Protein AF-0000000069259146 (afdb_homodimer)

Nearest PDB structures (foldseek):
  7ejv-assembly1_A  TM=8.947E-01  e=2.274E-31  Homo sapiens
  7akh-assembly1_A  TM=8.822E-01  e=7.464E-30  Homo sapiens
  6k0j-assembly1_A  TM=8.840E-01  e=1.348E-29  Homo sapiens
  4ian-assembly1_B  TM=8.942E-01  e=9.763E-30  Homo sapiens
  5a3x-assembly3_C  TM=8.562E-01  e=1.432E-28  Homo sapiens

Organism: Polarella glacialis (NCBI:txid89957)

Radius of gyration: 33.59 Å; Cα contacts (8 Å, |Δi|>4): 1375; chains: 2; bounding box: 54×98×80 Å

Secondary structure (DSSP, 8-state):
------EEETTEEEEEEEEEEEEETT--S--S-SS----TTPEETTTEEEEEEEEE-SSEEEEEEEETTTTEEEEEEEE-S-HHHHHHHHHHHHHHHHHHHHS-TTTTTBPPEEEEEEETTEEEEEEE----BHHHHHHHHHHHTPPPS--HHHHHHHHHHHHHHHHHHHHTTEE-----GGGEEEEETTTTEEEE---SS-EETTS---SS-S-GGG--HHHHTT----THHHHHHHHHHHHHHHHSS-TT--SSHHHHHHHHHHHT-PPPHHHHHH-TTHHHHB-TTS-BEEE------TTS---EEEP-PPP--HHHHHT---HHHHHHHHHHT-SSGGGSPPHHHHHTSGGG-TTSSTT--/------EEETTEEEEEEEEEEEEETT--S--S-SS----TTPEETTTEEEEEEEEE-SSEEEEEEEETTTTEEEEEEEE-S-HHHHHHHHHHHHHHHHHHHHS-TTTTTBPPEEEEEEETTEEEEEEE----BHHHHHHHHHHHTPPPS--HHHHHHHHHHHHHHHHHHHHTTEE-----GGGEEEEETTTTEEEE---TT-EETTS---SS-S-GGG--HHHHTT----THHHHHHHHHHHHHHHHSS-TT--SSHHHHHHHHHHHT-PPPHHHHHH-TTHHHHB-TTS-EEEE------TTS---EEEE-PPP--HHHHHT---HHHHHHHHHHT-SSGGGSPPHHHHHTSGGG-TTSSTT--

Structure (mmCIF, N/CA/C/O backbone):
data_AF-0000000069259146-model_v1
#
loop_
_entity.id
_entity.type
_entity.pdbx_description
1 polymer 'Protein kinase domain-containing protein'
#
loop_
_atom_site.group_PDB
_atom_site.id
_atom_site.type_symbol
_atom_site.label_atom_id
_atom_site.label_alt_id
_atom_site.label_comp_id
_atom_site.label_asym_id
_atom_site.label_entity_id
_atom_site.label_seq_id
_atom_site.pdbx_PDB_ins_code
_atom_site.Cartn_x
_atom_site.Cartn_y
_atom_site.Cartn_z
_atom_site.occupancy
_atom_site.B_iso_or_equiv
_atom_site.auth_seq_id
_atom_site.auth_comp_id
_atom_site.auth_asym_id
_atom_site.auth_atom_id
_atom_site.pdbx_PDB_model_num
ATOM 1 N N . MET A 1 1 ? 6.68 -11.82 17.547 1 26.39 1 MET A N 1
ATOM 2 C CA . MET A 1 1 ? 5.688 -12.602 16.812 1 26.39 1 MET A CA 1
ATOM 3 C C . MET A 1 1 ? 4.277 -12.086 17.094 1 26.39 1 MET A C 1
ATOM 5 O O . MET A 1 1 ? 3.789 -12.188 18.219 1 26.39 1 MET A O 1
ATOM 9 N N . ASP A 1 2 ? 3.807 -11.117 16.656 1 37.38 2 ASP A N 1
ATOM 10 C CA . ASP A 1 2 ? 2.479 -10.648 17.047 1 37.38 2 ASP A CA 1
ATOM 11 C C . ASP A 1 2 ? 1.436 -11.75 16.859 1 37.38 2 ASP A C 1
ATOM 13 O O . ASP A 1 2 ? 1.235 -12.234 15.742 1 37.38 2 ASP A O 1
ATOM 17 N N . PRO A 1 3 ? 1.166 -12.531 17.828 1 41.88 3 PRO A N 1
ATOM 18 C CA . PRO A 1 3 ? 0.243 -13.664 17.688 1 41.88 3 PRO A CA 1
ATOM 19 C C . PRO A 1 3 ? -1.049 -13.281 16.969 1 41.88 3 PRO A C 1
ATOM 21 O O . PRO A 1 3 ? -1.606 -12.211 17.219 1 41.88 3 PRO A O 1
ATOM 24 N N . PHE A 1 4 ? -1.114 -13.68 15.609 1 49.56 4 PHE A N 1
ATOM 25 C CA . PHE A 1 4 ? -2.311 -13.805 14.789 1 49.56 4 PHE A CA 1
ATOM 26 C C . PHE A 1 4 ? -3.49 -14.297 15.617 1 49.56 4 PHE A C 1
ATOM 28 O O . PHE A 1 4 ? -3.508 -15.445 16.062 1 49.56 4 PHE A O 1
ATOM 35 N N . TYR A 1 5 ? -3.906 -13.57 16.547 1 57.81 5 TYR A N 1
ATOM 36 C CA . TYR A 1 5 ? -5.074 -14.125 17.219 1 57.81 5 TYR A CA 1
ATOM 37 C C . TYR A 1 5 ? -6.328 -13.961 16.375 1 57.81 5 TYR A C 1
ATOM 39 O O . TYR A 1 5 ? -6.883 -12.867 16.281 1 57.81 5 TYR A O 1
ATOM 47 N N . PRO A 1 6 ? -6.535 -15.055 15.586 1 70.31 6 PRO A N 1
ATOM 48 C CA . PRO A 1 6 ? -7.789 -14.992 14.828 1 70.31 6 PRO A CA 1
ATOM 49 C C . PRO A 1 6 ? -8.977 -14.586 15.688 1 70.31 6 PRO A C 1
ATOM 51 O O . PRO A 1 6 ? -9.039 -14.922 16.875 1 70.31 6 PRO A O 1
ATOM 54 N N . VAL A 1 7 ? -9.711 -13.633 15.258 1 72.38 7 VAL A N 1
ATOM 55 C CA . VAL A 1 7 ? -10.93 -13.188 15.93 1 72.38 7 VAL A CA 1
ATOM 56 C C . VAL A 1 7 ? -12.156 -13.641 15.125 1 72.38 7 VAL A C 1
ATOM 58 O O . VAL A 1 7 ? -12.18 -13.5 13.898 1 72.38 7 VAL A O 1
ATOM 61 N N . ASP A 1 8 ? -13.016 -14.406 15.797 1 74.44 8 ASP A N 1
ATOM 62 C CA . ASP A 1 8 ? -14.273 -14.797 15.156 1 74.44 8 ASP A CA 1
ATOM 63 C C . ASP A 1 8 ? -15.367 -13.766 15.414 1 74.44 8 ASP A C 1
ATOM 65 O O . ASP A 1 8 ? -15.609 -13.391 16.562 1 74.44 8 ASP A O 1
ATOM 69 N N . LEU A 1 9 ? -15.836 -13.211 14.383 1 72.5 9 LEU A N 1
ATOM 70 C CA . LEU A 1 9 ? -16.953 -12.273 14.477 1 72.5 9 LEU A CA 1
ATOM 71 C C . LEU A 1 9 ? -18.078 -12.656 13.516 1 72.5 9 LEU A C 1
ATOM 73 O O . LEU A 1 9 ? -17.906 -12.555 12.297 1 72.5 9 LEU A O 1
ATOM 77 N N . ASN A 1 10 ? -19.203 -12.992 13.938 1 70.44 10 ASN A N 1
ATOM 78 C CA . ASN A 1 10 ? -20.391 -13.336 13.156 1 70.44 10 ASN A CA 1
ATOM 79 C C . ASN A 1 10 ? -20.062 -14.391 12.094 1 70.44 10 ASN A C 1
ATOM 81 O O . ASN A 1 10 ? -20.422 -14.227 10.93 1 70.44 10 ASN A O 1
ATOM 85 N N . GLY A 1 11 ? -19.25 -15.414 12.422 1 77.5 11 GLY A N 1
ATOM 86 C CA . GLY A 1 11 ? -18.984 -16.547 11.531 1 77.5 11 GLY A CA 1
ATOM 87 C C . GLY A 1 11 ? -17.797 -16.297 10.609 1 77.5 11 GLY A C 1
ATOM 88 O O . GLY A 1 11 ? -17.453 -17.172 9.812 1 77.5 11 GLY A O 1
ATOM 89 N N . VAL A 1 12 ? -17.234 -15.117 10.758 1 85.44 12 VAL A N 1
ATOM 90 C CA . VAL A 1 12 ? -16.062 -14.805 9.93 1 85.44 12 VAL A CA 1
ATOM 91 C C . VAL A 1 12 ? -14.812 -14.75 10.797 1 85.44 12 VAL A C 1
ATOM 93 O O . VAL A 1 12 ? -14.812 -14.109 11.852 1 85.44 12 VAL A O 1
ATOM 96 N N . THR A 1 13 ? -13.867 -15.469 10.422 1 89.81 13 THR A N 1
ATOM 97 C CA . THR A 1 13 ? -12.602 -15.445 11.148 1 89.81 13 THR A CA 1
ATOM 98 C C . THR A 1 13 ? -11.625 -14.477 10.492 1 89.81 13 THR A C 1
ATOM 100 O O . THR A 1 13 ? -11.406 -14.531 9.281 1 89.81 13 THR A O 1
ATOM 103 N N . PHE A 1 14 ? -11.117 -13.609 11.328 1 92.69 14 PHE A N 1
ATOM 104 C CA . PHE A 1 14 ? -10.133 -12.648 10.852 1 92.69 14 PHE A CA 1
ATOM 105 C C . PHE A 1 14 ? -8.727 -13.047 11.281 1 92.69 14 PHE A C 1
ATOM 107 O O . PHE A 1 14 ? -8.531 -13.547 12.391 1 92.69 14 PHE A O 1
ATOM 114 N N . ASP A 1 15 ? -7.812 -12.883 10.383 1 93.81 15 ASP A N 1
ATOM 115 C CA . ASP A 1 15 ? -6.391 -13.109 10.633 1 93.81 15 ASP A CA 1
ATOM 116 C C . ASP A 1 15 ? -5.57 -11.883 10.25 1 93.81 15 ASP A C 1
ATOM 118 O O . ASP A 1 15 ? -6.105 -10.906 9.719 1 93.81 15 ASP A O 1
ATOM 122 N N . SER A 1 16 ? -4.301 -11.844 10.664 1 95.06 16 SER A N 1
ATOM 123 C CA . SER A 1 16 ? -3.443 -10.711 10.32 1 95.06 16 SER A CA 1
ATOM 124 C C . SER A 1 16 ? -1.983 -11.141 10.203 1 95.06 16 SER A C 1
ATOM 126 O O . SER A 1 16 ? -1.604 -12.211 10.695 1 95.06 16 SER A O 1
ATOM 128 N N . PHE A 1 17 ? -1.239 -10.477 9.484 1 95.94 17 PHE A N 1
ATOM 129 C CA . PHE A 1 17 ? 0.217 -10.539 9.516 1 95.94 17 PHE A CA 1
ATOM 130 C C . PHE A 1 17 ? 0.826 -9.148 9.477 1 95.94 17 PHE A C 1
ATOM 132 O O . PHE A 1 17 ? 0.142 -8.172 9.148 1 95.94 17 PHE A O 1
ATOM 139 N N . ASN A 1 18 ? 2.111 -9.008 9.859 1 97.19 18 ASN A N 1
ATOM 140 C CA . ASN A 1 18 ? 2.777 -7.707 9.898 1 97.19 18 ASN A CA 1
ATOM 141 C C . ASN A 1 18 ? 3.588 -7.453 8.633 1 97.19 18 ASN A C 1
ATOM 143 O O . ASN A 1 18 ? 4.34 -8.32 8.188 1 97.19 18 ASN A O 1
ATOM 147 N N . LEU A 1 19 ? 3.334 -6.398 8.078 1 98.06 19 LEU A N 1
ATOM 148 C CA . LEU A 1 19 ? 4.207 -5.871 7.031 1 98.06 19 LEU A CA 1
ATOM 149 C C . LEU A 1 19 ? 5.195 -4.867 7.609 1 98.06 19 LEU A C 1
ATOM 151 O O . LEU A 1 19 ? 4.801 -3.803 8.094 1 98.06 19 LEU A O 1
ATOM 155 N N . ARG A 1 20 ? 6.438 -5.176 7.602 1 97.38 20 ARG A N 1
ATOM 156 C CA . ARG A 1 20 ? 7.461 -4.277 8.133 1 97.38 20 ARG A CA 1
ATOM 157 C C . ARG A 1 20 ? 7.715 -3.115 7.172 1 97.38 20 ARG A C 1
ATOM 159 O O . ARG A 1 20 ? 8.039 -3.328 6.004 1 97.38 20 ARG A O 1
ATOM 166 N N . ILE A 1 21 ? 7.465 -1.937 7.598 1 97.94 21 ILE A N 1
ATOM 167 C CA . ILE A 1 21 ? 7.777 -0.725 6.848 1 97.94 21 ILE A CA 1
ATOM 168 C C . ILE A 1 21 ? 9.172 -0.231 7.223 1 97.94 21 ILE A C 1
ATOM 170 O O . ILE A 1 21 ? 9.398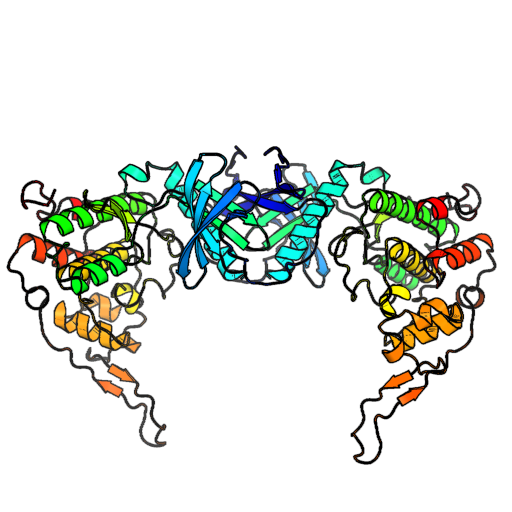 0.207 8.352 1 97.94 21 ILE A O 1
ATOM 174 N N . VAL A 1 22 ? 10.125 -0.288 6.312 1 96.81 22 VAL A N 1
ATOM 175 C CA . VAL A 1 22 ? 11.508 0.107 6.574 1 96.81 22 VAL A CA 1
ATOM 176 C C . VAL A 1 22 ? 11.781 1.466 5.938 1 96.81 22 VAL A C 1
ATOM 178 O O . VAL A 1 22 ? 11.453 1.69 4.77 1 96.81 22 VAL A O 1
ATOM 181 N N . PHE A 1 23 ? 12.328 2.344 6.66 1 95.06 23 PHE A N 1
ATOM 182 C CA . PHE A 1 23 ? 12.555 3.695 6.16 1 95.06 23 PHE A CA 1
ATOM 183 C C . PHE A 1 23 ? 13.836 4.281 6.758 1 95.06 23 PHE A C 1
ATOM 185 O O . PHE A 1 23 ? 14.383 3.732 7.715 1 95.06 23 PHE A O 1
ATOM 192 N N . GLU A 1 24 ? 14.391 5.324 6.152 1 92.62 24 GLU A N 1
ATOM 193 C CA . GLU A 1 24 ? 15.516 6.078 6.707 1 92.62 24 GLU A CA 1
ATOM 194 C C . GLU A 1 24 ? 15.055 6.992 7.84 1 92.62 24 GLU A C 1
ATOM 196 O O . GLU A 1 24 ? 14.062 7.707 7.703 1 92.62 24 GLU A O 1
ATOM 201 N N . ARG A 1 25 ? 15.789 6.922 8.867 1 91.75 25 ARG A N 1
ATOM 202 C CA . ARG A 1 25 ? 15.461 7.758 10.016 1 91.75 25 ARG A CA 1
ATOM 203 C C . ARG A 1 25 ? 15.539 9.234 9.656 1 91.75 25 ARG A C 1
ATOM 205 O O . ARG A 1 25 ? 16.438 9.656 8.93 1 91.75 25 ARG A O 1
ATOM 212 N N . ASP A 1 26 ? 14.508 10.055 10.164 1 90.69 26 ASP A N 1
ATOM 213 C CA . ASP A 1 26 ? 14.469 11.508 10.07 1 90.69 26 ASP A CA 1
ATOM 214 C C . ASP A 1 26 ? 14.344 11.961 8.617 1 90.69 26 ASP A C 1
ATOM 216 O O . ASP A 1 26 ? 15.008 12.914 8.195 1 90.69 26 ASP A O 1
ATOM 220 N N . LYS A 1 27 ? 13.641 11.18 7.895 1 92.19 27 LYS A N 1
ATOM 221 C CA . LYS A 1 27 ? 13.367 11.516 6.496 1 92.19 27 LYS A CA 1
ATOM 222 C C . LYS A 1 27 ? 11.898 11.297 6.156 1 92.19 27 LYS A C 1
ATOM 224 O O . LYS A 1 27 ? 11.289 10.312 6.59 1 92.19 27 LYS A O 1
ATOM 229 N N . THR A 1 28 ? 11.266 12.195 5.508 1 92.75 28 THR A N 1
ATOM 230 C CA . THR A 1 28 ? 9.914 12.07 4.988 1 92.75 28 THR A CA 1
ATOM 231 C C . THR A 1 28 ? 9.867 12.438 3.506 1 92.75 28 THR A C 1
ATOM 233 O O . THR A 1 28 ? 10.867 12.867 2.936 1 92.75 28 THR A O 1
ATOM 236 N N . GLY A 1 29 ? 8.695 12.18 2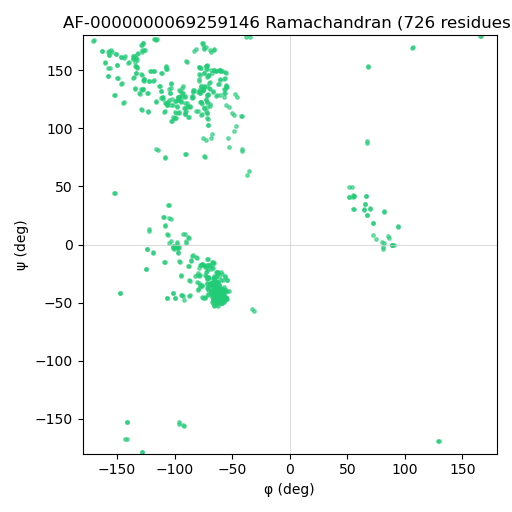.885 1 90.5 29 GLY A N 1
ATOM 237 C CA . GLY A 1 29 ? 8.477 12.602 1.51 1 90.5 29 GLY A CA 1
ATOM 238 C C . GLY A 1 29 ? 8.508 11.445 0.524 1 90.5 29 GLY A C 1
ATOM 239 O O . GLY A 1 29 ? 8.969 10.352 0.856 1 90.5 29 GLY A O 1
ATOM 240 N N . PHE A 1 30 ? 8.117 11.734 -0.661 1 89.38 30 PHE A N 1
ATOM 241 C CA . PHE A 1 30 ? 8.047 10.75 -1.732 1 89.38 30 PHE A CA 1
ATOM 242 C C . PHE A 1 30 ? 9.43 10.492 -2.318 1 89.38 30 PHE A C 1
ATOM 244 O O . PHE A 1 30 ? 10.297 11.367 -2.291 1 89.38 30 PHE A O 1
ATOM 251 N N . GLU A 1 31 ? 9.539 9.328 -2.809 1 91.25 31 GLU A N 1
ATOM 252 C CA . GLU A 1 31 ? 10.711 9.039 -3.621 1 91.25 31 GLU A CA 1
ATOM 253 C C . GLU A 1 31 ? 10.734 9.891 -4.887 1 91.25 31 GLU A C 1
ATOM 255 O O . GLU A 1 31 ? 9.68 10.219 -5.438 1 91.25 31 GLU A O 1
ATOM 260 N N . GLU A 1 32 ? 11.859 10.172 -5.309 1 88.19 32 GLU A N 1
ATOM 261 C CA . GLU A 1 32 ? 12.023 11 -6.504 1 88.19 32 GLU A CA 1
ATOM 262 C C . GLU A 1 32 ? 11.508 10.273 -7.746 1 88.19 32 GLU A C 1
ATOM 264 O O . GLU A 1 32 ? 10.977 10.906 -8.656 1 88.19 32 GLU A O 1
ATOM 269 N N . SER A 1 33 ? 11.719 8.977 -7.703 1 91.69 33 SER A N 1
ATOM 270 C CA . SER A 1 33 ? 11.297 8.156 -8.836 1 91.69 33 SER A CA 1
ATOM 271 C C . SER A 1 33 ? 10.312 7.078 -8.398 1 91.69 33 SER A C 1
ATOM 273 O O . SER A 1 33 ? 10.406 6.566 -7.277 1 91.69 33 SER A O 1
ATOM 275 N N . LYS A 1 34 ? 9.43 6.773 -9.391 1 93.25 34 LYS A N 1
ATOM 276 C CA . LYS A 1 34 ? 8.484 5.695 -9.117 1 93.25 34 LYS A CA 1
ATOM 277 C C . LYS A 1 34 ? 9.125 4.328 -9.344 1 93.25 34 LYS A C 1
ATOM 279 O O . LYS A 1 34 ? 8.562 3.303 -8.953 1 93.25 34 LYS A O 1
ATOM 284 N N . GLU A 1 35 ? 10.273 4.316 -9.93 1 94.56 35 GLU A N 1
ATOM 285 C CA . GLU A 1 35 ? 11 3.072 -10.172 1 94.56 35 GLU A CA 1
ATOM 286 C C . GLU A 1 35 ? 12.023 2.809 -9.07 1 94.56 35 GLU A C 1
ATOM 288 O O . GLU A 1 35 ? 12.758 3.715 -8.664 1 94.56 35 GLU A O 1
ATOM 293 N N . PHE A 1 36 ? 12.039 1.671 -8.594 1 96.06 36 PHE A N 1
ATOM 294 C CA . PHE A 1 36 ? 13.023 1.295 -7.59 1 96.06 36 PHE A CA 1
ATOM 295 C C . PHE A 1 36 ? 14.43 1.288 -8.188 1 96.06 36 PHE A C 1
ATOM 297 O O . PHE A 1 36 ? 14.664 0.684 -9.234 1 96.06 36 PHE A O 1
ATOM 304 N N . PRO A 1 37 ? 15.367 1.879 -7.582 1 94 37 PRO A N 1
ATOM 305 C CA . PRO A 1 37 ? 16.734 1.892 -8.109 1 94 37 PRO A CA 1
ATOM 306 C C . PRO A 1 37 ? 17.453 0.57 -7.887 1 94 37 PRO A C 1
ATOM 308 O O . PRO A 1 37 ? 17.75 0.203 -6.742 1 94 37 PRO A O 1
ATOM 311 N N . ILE A 1 38 ? 17.75 -0.172 -8.922 1 96.19 38 ILE A N 1
ATOM 312 C CA . ILE A 1 38 ? 18.484 -1.433 -8.828 1 96.19 38 ILE A CA 1
ATOM 313 C C . ILE A 1 38 ? 19.922 -1.222 -9.266 1 96.19 38 ILE A C 1
ATOM 315 O O . ILE A 1 38 ? 20.203 -0.963 -10.438 1 96.19 38 ILE A O 1
ATOM 319 N N . ARG A 1 39 ? 20.859 -1.211 -8.273 1 94.94 39 ARG A N 1
ATOM 320 C CA . ARG A 1 39 ? 22.297 -1.085 -8.508 1 94.94 39 ARG A CA 1
ATOM 321 C C . ARG A 1 39 ? 23.062 -2.172 -7.766 1 94.94 39 ARG A C 1
ATOM 323 O O . ARG A 1 39 ? 22.859 -2.377 -6.566 1 94.94 39 ARG A O 1
ATOM 330 N N . THR A 1 40 ? 23.906 -2.83 -8.469 1 95.69 40 THR A N 1
ATOM 331 C CA . THR A 1 40 ? 24.719 -3.904 -7.887 1 95.69 40 THR A CA 1
ATOM 332 C C . THR A 1 40 ? 25.484 -3.408 -6.668 1 95.69 40 THR A C 1
ATOM 334 O O . THR A 1 40 ? 25.984 -2.285 -6.66 1 95.69 40 THR A O 1
ATOM 337 N N . ASN A 1 41 ? 25.484 -4.172 -5.633 1 95.38 41 ASN A N 1
ATOM 338 C CA . ASN A 1 41 ? 26.25 -3.977 -4.406 1 95.38 41 ASN A CA 1
ATOM 339 C C . ASN A 1 41 ? 25.562 -2.986 -3.469 1 95.38 41 ASN A C 1
ATOM 341 O O . ASN A 1 41 ? 26.094 -2.66 -2.408 1 95.38 41 ASN A O 1
ATOM 345 N N . THR A 1 42 ? 24.422 -2.496 -3.887 1 95.06 42 THR A N 1
ATOM 346 C CA . THR A 1 42 ? 23.672 -1.642 -2.975 1 95.06 42 THR A CA 1
ATOM 347 C C . THR A 1 42 ? 22.938 -2.48 -1.935 1 95.06 42 THR A C 1
ATOM 349 O O . THR A 1 42 ? 22.547 -3.617 -2.209 1 95.06 42 THR A O 1
ATOM 352 N N . ILE A 1 43 ? 22.844 -1.923 -0.774 1 95.88 43 ILE A N 1
ATOM 353 C CA . ILE A 1 43 ? 22.156 -2.613 0.317 1 95.88 43 ILE A CA 1
ATOM 354 C C . ILE A 1 43 ? 20.734 -2.086 0.452 1 95.88 43 ILE A C 1
ATOM 356 O O . ILE A 1 43 ? 20.516 -0.881 0.608 1 95.88 43 ILE A O 1
ATOM 360 N N . VAL A 1 44 ? 19.75 -3.004 0.36 1 95.81 44 VAL A N 1
ATOM 361 C CA . VAL A 1 44 ? 18.344 -2.678 0.446 1 95.81 44 VAL A CA 1
ATOM 362 C C . VAL A 1 44 ? 17.844 -2.904 1.872 1 95.81 44 VAL A C 1
ATOM 364 O O . VAL A 1 44 ? 18.031 -3.984 2.438 1 95.81 44 VAL A O 1
ATOM 367 N N . ALA A 1 45 ? 17.219 -1.858 2.443 1 94.5 45 ALA A N 1
ATOM 368 C CA . ALA A 1 45 ? 16.578 -1.93 3.754 1 94.5 45 ALA A CA 1
ATOM 369 C C . ALA A 1 45 ? 17.562 -2.414 4.816 1 94.5 45 ALA A C 1
ATOM 371 O O . ALA A 1 45 ? 17.203 -3.205 5.691 1 94.5 45 ALA A O 1
ATOM 372 N N . ALA A 1 46 ? 18.844 -2.115 4.664 1 92.5 46 ALA A N 1
ATOM 373 C CA . ALA A 1 46 ? 19.922 -2.363 5.613 1 92.5 46 ALA A CA 1
ATOM 374 C C . ALA A 1 46 ? 20.172 -3.861 5.785 1 92.5 46 ALA A C 1
ATOM 376 O O . ALA A 1 46 ? 20.656 -4.301 6.824 1 92.5 46 ALA A O 1
ATOM 377 N N . ARG A 1 47 ? 19.844 -4.688 4.812 1 95.38 47 ARG A N 1
ATOM 378 C CA . ARG A 1 47 ? 20 -6.121 5.047 1 95.38 47 ARG A CA 1
ATOM 379 C C . ARG A 1 47 ? 20.375 -6.848 3.76 1 95.38 47 ARG A C 1
ATOM 381 O O . ARG A 1 47 ? 21.25 -7.715 3.766 1 95.38 47 ARG A O 1
ATOM 388 N N . TYR A 1 48 ? 19.781 -6.516 2.645 1 97.81 48 TYR A N 1
ATOM 389 C CA . TYR A 1 48 ? 19.953 -7.309 1.433 1 97.81 48 TYR A CA 1
ATOM 390 C C . TYR A 1 48 ? 20.844 -6.594 0.429 1 97.81 48 TYR A C 1
ATOM 392 O O . TYR A 1 48 ? 20.531 -5.492 -0.023 1 97.81 48 TYR A O 1
ATOM 400 N N . GLN A 1 49 ? 21.922 -7.176 0.072 1 98.19 49 GLN A N 1
ATOM 401 C CA . GLN A 1 49 ? 22.844 -6.609 -0.908 1 98.19 49 GLN A CA 1
ATOM 402 C C . GLN A 1 49 ? 22.562 -7.145 -2.309 1 98.19 49 GLN A C 1
ATOM 404 O O . GLN A 1 49 ? 22.609 -8.352 -2.543 1 98.19 49 GLN A O 1
ATOM 409 N N . ILE A 1 50 ? 22.297 -6.266 -3.221 1 98.25 50 ILE A N 1
ATOM 410 C CA . ILE A 1 50 ? 21.969 -6.676 -4.582 1 98.25 50 ILE A CA 1
ATOM 411 C C . ILE A 1 50 ? 23.219 -7.219 -5.27 1 98.25 50 ILE A C 1
ATOM 413 O O . ILE A 1 50 ? 24.266 -6.574 -5.266 1 98.25 50 ILE A O 1
ATOM 417 N N . VAL A 1 51 ? 23.109 -8.383 -5.832 1 98.38 51 VAL A N 1
ATOM 418 C CA . VAL A 1 51 ? 24.234 -9.031 -6.508 1 98.38 51 VAL A CA 1
ATOM 419 C C . VAL A 1 51 ? 24.031 -8.977 -8.016 1 98.38 51 VAL A C 1
ATOM 421 O O . VAL A 1 51 ? 24.938 -8.625 -8.766 1 98.38 51 VAL A O 1
ATOM 424 N N . GLU A 1 52 ? 22.75 -9.32 -8.469 1 97 52 GLU A N 1
ATOM 425 C CA . GLU A 1 52 ? 22.516 -9.406 -9.906 1 97 52 GLU A CA 1
ATOM 426 C C . GLU A 1 52 ? 21.031 -9.234 -10.234 1 97 52 GLU A C 1
ATOM 428 O O . GLU A 1 52 ? 20.172 -9.664 -9.469 1 97 52 GLU A O 1
ATOM 433 N N . TYR A 1 53 ? 20.828 -8.602 -11.359 1 96.75 53 TYR A N 1
ATOM 434 C CA . TYR A 1 53 ? 19.469 -8.492 -11.891 1 96.75 53 TYR A CA 1
ATOM 435 C C . TYR A 1 53 ? 19.031 -9.789 -12.555 1 96.75 53 TYR A C 1
ATOM 437 O O . TYR A 1 53 ? 19.766 -10.352 -13.375 1 96.75 53 TYR A O 1
ATOM 445 N N . LEU A 1 54 ? 17.875 -10.312 -12.25 1 95.44 54 LEU A N 1
ATOM 446 C CA . LEU A 1 54 ? 17.406 -11.594 -12.789 1 95.44 54 LEU A CA 1
ATOM 447 C C . LEU A 1 54 ? 16.438 -11.375 -13.945 1 95.44 54 LEU A C 1
ATOM 449 O O . LEU A 1 54 ? 16.484 -12.102 -14.938 1 95.44 54 LEU A O 1
ATOM 453 N N . GLY A 1 55 ? 15.453 -10.438 -13.766 1 93.19 55 GLY A N 1
ATOM 454 C CA . GLY A 1 55 ? 14.508 -10.188 -14.844 1 93.19 55 GLY A CA 1
ATOM 455 C C . GLY A 1 55 ? 13.297 -9.391 -14.398 1 93.19 55 GLY A C 1
ATOM 456 O O . GLY A 1 55 ? 13.219 -8.961 -13.25 1 93.19 55 GLY A O 1
ATOM 457 N N . SER A 1 56 ? 12.422 -9.148 -15.398 1 91.69 56 SER A N 1
ATOM 458 C CA . SER A 1 56 ? 11.211 -8.375 -15.148 1 91.69 56 SER A CA 1
ATOM 459 C C . SER A 1 56 ? 9.961 -9.18 -15.516 1 91.69 56 SER A C 1
ATOM 461 O O . SER A 1 56 ? 9.977 -9.969 -16.453 1 91.69 56 SER A O 1
ATOM 463 N N . ALA A 1 57 ? 8.961 -9.062 -14.727 1 86.25 57 ALA A N 1
ATOM 464 C CA . ALA A 1 57 ? 7.621 -9.547 -15.039 1 86.25 57 ALA A CA 1
ATOM 465 C C . ALA A 1 57 ? 6.621 -8.398 -15.094 1 86.25 57 ALA A C 1
ATOM 467 O O . ALA A 1 57 ? 6.996 -7.234 -14.953 1 86.25 57 ALA A O 1
ATOM 468 N N . ALA A 1 58 ? 5.375 -8.719 -15.438 1 81.94 58 ALA A N 1
ATOM 469 C CA . ALA A 1 58 ? 4.328 -7.719 -15.641 1 81.94 58 ALA A CA 1
ATOM 470 C C . ALA A 1 58 ? 4.191 -6.82 -14.414 1 81.94 58 ALA A C 1
ATOM 472 O O . ALA A 1 58 ? 3.988 -5.609 -14.539 1 81.94 58 ALA A O 1
ATOM 473 N N . PHE A 1 59 ? 4.465 -7.344 -13.219 1 88.69 59 PHE A N 1
ATOM 474 C CA . PHE A 1 59 ? 4.09 -6.578 -12.039 1 88.69 59 PHE A CA 1
ATOM 475 C C . PHE A 1 59 ? 5.297 -6.332 -11.148 1 88.69 59 PHE A C 1
ATOM 477 O O . PHE A 1 59 ? 5.191 -5.652 -10.125 1 88.69 59 PHE A O 1
ATOM 484 N N . SER A 1 60 ? 6.48 -6.918 -11.539 1 96.69 60 SER A N 1
ATOM 485 C CA . SER A 1 60 ? 7.602 -6.844 -10.609 1 96.69 60 SER A CA 1
ATOM 486 C C . SER A 1 60 ? 8.93 -7.008 -11.344 1 96.69 60 SER A C 1
ATOM 488 O O . SER A 1 60 ? 8.961 -7.336 -12.531 1 96.69 60 SER A O 1
ATOM 490 N N . ARG A 1 61 ? 9.984 -6.684 -10.672 1 97.38 61 ARG A N 1
ATOM 491 C CA . ARG A 1 61 ? 11.352 -6.984 -11.07 1 97.38 61 ARG A CA 1
ATOM 492 C C . ARG A 1 61 ? 12.039 -7.883 -10.039 1 97.38 61 ARG A C 1
ATOM 494 O O . ARG A 1 61 ? 11.812 -7.73 -8.836 1 97.38 61 ARG A O 1
ATOM 501 N N . ALA A 1 62 ? 12.82 -8.812 -10.539 1 97.62 62 ALA A N 1
ATOM 502 C CA . ALA A 1 62 ? 13.477 -9.766 -9.648 1 97.62 62 ALA A CA 1
ATOM 503 C C . ALA A 1 62 ? 14.984 -9.562 -9.648 1 97.62 62 ALA A C 1
ATOM 505 O O . ALA A 1 62 ? 15.594 -9.367 -10.703 1 97.62 62 ALA A O 1
ATOM 506 N N . VAL A 1 63 ? 15.609 -9.594 -8.445 1 98.38 63 VAL A N 1
ATOM 507 C CA . VAL A 1 63 ? 17.062 -9.484 -8.305 1 98.38 63 VAL A CA 1
ATOM 508 C C . VAL A 1 63 ? 17.562 -10.57 -7.348 1 98.38 63 VAL A C 1
ATOM 510 O O . VAL A 1 63 ? 16.828 -11.031 -6.473 1 98.38 63 VAL A O 1
ATOM 513 N N . GLN A 1 64 ? 18.734 -11.008 -7.617 1 98.62 64 GLN A N 1
ATOM 514 C CA . GLN A 1 64 ? 19.453 -11.852 -6.672 1 98.62 64 GLN A CA 1
ATOM 515 C C . GLN A 1 64 ? 20.156 -11.016 -5.613 1 98.62 64 GLN A C 1
ATOM 517 O O . GLN A 1 64 ? 20.812 -10.016 -5.938 1 98.62 64 GLN A O 1
ATOM 522 N N . CYS A 1 65 ? 20.016 -11.398 -4.387 1 98.69 65 CYS A N 1
ATOM 523 C CA . CYS A 1 65 ? 20.625 -10.648 -3.297 1 98.69 65 CYS A CA 1
ATOM 52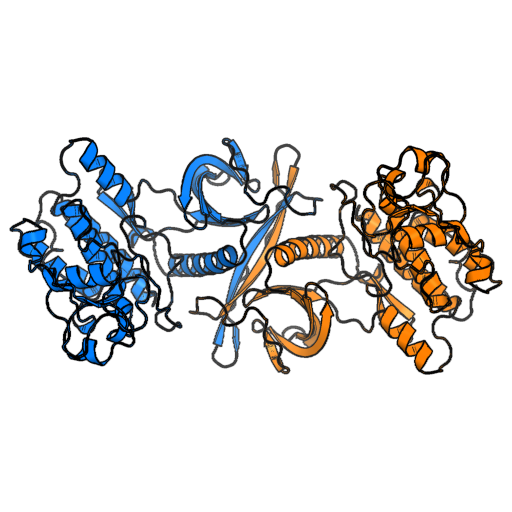4 C C . CYS A 1 65 ? 21.344 -11.578 -2.328 1 98.69 65 CYS A C 1
ATOM 526 O O . CYS A 1 65 ? 21 -12.758 -2.232 1 98.69 65 CYS A O 1
ATOM 528 N N . LEU A 1 66 ? 22.344 -11.055 -1.657 1 98.69 66 LEU A N 1
ATOM 529 C CA . LEU A 1 66 ? 22.922 -11.672 -0.475 1 98.69 66 LEU A CA 1
ATOM 530 C C . LEU A 1 66 ? 22.25 -11.172 0.796 1 98.69 66 LEU A C 1
ATOM 532 O O . LEU A 1 66 ? 22.219 -9.969 1.058 1 98.69 66 LEU A O 1
ATOM 536 N N . ASP A 1 67 ? 21.625 -12.047 1.503 1 98.25 67 ASP A N 1
ATOM 537 C CA . ASP A 1 67 ? 21.125 -11.703 2.83 1 98.25 67 ASP A CA 1
ATOM 538 C C . ASP A 1 67 ? 22.266 -11.57 3.83 1 98.25 67 ASP A C 1
ATOM 540 O O . ASP A 1 67 ? 22.875 -12.562 4.23 1 98.25 67 ASP A O 1
ATOM 544 N N . LEU A 1 68 ? 22.484 -10.375 4.305 1 96.31 68 LEU A N 1
ATOM 545 C CA . LEU A 1 68 ? 23.641 -10.094 5.137 1 96.31 68 LEU A CA 1
ATOM 546 C C . LEU A 1 68 ? 23.484 -10.688 6.527 1 96.31 68 LEU A C 1
ATOM 548 O O . LEU A 1 68 ? 24.453 -10.867 7.254 1 96.31 68 LEU A O 1
ATOM 552 N N . ASP A 1 69 ? 22.281 -10.992 6.898 1 95.31 69 ASP A N 1
ATOM 553 C CA . ASP A 1 69 ? 22.031 -11.602 8.203 1 95.31 69 ASP A CA 1
ATOM 554 C C . ASP A 1 69 ? 22.328 -13.094 8.18 1 95.31 69 ASP A C 1
ATOM 556 O O . ASP A 1 69 ? 22.891 -13.641 9.133 1 95.31 69 ASP A O 1
ATOM 560 N N . THR A 1 70 ? 21.969 -13.773 7.055 1 97.19 70 THR A N 1
ATOM 561 C CA . THR A 1 70 ? 22.062 -15.227 7.012 1 97.19 70 THR A CA 1
ATOM 562 C C . THR A 1 70 ? 23.219 -15.664 6.102 1 97.19 70 THR A C 1
ATOM 564 O O . THR A 1 70 ? 23.609 -16.828 6.121 1 97.19 70 THR A O 1
ATOM 567 N N . ASN A 1 71 ? 23.734 -14.797 5.305 1 97.81 71 ASN A N 1
ATOM 568 C CA . ASN A 1 71 ? 24.797 -15.055 4.336 1 97.81 71 ASN A CA 1
ATOM 569 C C . ASN A 1 71 ? 24.344 -16.031 3.258 1 97.81 71 ASN A C 1
ATOM 571 O O . ASN A 1 71 ? 25.141 -16.828 2.764 1 97.81 71 ASN A O 1
ATOM 575 N N . LYS A 1 72 ? 23.078 -16.047 2.92 1 98.19 72 LYS A N 1
ATOM 576 C CA . LYS A 1 72 ? 22.516 -16.875 1.859 1 98.19 72 LYS A CA 1
ATOM 577 C C . LYS A 1 72 ? 22.047 -16.016 0.686 1 98.19 72 LYS A C 1
ATOM 579 O O . LYS A 1 72 ? 21.609 -14.883 0.874 1 98.19 72 LYS A O 1
ATOM 584 N N . MET A 1 73 ? 22.172 -16.625 -0.447 1 98.5 73 MET A N 1
ATOM 585 C CA . MET A 1 73 ? 21.625 -15.969 -1.631 1 98.5 73 MET A CA 1
ATOM 586 C C . MET A 1 73 ? 20.109 -16.125 -1.682 1 98.5 73 MET A C 1
ATOM 588 O O . MET A 1 73 ? 19.578 -17.203 -1.389 1 98.5 73 MET A O 1
ATOM 592 N N . VAL A 1 74 ? 19.438 -15.008 -2.025 1 98.81 74 VAL A N 1
ATOM 593 C CA . VAL A 1 74 ? 17.969 -15.023 -2.061 1 98.81 74 VAL A CA 1
ATOM 594 C C . VAL A 1 74 ? 17.484 -14.305 -3.316 1 98.81 74 VAL A C 1
ATOM 596 O O . VAL A 1 74 ? 18.25 -13.617 -3.992 1 98.81 74 VAL A O 1
ATOM 599 N N . CYS A 1 75 ? 16.25 -14.594 -3.691 1 98.69 75 CYS A N 1
ATOM 600 C CA . CYS A 1 75 ? 15.562 -13.859 -4.75 1 98.69 75 CYS A CA 1
ATOM 601 C C . CYS A 1 75 ? 14.672 -12.773 -4.164 1 98.69 75 CYS A C 1
ATOM 603 O O . CYS A 1 75 ? 13.852 -13.039 -3.287 1 98.69 75 CYS A O 1
ATOM 605 N N . MET A 1 76 ? 14.883 -11.578 -4.594 1 98.5 76 MET A N 1
ATOM 606 C CA . MET A 1 76 ? 14.062 -10.453 -4.164 1 98.5 76 MET A CA 1
ATOM 607 C C . MET A 1 76 ? 13.156 -9.977 -5.297 1 98.5 76 MET A C 1
ATOM 609 O O . MET A 1 76 ? 13.633 -9.555 -6.348 1 98.5 76 MET A O 1
ATOM 613 N N . LYS A 1 77 ? 11.859 -10.141 -5.086 1 98.25 77 LYS A N 1
ATOM 614 C CA . LYS A 1 77 ? 10.844 -9.633 -6 1 98.25 77 LYS A CA 1
ATOM 615 C C . LYS A 1 77 ? 10.406 -8.227 -5.602 1 98.25 77 LYS A C 1
ATOM 617 O O . LYS A 1 77 ? 9.828 -8.031 -4.527 1 98.25 77 LYS A O 1
ATOM 622 N N . ILE A 1 78 ? 10.68 -7.234 -6.426 1 98.62 78 ILE A N 1
ATOM 623 C CA . ILE A 1 78 ? 10.328 -5.84 -6.172 1 98.62 78 ILE A CA 1
ATOM 624 C C . ILE A 1 78 ? 9.055 -5.477 -6.926 1 98.62 78 ILE A C 1
ATOM 626 O O . ILE A 1 78 ? 9.07 -5.34 -8.156 1 98.62 78 ILE A O 1
ATOM 630 N N . ILE A 1 79 ? 7.984 -5.301 -6.23 1 98.5 79 ILE A N 1
ATOM 631 C CA . ILE A 1 79 ? 6.688 -5.031 -6.84 1 98.5 79 ILE A CA 1
ATOM 632 C C . ILE A 1 79 ? 6.645 -3.594 -7.352 1 98.5 79 ILE A C 1
ATOM 634 O O . ILE A 1 79 ? 7.105 -2.674 -6.672 1 98.5 79 ILE A O 1
ATOM 638 N N . LYS A 1 80 ? 6.152 -3.393 -8.523 1 97.69 80 LYS A N 1
ATOM 639 C CA . LYS A 1 80 ? 6.047 -2.057 -9.102 1 97.69 80 LYS A CA 1
ATOM 640 C C . LYS A 1 80 ? 5.188 -1.146 -8.234 1 97.69 80 LYS A C 1
ATOM 642 O O . LYS A 1 80 ? 4.25 -1.606 -7.578 1 97.69 80 LYS A O 1
ATOM 647 N N . ASN A 1 81 ? 5.527 0.132 -8.273 1 97.62 81 ASN A N 1
ATOM 648 C CA . ASN A 1 81 ? 4.871 1.139 -7.445 1 97.62 81 ASN A CA 1
ATOM 649 C C . ASN A 1 81 ? 3.469 1.459 -7.961 1 97.62 81 ASN A C 1
ATOM 651 O O . ASN A 1 81 ? 3.252 2.508 -8.57 1 97.62 81 ASN A O 1
ATOM 655 N N . ASP A 1 82 ? 2.568 0.545 -7.695 1 96.75 82 ASP A N 1
ATOM 656 C CA . ASP A 1 82 ? 1.181 0.579 -8.148 1 96.75 82 ASP A CA 1
ATOM 657 C C . ASP A 1 82 ? 0.249 -0.038 -7.109 1 96.75 82 ASP A C 1
ATOM 659 O O . ASP A 1 82 ? 0.568 -1.072 -6.52 1 96.75 82 ASP A O 1
ATOM 663 N N . LYS A 1 83 ? -0.917 0.636 -6.93 1 97.31 83 LYS A N 1
ATOM 664 C CA . LYS A 1 83 ? -1.794 0.249 -5.828 1 97.31 83 LYS A CA 1
ATOM 665 C C . LYS A 1 83 ? -2.361 -1.151 -6.043 1 97.31 83 LYS A C 1
ATOM 667 O O . LYS A 1 83 ? -2.441 -1.944 -5.102 1 97.31 83 LYS A O 1
ATOM 672 N N . ASP A 1 84 ? -2.785 -1.469 -7.234 1 95.44 84 ASP A N 1
ATOM 673 C CA . ASP A 1 84 ? -3.346 -2.787 -7.523 1 95.44 84 ASP A CA 1
ATOM 674 C C . ASP A 1 84 ? -2.289 -3.877 -7.367 1 95.44 84 ASP A C 1
ATOM 676 O O . ASP A 1 84 ? -2.578 -4.961 -6.852 1 95.44 84 ASP A O 1
ATOM 680 N N . PHE A 1 85 ? -1.094 -3.59 -7.852 1 96.69 85 PHE A N 1
ATOM 681 C CA . PHE A 1 85 ? -0.005 -4.547 -7.711 1 96.69 85 PHE A CA 1
ATOM 682 C C . PHE A 1 85 ? 0.338 -4.766 -6.242 1 96.69 85 PHE A C 1
ATOM 684 O O . PHE A 1 85 ? 0.637 -5.887 -5.828 1 96.69 85 PHE A O 1
ATOM 691 N N . PHE A 1 86 ? 0.288 -3.699 -5.457 1 98.12 86 PHE A N 1
ATOM 692 C CA . PHE A 1 86 ? 0.503 -3.793 -4.02 1 98.12 86 PHE A CA 1
ATOM 693 C C . PHE A 1 86 ? -0.509 -4.738 -3.381 1 98.12 86 PHE A C 1
ATOM 695 O O . PHE A 1 86 ? -0.133 -5.672 -2.67 1 98.12 86 PHE A O 1
ATOM 702 N N . ASP A 1 87 ? -1.773 -4.539 -3.68 1 97.5 87 ASP A N 1
ATOM 703 C CA . ASP A 1 87 ? -2.836 -5.312 -3.043 1 97.5 87 ASP A CA 1
ATOM 704 C C . ASP A 1 87 ? -2.795 -6.773 -3.49 1 97.5 87 ASP A C 1
ATOM 706 O O . ASP A 1 87 ? -3.016 -7.68 -2.684 1 97.5 87 ASP A O 1
ATOM 710 N N . GLN A 1 88 ? -2.568 -7 -4.699 1 94.94 88 GLN A N 1
ATOM 711 C CA . GLN A 1 88 ? -2.447 -8.367 -5.188 1 94.94 88 GLN A CA 1
ATOM 712 C C . GLN A 1 88 ? -1.282 -9.094 -4.52 1 94.94 88 GLN A C 1
ATOM 714 O O . GLN A 1 88 ? -1.385 -10.281 -4.195 1 94.94 88 GLN A O 1
ATOM 719 N N . SER A 1 89 ? -0.224 -8.414 -4.371 1 97.44 89 SER A N 1
ATOM 720 C CA . SER A 1 89 ? 0.969 -9.016 -3.791 1 97.44 89 SER A CA 1
ATOM 721 C C . SER A 1 89 ? 0.792 -9.266 -2.297 1 97.44 89 SER A C 1
ATOM 723 O O . SER A 1 89 ? 1.404 -10.18 -1.736 1 97.44 89 SER A O 1
ATOM 725 N N . LEU A 1 90 ? -0.027 -8.422 -1.653 1 97.56 90 LEU A N 1
ATOM 726 C CA . LEU A 1 90 ? -0.378 -8.734 -0.272 1 97.56 90 LEU A CA 1
ATOM 727 C C . LEU A 1 90 ? -1.095 -10.078 -0.182 1 97.56 90 LEU A C 1
ATOM 729 O O . LEU A 1 90 ? -0.854 -10.852 0.746 1 97.56 90 LEU A O 1
ATOM 733 N N . ASP A 1 91 ? -1.928 -10.328 -1.129 1 95.81 91 ASP A N 1
ATOM 734 C CA . ASP A 1 91 ? -2.604 -11.617 -1.186 1 95.81 91 ASP A CA 1
ATOM 735 C C . ASP A 1 91 ? -1.603 -12.75 -1.398 1 95.81 91 ASP A C 1
ATOM 737 O O . ASP A 1 91 ? -1.736 -13.828 -0.806 1 95.81 91 ASP A O 1
ATOM 741 N N . GLU A 1 92 ? -0.695 -12.508 -2.258 1 96.81 92 GLU A N 1
ATOM 742 C CA . GLU A 1 92 ? 0.328 -13.523 -2.5 1 96.81 92 GLU A CA 1
ATOM 743 C C . GLU A 1 92 ? 1.106 -13.836 -1.226 1 96.81 92 GLU A C 1
ATOM 745 O O . GLU A 1 92 ? 1.359 -15.008 -0.919 1 96.81 92 GLU A O 1
ATOM 750 N N . ILE A 1 93 ? 1.476 -12.773 -0.483 1 98.06 93 ILE A N 1
ATOM 751 C CA . ILE A 1 93 ? 2.203 -12.961 0.768 1 98.06 93 ILE A CA 1
ATOM 752 C C . ILE A 1 93 ? 1.352 -13.766 1.744 1 98.06 93 ILE A C 1
ATOM 754 O O . ILE A 1 93 ? 1.845 -14.703 2.381 1 98.06 93 ILE A O 1
ATOM 758 N N . LYS A 1 94 ? 0.091 -13.383 1.782 1 96.81 94 LYS A N 1
ATOM 759 C CA . LYS A 1 94 ? -0.856 -14.102 2.627 1 96.81 94 LYS A CA 1
ATOM 760 C C . LYS A 1 94 ? -0.86 -15.594 2.303 1 96.81 94 LYS A C 1
ATOM 762 O O . LYS A 1 94 ? -0.771 -16.422 3.203 1 96.81 94 LYS A O 1
ATOM 767 N N . LEU A 1 95 ? -0.912 -15.93 1.067 1 97.5 95 LEU A N 1
ATOM 768 C CA . LEU A 1 95 ? -0.98 -17.312 0.625 1 97.5 95 LEU A CA 1
ATOM 769 C C . LEU A 1 95 ? 0.346 -18.031 0.863 1 97.5 95 LEU A C 1
ATOM 771 O O . LEU A 1 95 ? 0.366 -19.188 1.312 1 97.5 95 LEU A O 1
ATOM 775 N N . LEU A 1 96 ? 1.451 -17.344 0.544 1 98.19 96 LEU A N 1
ATOM 776 C CA . LEU A 1 96 ? 2.76 -17.953 0.746 1 98.19 96 LEU A CA 1
ATOM 777 C C . LEU A 1 96 ? 3 -18.25 2.223 1 98.19 96 LEU A C 1
ATOM 779 O O . LEU A 1 96 ? 3.566 -19.281 2.568 1 98.19 96 LEU A O 1
ATOM 783 N N . LYS A 1 97 ? 2.592 -17.312 3.092 1 97.31 97 LYS A N 1
ATOM 784 C CA . LYS A 1 97 ? 2.699 -17.547 4.527 1 97.31 97 LYS A CA 1
ATOM 785 C C . LYS A 1 97 ? 1.85 -18.75 4.945 1 97.31 97 LYS A C 1
ATOM 787 O O . LYS A 1 97 ? 2.297 -19.594 5.727 1 97.31 97 LYS A O 1
ATOM 792 N N . TYR A 1 98 ? 0.614 -18.797 4.441 1 96.94 98 TYR A N 1
ATOM 793 C CA . TYR A 1 98 ? -0.303 -19.906 4.715 1 96.94 98 TYR A CA 1
ATOM 794 C C . TYR A 1 98 ? 0.295 -21.234 4.273 1 96.94 98 TYR A C 1
ATOM 796 O O . TYR A 1 98 ? 0.26 -22.219 5.02 1 96.94 98 TYR A O 1
ATOM 804 N N . ILE A 1 99 ? 0.919 -21.281 3.104 1 97.75 99 ILE A N 1
ATOM 805 C CA . ILE A 1 99 ? 1.546 -22.469 2.531 1 97.75 99 ILE A CA 1
ATOM 806 C C . ILE A 1 99 ? 2.764 -22.859 3.365 1 97.75 99 ILE A C 1
ATOM 808 O O . ILE A 1 99 ? 2.957 -24.031 3.672 1 97.75 99 ILE A O 1
ATOM 812 N N . ASN A 1 100 ? 3.535 -21.875 3.799 1 96.75 100 ASN A N 1
ATOM 813 C CA . ASN A 1 100 ? 4.762 -22.109 4.559 1 96.75 100 ASN A CA 1
ATOM 814 C C . ASN A 1 100 ? 4.469 -22.719 5.926 1 96.75 100 ASN A C 1
ATOM 816 O O . ASN A 1 100 ? 5.23 -23.547 6.414 1 96.75 100 ASN A O 1
ATOM 820 N N . VAL A 1 101 ? 3.412 -22.344 6.523 1 95.5 101 VAL A N 1
ATOM 821 C CA . VAL A 1 101 ? 3.176 -22.719 7.914 1 95.5 101 VAL A CA 1
ATOM 822 C C . VAL A 1 101 ? 2.475 -24.062 7.977 1 95.5 101 VAL A C 1
ATOM 824 O O . VAL A 1 101 ? 2.58 -24.781 8.977 1 95.5 101 VAL A O 1
ATOM 827 N N . ASN A 1 102 ? 1.854 -24.531 6.941 1 96.5 102 ASN A N 1
ATOM 828 C CA . ASN A 1 102 ? 1.005 -25.719 7.012 1 96.5 102 ASN A CA 1
ATOM 829 C C . ASN A 1 102 ? 1.726 -26.953 6.48 1 96.5 102 ASN A C 1
ATOM 831 O O . ASN A 1 102 ? 1.185 -28.062 6.523 1 96.5 102 ASN A O 1
ATOM 835 N N . GLY A 1 103 ? 2.918 -26.812 5.984 1 95.75 103 GLY A N 1
ATOM 836 C CA . GLY A 1 103 ? 3.66 -27.953 5.48 1 95.75 103 GLY A CA 1
ATOM 837 C C . GLY A 1 103 ? 5.105 -27.641 5.156 1 95.75 103 GLY A C 1
ATOM 838 O O . GLY A 1 103 ? 5.535 -26.484 5.273 1 95.75 103 GLY A O 1
ATOM 839 N N . ASP A 1 104 ? 5.805 -28.641 4.789 1 97.56 104 ASP A N 1
ATOM 840 C CA . ASP A 1 104 ? 7.195 -28.484 4.371 1 97.56 104 ASP A CA 1
ATOM 841 C C . ASP A 1 104 ? 7.293 -28.188 2.877 1 97.56 104 ASP A C 1
ATOM 843 O O . ASP A 1 104 ? 7.211 -29.094 2.049 1 97.56 104 ASP A O 1
ATOM 847 N N . VAL A 1 105 ? 7.668 -26.984 2.529 1 97.19 105 VAL A N 1
ATOM 848 C CA . VAL A 1 105 ? 7.613 -26.531 1.146 1 97.19 105 VAL A CA 1
ATOM 849 C C . VAL A 1 105 ? 8.758 -27.141 0.349 1 97.19 105 VAL A C 1
ATOM 851 O O . VAL A 1 105 ? 8.719 -27.188 -0.883 1 97.19 105 VAL A O 1
ATOM 854 N N . ASP A 1 106 ? 9.766 -27.656 1.032 1 97.25 106 ASP A N 1
ATOM 855 C CA . ASP A 1 106 ? 10.852 -28.344 0.331 1 97.25 106 ASP A CA 1
ATOM 856 C C . ASP A 1 106 ? 10.414 -29.734 -0.134 1 97.25 106 ASP A C 1
ATOM 858 O O . ASP A 1 106 ? 10.617 -30.094 -1.297 1 97.25 106 ASP A O 1
ATOM 862 N N . SER A 1 107 ? 9.797 -30.422 0.743 1 97.94 107 SER A N 1
ATOM 863 C CA . SER A 1 107 ? 9.352 -31.766 0.399 1 97.94 107 SER A CA 1
ATOM 864 C C . SER A 1 107 ? 8.18 -31.734 -0.576 1 97.94 107 SER A C 1
ATOM 866 O O . SER A 1 107 ? 7.965 -32.688 -1.338 1 97.94 107 SER A O 1
ATOM 868 N N . THR A 1 108 ? 7.477 -30.672 -0.604 1 98.56 108 THR A N 1
ATOM 869 C CA . THR A 1 108 ? 6.285 -30.578 -1.442 1 98.56 108 THR A CA 1
ATOM 870 C C . THR A 1 108 ? 6.578 -29.797 -2.719 1 98.56 108 THR A C 1
ATOM 872 O O . THR A 1 108 ? 5.699 -29.625 -3.562 1 98.56 108 THR A O 1
ATOM 875 N N . ASN A 1 109 ? 7.75 -29.328 -2.854 1 98.69 109 ASN A N 1
ATOM 876 C CA . ASN A 1 109 ? 8.227 -28.703 -4.078 1 98.69 109 ASN A CA 1
ATOM 877 C C . ASN A 1 109 ? 7.496 -27.391 -4.363 1 98.69 109 ASN A C 1
ATOM 879 O O . ASN A 1 109 ? 7.09 -27.141 -5.496 1 98.69 109 ASN A O 1
ATOM 883 N N . VAL A 1 110 ? 7.27 -26.594 -3.312 1 98.75 110 VAL A N 1
ATOM 884 C CA . VAL A 1 110 ? 6.637 -25.281 -3.443 1 98.75 110 VAL A CA 1
ATOM 885 C C . VAL A 1 110 ? 7.602 -24.188 -2.986 1 98.75 110 VAL A C 1
ATOM 887 O O . VAL A 1 110 ? 8.422 -24.406 -2.092 1 98.75 110 VAL A O 1
ATOM 890 N N . LEU A 1 111 ? 7.527 -23.047 -3.529 1 98.56 111 LEU A N 1
ATOM 891 C CA . LEU A 1 111 ? 8.398 -21.906 -3.287 1 98.56 111 LEU A CA 1
ATOM 892 C C . LEU A 1 111 ? 8.414 -21.531 -1.807 1 98.56 111 LEU A C 1
ATOM 894 O O . LEU A 1 111 ? 7.355 -21.469 -1.172 1 98.56 111 LEU A O 1
ATOM 898 N N . ARG A 1 112 ? 9.555 -21.312 -1.264 1 98.38 112 ARG A N 1
ATOM 899 C CA . ARG A 1 112 ? 9.695 -20.906 0.128 1 98.38 112 ARG A CA 1
ATOM 900 C C . ARG A 1 112 ? 9.758 -19.375 0.241 1 98.38 112 ARG A C 1
ATOM 902 O O . ARG A 1 112 ? 10.531 -18.734 -0.468 1 98.38 112 ARG A O 1
ATOM 909 N N . LEU A 1 113 ? 8.953 -18.812 1.122 1 98.62 113 LEU A N 1
ATOM 910 C CA . LEU A 1 113 ? 8.992 -17.406 1.474 1 98.62 113 LEU A CA 1
ATOM 911 C C . LEU A 1 113 ? 9.922 -17.156 2.656 1 98.62 113 LEU A C 1
ATOM 913 O O . LEU A 1 113 ? 9.812 -17.828 3.686 1 98.62 113 LEU A O 1
ATOM 917 N N . PHE A 1 114 ? 10.875 -16.219 2.514 1 98.44 114 PHE A N 1
ATOM 918 C CA . PHE A 1 114 ? 11.797 -15.914 3.604 1 98.44 114 PHE A CA 1
ATOM 919 C C . PHE A 1 114 ? 11.383 -14.641 4.328 1 98.44 114 PHE A C 1
ATOM 921 O O . PHE A 1 114 ? 11.477 -14.555 5.555 1 98.44 114 PHE A O 1
ATOM 928 N N . ASP A 1 115 ? 10.977 -13.641 3.559 1 98.12 115 ASP A N 1
ATOM 929 C CA . ASP A 1 115 ? 10.789 -12.312 4.129 1 98.12 115 ASP A CA 1
ATOM 930 C C . ASP A 1 115 ? 9.891 -11.453 3.234 1 98.12 115 ASP A C 1
ATOM 932 O O . ASP A 1 115 ? 9.609 -11.828 2.094 1 98.12 115 ASP A O 1
ATOM 936 N N . HIS A 1 116 ? 9.281 -10.492 3.785 1 98.69 116 HIS A N 1
ATOM 937 C CA . HIS A 1 116 ? 8.547 -9.461 3.064 1 98.69 116 HIS A CA 1
ATOM 938 C C . HIS A 1 116 ? 8.578 -8.133 3.814 1 98.69 116 HIS A C 1
ATOM 940 O O . HIS A 1 116 ? 8.586 -8.109 5.047 1 98.69 116 HIS A O 1
ATOM 946 N N . PHE A 1 117 ? 8.664 -7.023 3.139 1 98.56 117 PHE A N 1
ATOM 947 C CA . PHE A 1 117 ? 8.68 -5.703 3.76 1 98.56 117 PHE A CA 1
ATOM 948 C C . PHE A 1 117 ? 8.367 -4.617 2.736 1 98.56 117 PHE A C 1
ATOM 950 O O . PHE A 1 117 ? 8.25 -4.898 1.542 1 98.56 117 PHE A O 1
ATOM 957 N N . TYR A 1 118 ? 8.094 -3.488 3.209 1 98.5 118 TYR A N 1
ATOM 958 C CA . TYR A 1 118 ? 7.84 -2.311 2.389 1 98.5 118 TYR A CA 1
ATOM 959 C C . TYR A 1 118 ? 8.969 -1.293 2.529 1 98.5 118 TYR A C 1
ATOM 961 O O . TYR A 1 118 ? 9.383 -0.967 3.645 1 98.5 118 TYR A O 1
ATOM 969 N N . HIS A 1 119 ? 9.57 -0.826 1.407 1 97.56 119 HIS A N 1
ATOM 970 C CA . HIS A 1 119 ? 10.727 0.064 1.406 1 97.56 119 HIS A CA 1
ATOM 971 C C . HIS A 1 119 ? 10.758 0.919 0.144 1 97.56 119 HIS A C 1
ATOM 973 O O . HIS A 1 119 ? 10.586 0.406 -0.964 1 97.56 119 HIS A O 1
ATOM 979 N N . LYS A 1 120 ? 10.891 2.254 0.318 1 96.31 120 LYS A N 1
ATOM 980 C CA . LYS A 1 120 ? 10.984 3.18 -0.807 1 96.31 120 LYS A CA 1
ATOM 981 C C . LYS A 1 120 ? 9.789 3.029 -1.741 1 96.31 120 LYS A C 1
ATOM 983 O O . LYS A 1 120 ? 9.953 2.865 -2.951 1 96.31 120 LYS A O 1
ATOM 988 N N . GLU A 1 121 ? 8.617 2.881 -1.139 1 97.75 121 GLU A N 1
ATOM 989 C CA . GLU A 1 121 ? 7.324 2.887 -1.81 1 97.75 121 GLU A CA 1
ATOM 990 C C . GLU A 1 121 ? 7.109 1.606 -2.609 1 97.75 121 GLU A C 1
ATOM 992 O O . GLU A 1 121 ? 6.297 1.575 -3.537 1 97.75 121 GLU A O 1
ATOM 997 N N . HIS A 1 122 ? 7.891 0.574 -2.279 1 98.56 122 HIS A N 1
ATOM 998 C CA . HIS A 1 122 ? 7.75 -0.704 -2.967 1 98.56 122 HIS A CA 1
ATOM 999 C C . HIS A 1 122 ? 7.57 -1.848 -1.973 1 98.56 122 HIS A C 1
ATOM 1001 O O . HIS A 1 122 ? 8.242 -1.887 -0.938 1 98.56 122 HIS A O 1
ATOM 1007 N N . LEU A 1 123 ? 6.574 -2.701 -2.291 1 98.75 123 LEU A N 1
ATOM 1008 C CA . LEU A 1 123 ? 6.477 -3.977 -1.59 1 98.75 123 LEU A CA 1
ATOM 1009 C C . LEU A 1 123 ? 7.527 -4.957 -2.1 1 98.75 123 LEU A C 1
ATOM 1011 O O . LEU A 1 123 ? 7.734 -5.082 -3.309 1 98.75 123 LEU A O 1
ATOM 1015 N N . ILE A 1 124 ? 8.219 -5.586 -1.21 1 98.75 124 ILE A N 1
ATOM 1016 C CA . ILE A 1 124 ? 9.305 -6.5 -1.555 1 98.75 124 ILE A CA 1
ATOM 1017 C C . ILE A 1 124 ? 9.031 -7.879 -0.955 1 98.75 124 ILE A C 1
ATOM 1019 O O . ILE A 1 124 ? 8.68 -7.992 0.222 1 98.75 124 ILE A O 1
ATOM 1023 N N . ILE A 1 125 ? 9.133 -8.875 -1.75 1 98.69 125 ILE A N 1
ATOM 1024 C CA . ILE A 1 125 ? 8.969 -10.258 -1.331 1 98.69 125 ILE A CA 1
ATOM 1025 C C . ILE A 1 125 ? 10.281 -11.016 -1.523 1 98.69 125 ILE A C 1
ATOM 1027 O O . ILE A 1 125 ? 10.852 -11.008 -2.617 1 98.69 125 ILE A O 1
ATOM 1031 N N . VAL A 1 126 ? 10.805 -11.594 -0.487 1 98.81 126 VAL A N 1
ATOM 1032 C CA . VAL A 1 126 ? 12.078 -12.305 -0.529 1 98.81 126 VAL A CA 1
ATOM 1033 C C . VAL A 1 126 ? 11.836 -13.812 -0.435 1 98.81 126 VAL A C 1
ATOM 1035 O O . VAL A 1 126 ? 11.258 -14.297 0.54 1 98.81 126 VAL A O 1
ATOM 1038 N N . THR A 1 127 ? 12.281 -14.531 -1.422 1 98.56 127 THR A N 1
ATOM 1039 C CA . THR A 1 127 ? 12.086 -15.977 -1.492 1 98.56 127 THR A CA 1
ATOM 1040 C C . THR A 1 127 ? 13.414 -16.688 -1.715 1 98.56 127 THR A C 1
ATOM 1042 O O . THR A 1 127 ? 14.461 -16.047 -1.854 1 98.56 127 THR A O 1
ATOM 1045 N N . GLU A 1 128 ? 13.391 -18 -1.66 1 98.62 128 GLU A N 1
ATOM 1046 C CA . GLU A 1 128 ? 14.57 -18.797 -2.012 1 98.62 128 GLU A CA 1
ATOM 1047 C C . GLU A 1 128 ? 14.984 -18.547 -3.459 1 98.62 128 GLU A C 1
ATOM 1049 O O . GLU A 1 128 ? 14.148 -18.219 -4.305 1 98.62 128 GLU A O 1
ATOM 1054 N N . LEU A 1 129 ? 16.25 -18.688 -3.678 1 98.38 129 LEU A N 1
ATOM 1055 C CA . LEU A 1 129 ? 16.797 -18.516 -5.02 1 98.38 129 LEU A CA 1
ATOM 1056 C C . LEU A 1 129 ? 16.828 -19.844 -5.77 1 98.38 129 LEU A C 1
ATOM 1058 O O . LEU A 1 129 ? 17.375 -20.828 -5.277 1 98.38 129 LEU A O 1
ATOM 1062 N N . LEU A 1 130 ? 16.172 -19.875 -6.891 1 98 130 LEU A N 1
ATOM 1063 C CA . LEU A 1 130 ? 16.125 -21.047 -7.77 1 98 130 LEU A CA 1
ATOM 1064 C C . LEU A 1 130 ? 16.781 -20.734 -9.109 1 98 130 LEU A C 1
ATOM 1066 O O . LEU A 1 130 ? 17.312 -19.641 -9.312 1 98 130 LEU A O 1
ATOM 1070 N N . ARG A 1 131 ? 16.859 -21.703 -9.914 1 96.5 131 ARG A N 1
ATOM 1071 C CA . ARG A 1 131 ? 17.5 -21.562 -11.219 1 96.5 131 ARG A CA 1
ATOM 1072 C C . ARG A 1 131 ? 16.484 -21.172 -12.289 1 96.5 131 ARG A C 1
ATOM 1074 O O . ARG A 1 131 ? 15.555 -20.422 -12.016 1 96.5 131 ARG A O 1
ATOM 1081 N N . ASP A 1 132 ? 16.734 -21.438 -13.508 1 95.5 132 ASP A N 1
ATOM 1082 C CA . ASP A 1 132 ? 15.883 -21.047 -14.625 1 95.5 132 ASP A CA 1
ATOM 1083 C C . ASP A 1 132 ? 14.531 -21.766 -14.562 1 95.5 132 ASP A C 1
ATOM 1085 O O . ASP A 1 132 ? 14.438 -22.875 -14.031 1 95.5 132 ASP A O 1
ATOM 1089 N N . ASN A 1 133 ? 13.57 -21.062 -15.094 1 96.75 133 ASN A N 1
ATOM 1090 C CA . ASN A 1 133 ? 12.289 -21.734 -15.25 1 96.75 133 ASN A CA 1
ATOM 1091 C C . ASN A 1 133 ? 12.312 -22.734 -16.391 1 96.75 133 ASN A C 1
ATOM 1093 O O . ASN A 1 133 ? 13.234 -22.734 -17.219 1 96.75 133 ASN A O 1
ATOM 1097 N N . LEU A 1 134 ? 11.305 -23.547 -16.5 1 98.12 134 LEU A N 1
ATOM 1098 C CA . LEU A 1 134 ? 11.289 -24.656 -17.453 1 98.12 134 LEU A CA 1
ATOM 1099 C C . LEU A 1 134 ? 11.156 -24.141 -18.875 1 98.12 134 LEU A C 1
ATOM 1101 O O . LEU A 1 134 ? 11.656 -24.766 -19.828 1 98.12 134 LEU A O 1
ATOM 1105 N N . TYR A 1 135 ? 10.508 -22.984 -19.062 1 96.94 135 TYR A N 1
ATOM 1106 C CA . TYR A 1 135 ? 10.375 -22.422 -20.406 1 96.94 135 TYR A CA 1
ATOM 1107 C C . TYR A 1 135 ? 11.742 -22.016 -20.953 1 96.94 135 TYR A C 1
ATOM 1109 O O . TYR A 1 135 ? 12.125 -22.453 -22.047 1 96.94 135 TYR A O 1
ATOM 1117 N N . GLU A 1 136 ? 12.438 -21.266 -20.203 1 95.38 136 GLU A N 1
ATOM 1118 C CA . GLU A 1 136 ? 13.742 -20.766 -20.625 1 95.38 136 GLU A CA 1
ATOM 1119 C C . GLU A 1 136 ? 14.734 -21.906 -20.812 1 95.38 136 GLU A C 1
ATOM 1121 O O . GLU A 1 136 ? 15.523 -21.906 -21.75 1 95.38 136 GLU A O 1
ATOM 1126 N N . TYR A 1 137 ? 14.711 -22.812 -19.906 1 96.19 137 TYR A N 1
ATOM 1127 C CA . TYR A 1 137 ? 15.641 -23.938 -20 1 96.19 137 TYR A CA 1
ATOM 1128 C C . TYR A 1 137 ? 15.344 -24.797 -21.203 1 96.19 137 TYR A C 1
ATOM 1130 O O . TYR A 1 137 ? 16.25 -25.281 -21.875 1 96.19 137 TYR A O 1
ATOM 1138 N N . SER A 1 138 ? 14.062 -25.062 -21.438 1 96.19 138 SER A N 1
ATOM 1139 C CA . SER A 1 138 ? 13.68 -25.844 -22.609 1 96.19 138 SER A CA 1
ATOM 1140 C C . SER A 1 138 ? 14.141 -25.172 -23.906 1 96.19 138 SER A C 1
ATOM 1142 O O . SER A 1 138 ? 14.641 -25.844 -24.812 1 96.19 138 SER A O 1
ATOM 1144 N N . LYS A 1 139 ? 13.938 -23.906 -23.984 1 94.69 139 LYS A N 1
ATOM 1145 C CA . LYS A 1 139 ? 14.391 -23.156 -25.156 1 94.69 139 LYS A CA 1
ATOM 1146 C C . LYS A 1 139 ? 15.906 -23.25 -25.312 1 94.69 139 LYS A C 1
ATOM 1148 O O . LYS A 1 139 ? 16.406 -23.531 -26.406 1 94.69 139 LYS A O 1
ATOM 1153 N N . TYR A 1 140 ? 16.609 -23.062 -24.266 1 93.94 140 TYR A N 1
ATOM 1154 C CA . TYR A 1 140 ? 18.062 -23.141 -24.281 1 93.94 140 TYR A CA 1
ATOM 1155 C C . TYR A 1 140 ? 18.531 -24.516 -24.719 1 93.94 140 TYR A C 1
ATOM 1157 O O . TYR A 1 140 ? 19.422 -24.641 -25.562 1 93.94 140 TYR A O 1
ATOM 1165 N N . ASN A 1 141 ? 17.969 -25.531 -24.078 1 93.44 141 ASN A N 1
ATOM 1166 C CA . ASN A 1 141 ? 18.344 -26.906 -24.391 1 93.44 141 ASN A CA 1
ATOM 1167 C C . ASN A 1 141 ? 18.141 -27.234 -25.859 1 93.44 141 ASN A C 1
ATOM 1169 O O . ASN A 1 141 ? 18.969 -27.891 -26.484 1 93.44 141 ASN A O 1
ATOM 1173 N N . ARG A 1 142 ? 17.125 -26.75 -26.531 1 91.56 142 ARG A N 1
ATOM 1174 C CA . ARG A 1 142 ? 16.828 -26.984 -27.938 1 91.56 142 ARG A CA 1
ATOM 1175 C C . ARG A 1 142 ? 17.828 -26.25 -28.844 1 91.56 142 ARG A C 1
ATOM 1177 O O . ARG A 1 142 ? 18.25 -26.781 -29.859 1 91.56 142 ARG A O 1
ATOM 1184 N N . GLU A 1 143 ? 18.172 -25.125 -28.469 1 92.81 143 GLU A N 1
ATOM 1185 C CA . GLU A 1 143 ? 19.062 -24.297 -29.281 1 92.81 143 GLU A CA 1
ATOM 1186 C C . GLU A 1 143 ? 20.516 -24.734 -29.156 1 92.81 143 GLU A C 1
ATOM 1188 O O . GLU A 1 143 ? 21.328 -24.484 -30.047 1 92.81 143 GLU A O 1
ATOM 1193 N N . SER A 1 144 ? 20.859 -25.344 -28.062 1 90.75 144 SER A N 1
ATOM 1194 C CA . SER A 1 144 ? 22.25 -25.75 -27.812 1 90.75 144 SER A CA 1
ATOM 1195 C C . SER A 1 144 ? 22.625 -26.969 -28.641 1 90.75 144 SER A C 1
ATOM 1197 O O . SER A 1 144 ? 23.812 -27.266 -28.828 1 90.75 144 SER A O 1
ATOM 1199 N N . GLY A 1 145 ? 21.703 -27.688 -29.156 1 85 145 GLY A N 1
ATOM 1200 C CA . GLY A 1 145 ? 21.984 -28.875 -29.938 1 85 145 GLY A CA 1
ATOM 1201 C C . GLY A 1 145 ? 22.422 -30.062 -29.109 1 85 145 GLY A C 1
ATOM 1202 O O . GLY A 1 145 ? 22.812 -31.109 -29.641 1 85 145 GLY A O 1
ATOM 1203 N N . GLU A 1 146 ? 22.391 -29.891 -27.844 1 84.69 146 GLU A N 1
ATOM 1204 C CA . GLU A 1 146 ? 22.75 -30.984 -26.938 1 84.69 146 GLU A CA 1
ATOM 1205 C C . GLU A 1 146 ? 21.656 -32.062 -26.891 1 84.69 146 GLU A C 1
ATOM 1207 O O . GLU A 1 146 ? 20.609 -31.906 -27.531 1 84.69 146 GLU A O 1
ATOM 1212 N N . ALA A 1 147 ? 22.062 -33.125 -26.25 1 89.62 147 ALA A N 1
ATOM 1213 C CA . ALA A 1 147 ? 21.062 -34.156 -26.062 1 89.62 147 ALA A CA 1
ATOM 1214 C C . ALA A 1 147 ? 19.828 -33.625 -25.359 1 89.62 147 ALA A C 1
ATOM 1216 O O . ALA A 1 147 ? 19.938 -32.75 -24.484 1 89.62 147 ALA A O 1
ATOM 1217 N N . PRO A 1 148 ? 18.734 -34.125 -25.766 1 91.31 148 PRO A N 1
ATOM 1218 C CA . PRO A 1 148 ? 17.5 -33.625 -25.156 1 91.31 148 PRO A CA 1
ATOM 1219 C C . PRO A 1 148 ? 17.453 -33.875 -23.641 1 91.31 148 PRO A C 1
ATOM 1221 O O . PRO A 1 148 ? 17.719 -34.969 -23.172 1 91.31 148 PRO A O 1
ATOM 1224 N N . TYR A 1 149 ? 17.188 -32.844 -22.906 1 94.88 149 TYR A N 1
ATOM 1225 C CA . TYR A 1 149 ? 17.094 -32.938 -21.453 1 94.88 149 TYR A CA 1
ATOM 1226 C C . TYR A 1 149 ? 15.766 -33.531 -21.031 1 94.88 149 TYR A C 1
ATOM 1228 O O . TYR A 1 149 ? 15.711 -34.312 -20.078 1 94.88 149 TYR A O 1
ATOM 1236 N N . PHE A 1 150 ? 14.781 -33.219 -21.75 1 97 150 PHE A N 1
ATOM 1237 C CA . PHE A 1 150 ? 13.438 -33.625 -21.391 1 97 150 PHE A CA 1
ATOM 1238 C C . PHE A 1 150 ? 13.094 -34.969 -22.031 1 97 150 PHE A C 1
ATOM 1240 O O . PHE A 1 150 ? 12.352 -35.031 -23 1 97 150 PHE A O 1
ATOM 1247 N N . THR A 1 151 ? 13.602 -36 -21.453 1 96.56 151 THR A N 1
ATOM 1248 C CA . THR A 1 151 ? 13.25 -37.375 -21.797 1 96.56 151 THR A CA 1
ATOM 1249 C C . THR A 1 151 ? 11.961 -37.781 -21.109 1 96.56 151 THR A C 1
ATOM 1251 O O . THR A 1 151 ? 11.484 -37.094 -20.188 1 96.56 151 THR A O 1
ATOM 1254 N N . ILE A 1 152 ? 11.398 -38.875 -21.5 1 97.38 152 ILE A N 1
ATOM 1255 C CA . ILE A 1 152 ? 10.172 -39.344 -20.875 1 97.38 152 ILE A CA 1
ATOM 1256 C C . ILE A 1 152 ? 10.414 -39.625 -19.391 1 97.38 152 ILE A C 1
ATOM 1258 O O . ILE A 1 152 ? 9.562 -39.312 -18.562 1 97.38 152 ILE A O 1
ATOM 1262 N N . GLY A 1 153 ? 11.586 -40.188 -19.094 1 97.62 153 GLY A N 1
ATOM 1263 C CA . GLY A 1 153 ? 11.938 -40.406 -17.703 1 97.62 153 GLY A CA 1
ATOM 1264 C C . GLY A 1 153 ? 12 -39.125 -16.891 1 97.62 153 GLY A C 1
ATOM 1265 O O . GLY A 1 153 ? 11.43 -39.062 -15.797 1 97.62 153 GLY A O 1
ATOM 1266 N N . ARG A 1 154 ? 12.656 -38.125 -17.359 1 98 154 ARG A N 1
ATOM 1267 C CA . ARG A 1 154 ? 12.773 -36.844 -16.656 1 98 154 ARG A CA 1
ATOM 1268 C C . ARG A 1 154 ? 11.422 -36.156 -16.562 1 98 154 ARG A C 1
ATOM 1270 O O . ARG A 1 154 ? 11.125 -35.469 -15.562 1 98 154 ARG A O 1
ATOM 1277 N N . LEU A 1 155 ? 10.641 -36.312 -17.641 1 98.5 155 LEU A N 1
ATOM 1278 C CA . LEU A 1 155 ? 9.297 -35.75 -17.594 1 98.5 155 LEU A CA 1
ATOM 1279 C C . LEU A 1 155 ? 8.438 -36.438 -16.547 1 98.5 155 LEU A C 1
ATOM 1281 O O . LEU A 1 155 ? 7.59 -35.812 -15.914 1 98.5 155 LEU A O 1
ATOM 1285 N N . GLN A 1 156 ? 8.664 -37.75 -16.391 1 98.69 156 GLN A N 1
ATOM 1286 C CA . GLN A 1 156 ? 8.016 -38.469 -15.297 1 98.69 156 GLN A CA 1
ATOM 1287 C C . GLN A 1 156 ? 8.391 -37.844 -13.945 1 98.69 156 GLN A C 1
ATOM 1289 O O . GLN A 1 156 ? 7.52 -37.594 -13.109 1 98.69 156 GLN A O 1
ATOM 1294 N N . ARG A 1 157 ? 9.617 -37.562 -13.727 1 98.56 157 ARG A N 1
ATOM 1295 C CA . ARG A 1 157 ? 10.109 -36.969 -12.477 1 98.56 157 ARG A CA 1
ATOM 1296 C C . ARG A 1 157 ? 9.531 -35.594 -12.25 1 98.56 157 ARG A C 1
ATOM 1298 O O . ARG A 1 157 ? 9.07 -35.281 -11.148 1 98.56 157 ARG A O 1
ATOM 1305 N N . ILE A 1 158 ? 9.586 -34.812 -13.258 1 98.75 158 ILE A N 1
ATOM 1306 C CA . ILE A 1 158 ? 9.094 -33.438 -13.18 1 98.75 158 ILE A CA 1
ATOM 1307 C C . ILE A 1 158 ? 7.594 -33.469 -12.891 1 98.75 158 ILE A C 1
ATOM 1309 O O . ILE A 1 158 ? 7.121 -32.719 -12.016 1 98.75 158 ILE A O 1
ATOM 1313 N N . SER A 1 159 ? 6.867 -34.312 -13.648 1 98.88 159 SER A N 1
ATOM 1314 C CA . SER A 1 159 ? 5.426 -34.406 -13.438 1 98.88 159 SER A CA 1
ATOM 1315 C C . SER A 1 159 ? 5.109 -34.812 -12 1 98.88 159 SER A C 1
ATOM 1317 O O . SER A 1 159 ? 4.188 -34.281 -11.391 1 98.88 159 SER A O 1
ATOM 1319 N N . ASN A 1 160 ? 5.859 -35.781 -11.547 1 98.88 160 ASN A N 1
ATOM 1320 C CA . ASN A 1 160 ? 5.668 -36.25 -10.18 1 98.88 160 ASN A CA 1
ATOM 1321 C C . ASN A 1 160 ? 5.832 -35.125 -9.172 1 98.88 160 ASN A C 1
ATOM 1323 O O . ASN A 1 160 ? 5.004 -34.938 -8.273 1 98.88 160 ASN A O 1
ATOM 1327 N N . GLN A 1 161 ? 6.836 -34.344 -9.273 1 98.88 161 GLN A N 1
ATOM 1328 C CA . GLN A 1 161 ? 7.133 -33.25 -8.352 1 98.88 161 GLN A CA 1
ATOM 1329 C C . GLN A 1 161 ? 6.062 -32.188 -8.422 1 98.88 161 GLN A C 1
ATOM 1331 O O . GLN A 1 161 ? 5.637 -31.641 -7.391 1 98.88 161 GLN A O 1
ATOM 1336 N N . ILE A 1 162 ? 5.594 -31.844 -9.648 1 98.94 162 ILE A N 1
ATOM 1337 C CA . ILE A 1 162 ? 4.547 -30.844 -9.805 1 98.94 162 ILE A CA 1
ATOM 1338 C C . ILE A 1 162 ? 3.248 -31.359 -9.188 1 98.94 162 ILE A C 1
ATOM 1340 O O . ILE A 1 162 ? 2.527 -30.594 -8.531 1 98.94 162 ILE A O 1
ATOM 1344 N N . LEU A 1 163 ? 2.99 -32.625 -9.391 1 98.94 163 LEU A N 1
ATOM 1345 C CA . LEU A 1 163 ? 1.778 -33.219 -8.828 1 98.94 163 LEU A CA 1
ATOM 1346 C C . LEU A 1 163 ? 1.832 -33.219 -7.305 1 98.94 163 LEU A C 1
ATOM 1348 O O . LEU A 1 163 ? 0.816 -33 -6.645 1 98.94 163 LEU A O 1
ATOM 1352 N N . VAL A 1 164 ? 2.996 -33.5 -6.754 1 98.88 164 VAL A N 1
ATOM 1353 C CA . VAL A 1 164 ? 3.16 -33.438 -5.309 1 98.88 164 VAL A CA 1
ATOM 1354 C C . VAL A 1 164 ? 2.881 -32 -4.828 1 98.88 164 VAL A C 1
ATOM 1356 O O . VAL A 1 164 ? 2.201 -31.812 -3.818 1 98.88 164 VAL A O 1
ATOM 1359 N N . ALA A 1 165 ? 3.391 -31.062 -5.5 1 98.94 165 ALA A N 1
ATOM 1360 C CA . ALA A 1 165 ? 3.139 -29.656 -5.172 1 98.94 165 ALA A CA 1
ATOM 1361 C C . ALA A 1 165 ? 1.649 -29.328 -5.238 1 98.94 165 ALA A C 1
ATOM 1363 O O . ALA A 1 165 ? 1.1 -28.719 -4.328 1 98.94 165 ALA A O 1
ATOM 1364 N N . LEU A 1 166 ? 1.002 -29.781 -6.324 1 98.88 166 LEU A N 1
ATOM 1365 C CA . LEU A 1 166 ? -0.42 -29.516 -6.512 1 98.88 166 LEU A CA 1
ATOM 1366 C C . LEU A 1 166 ? -1.25 -30.219 -5.441 1 98.88 166 LEU A C 1
ATOM 1368 O O . LEU A 1 166 ? -2.23 -29.656 -4.945 1 98.88 166 LEU A O 1
ATOM 1372 N N . GLU A 1 167 ? -0.874 -31.453 -5.156 1 98.81 167 GLU A N 1
ATOM 1373 C CA . GLU A 1 167 ? -1.578 -32.156 -4.098 1 98.81 167 GLU A CA 1
ATOM 1374 C C . GLU A 1 167 ? -1.557 -31.375 -2.791 1 98.81 167 GLU A C 1
ATOM 1376 O O . GLU A 1 167 ? -2.586 -31.25 -2.127 1 98.81 167 GLU A O 1
ATOM 1381 N N . TYR A 1 168 ? -0.418 -30.891 -2.467 1 98.75 168 TYR A N 1
ATOM 1382 C CA . TYR A 1 168 ? -0.26 -30.094 -1.248 1 98.75 168 TYR A CA 1
ATOM 1383 C C . TYR A 1 168 ? -1.091 -28.828 -1.311 1 98.75 168 TYR A C 1
ATOM 1385 O O . TYR A 1 168 ? -1.912 -28.562 -0.428 1 98.75 168 TYR A O 1
ATOM 1393 N N . VAL A 1 169 ? -0.953 -28.047 -2.359 1 98.62 169 VAL A N 1
ATOM 1394 C CA . VAL A 1 169 ? -1.641 -26.766 -2.535 1 98.62 169 VAL A CA 1
ATOM 1395 C C . VAL A 1 169 ? -3.15 -27 -2.525 1 98.62 169 VAL A C 1
ATOM 1397 O O . VAL A 1 169 ? -3.891 -26.234 -1.888 1 98.62 169 VAL A O 1
ATOM 1400 N N . HIS A 1 170 ? -3.584 -28.047 -3.213 1 98.62 170 HIS A N 1
ATOM 1401 C CA . HIS A 1 170 ? -5.008 -28.375 -3.291 1 98.62 170 HIS A CA 1
ATOM 1402 C C . HIS A 1 170 ? -5.547 -28.812 -1.936 1 98.62 170 HIS A C 1
ATOM 1404 O O . HIS A 1 170 ? -6.707 -28.547 -1.608 1 98.62 170 HIS A O 1
ATOM 1410 N N . SER A 1 171 ? -4.738 -29.484 -1.175 1 98.5 171 SER A N 1
ATOM 1411 C CA . SER A 1 171 ? -5.152 -29.906 0.159 1 98.5 171 SER A CA 1
ATOM 1412 C C . SER A 1 171 ? -5.422 -28.703 1.057 1 98.5 171 SER A C 1
ATOM 1414 O O . SER A 1 171 ? -6.148 -28.812 2.047 1 98.5 171 SER A O 1
ATOM 1416 N N . LEU A 1 172 ? -4.812 -27.594 0.758 1 97.88 172 LEU A N 1
ATOM 1417 C CA . LEU A 1 172 ? -5.02 -26.344 1.493 1 97.88 172 LEU A CA 1
ATOM 1418 C C . LEU A 1 172 ? -6.195 -25.562 0.917 1 97.88 172 LEU A C 1
ATOM 1420 O O . LEU A 1 172 ? -6.375 -24.375 1.228 1 97.88 172 LEU A O 1
ATOM 1424 N N . ARG A 1 173 ? -6.895 -26.188 -0.049 1 97.69 173 ARG A N 1
ATOM 1425 C CA . ARG A 1 173 ? -8.086 -25.641 -0.69 1 97.69 173 ARG A CA 1
ATOM 1426 C C . ARG A 1 173 ? -7.73 -24.453 -1.591 1 97.69 173 ARG A C 1
ATOM 1428 O O . ARG A 1 173 ? -8.492 -23.5 -1.692 1 97.69 173 ARG A O 1
ATOM 1435 N N . LEU A 1 174 ? -6.582 -24.5 -2.137 1 97.94 174 LEU A N 1
ATOM 1436 C CA . LEU A 1 174 ? -6.113 -23.469 -3.064 1 97.94 174 LEU A CA 1
ATOM 1437 C C . LEU A 1 174 ? -6.09 -24 -4.496 1 97.94 174 LEU A C 1
ATOM 1439 O O . LEU A 1 174 ? -5.934 -25.203 -4.711 1 97.94 174 LEU A O 1
ATOM 1443 N N . ILE A 1 175 ? -6.262 -23.156 -5.418 1 98.06 175 ILE A N 1
ATOM 1444 C CA . ILE A 1 175 ? -5.996 -23.359 -6.836 1 98.06 175 ILE A CA 1
ATOM 1445 C C . ILE A 1 175 ? -4.812 -22.5 -7.273 1 98.06 175 ILE A C 1
ATOM 1447 O O . ILE A 1 175 ? -4.723 -21.328 -6.906 1 98.06 175 ILE A O 1
ATOM 1451 N N . HIS A 1 176 ? -3.861 -23.016 -7.977 1 97.94 176 HIS A N 1
ATOM 1452 C CA . HIS A 1 176 ? -2.723 -22.219 -8.406 1 97.94 176 HIS A CA 1
ATOM 1453 C C . HIS A 1 176 ? -3.15 -21.141 -9.414 1 97.94 176 HIS A C 1
ATOM 1455 O O . HIS A 1 176 ? -2.801 -19.969 -9.266 1 97.94 176 HIS A O 1
ATOM 1461 N N . CYS A 1 177 ? -3.895 -21.531 -10.461 1 96.88 177 CYS A N 1
ATOM 1462 C CA . CYS A 1 177 ? -4.613 -20.688 -11.398 1 96.88 177 CYS A CA 1
ATOM 1463 C C . CYS A 1 177 ? -3.676 -20.141 -12.461 1 96.88 177 CYS A C 1
ATOM 1465 O O . CYS A 1 177 ? -4.121 -19.484 -13.414 1 96.88 177 CYS A O 1
ATOM 1467 N N . ASP A 1 178 ? -2.391 -20.406 -12.43 1 96 178 ASP A N 1
ATOM 1468 C CA . ASP A 1 178 ? -1.504 -19.891 -13.477 1 96 178 ASP A CA 1
ATOM 1469 C C . ASP A 1 178 ? -0.291 -20.797 -13.656 1 96 178 ASP A C 1
ATOM 1471 O O . ASP A 1 178 ? 0.845 -20.328 -13.711 1 96 178 ASP A O 1
ATOM 1475 N N . LEU A 1 179 ? -0.548 -22.047 -13.672 1 97.88 179 LEU A N 1
ATOM 1476 C CA . LEU A 1 179 ? 0.521 -23 -13.914 1 97.88 179 LEU A CA 1
ATOM 1477 C C . LEU A 1 179 ? 0.968 -22.969 -15.375 1 97.88 179 LEU A C 1
ATOM 1479 O O . LEU A 1 179 ? 0.142 -23.062 -16.281 1 97.88 179 LEU A O 1
ATOM 1483 N N . LYS A 1 180 ? 2.193 -22.719 -15.594 1 98.06 180 LYS A N 1
ATOM 1484 C CA . LYS A 1 180 ? 2.885 -22.672 -16.875 1 98.06 180 LYS A CA 1
ATOM 1485 C C . LYS A 1 180 ? 4.383 -22.906 -16.703 1 98.06 180 LYS A C 1
ATOM 1487 O O . LYS A 1 180 ? 4.898 -22.859 -15.594 1 98.06 180 LYS A O 1
ATOM 1492 N N . PRO A 1 181 ? 5.07 -23.234 -17.766 1 98.31 181 PRO A N 1
ATOM 1493 C CA . PRO A 1 181 ? 6.492 -23.547 -17.625 1 98.31 181 PRO A CA 1
ATOM 1494 C C . PRO A 1 181 ? 7.289 -22.422 -16.969 1 98.31 181 PRO A C 1
ATOM 1496 O O . PRO A 1 181 ? 8.258 -22.688 -16.266 1 98.31 181 PRO A O 1
ATOM 1499 N N . GLU A 1 182 ? 6.824 -21.156 -17.109 1 96.69 182 GLU A N 1
ATOM 1500 C CA . GLU A 1 182 ? 7.5 -20 -16.531 1 96.69 182 GLU A CA 1
ATOM 1501 C C . GLU A 1 182 ? 7.359 -19.969 -15.016 1 96.69 182 GLU A C 1
ATOM 1503 O O . GLU A 1 182 ? 8.141 -19.297 -14.328 1 96.69 182 GLU A O 1
ATOM 1508 N N . ASN A 1 183 ? 6.379 -20.734 -14.516 1 97.44 183 ASN A N 1
ATOM 1509 C CA . ASN A 1 183 ? 6.117 -20.703 -13.078 1 97.44 183 ASN A CA 1
ATOM 1510 C C . ASN A 1 183 ? 6.57 -22 -12.398 1 97.44 183 ASN A C 1
ATOM 1512 O O . ASN A 1 183 ? 6.121 -22.312 -11.297 1 97.44 183 ASN A O 1
ATOM 1516 N N . ILE A 1 184 ? 7.398 -22.75 -13.086 1 98.75 184 ILE A N 1
ATOM 1517 C CA . ILE A 1 184 ? 8.102 -23.906 -12.547 1 98.75 184 ILE A CA 1
ATOM 1518 C C . ILE A 1 184 ? 9.602 -23.719 -12.719 1 98.75 184 ILE A C 1
ATOM 1520 O O . ILE A 1 184 ? 10.109 -23.703 -13.844 1 98.75 184 ILE A O 1
ATOM 1524 N N . LEU A 1 185 ? 10.266 -23.609 -11.602 1 98.56 185 LEU A N 1
ATOM 1525 C CA . LEU A 1 185 ? 11.695 -23.328 -11.656 1 98.56 185 LEU A CA 1
ATOM 1526 C C . LEU A 1 185 ? 12.516 -24.547 -11.273 1 98.56 185 LEU A C 1
ATOM 1528 O O . LEU A 1 185 ? 12.07 -25.375 -10.484 1 98.56 185 LEU A O 1
ATOM 1532 N N . ILE A 1 186 ? 13.703 -24.578 -11.789 1 98.38 186 ILE A N 1
ATOM 1533 C CA . ILE A 1 186 ? 14.633 -25.672 -11.516 1 98.38 186 ILE A CA 1
ATOM 1534 C C . ILE A 1 186 ? 15.391 -25.391 -10.219 1 98.38 186 ILE A C 1
ATOM 1536 O O . ILE A 1 186 ? 15.914 -24.281 -10.031 1 98.38 186 ILE A O 1
ATOM 1540 N N . LYS A 1 187 ? 15.336 -26.344 -9.359 1 98.06 187 LYS A N 1
ATOM 1541 C CA . LYS A 1 187 ? 16.156 -26.297 -8.148 1 98.06 187 LYS A CA 1
ATOM 1542 C C . LYS A 1 187 ? 17.531 -26.891 -8.398 1 98.06 187 LYS A C 1
ATOM 1544 O O . LYS A 1 187 ? 18.547 -26.312 -7.992 1 98.06 187 LYS A O 1
ATOM 1549 N N . SER A 1 188 ? 17.547 -28.031 -9.094 1 97.31 188 SER A N 1
ATOM 1550 C CA . SER A 1 188 ? 18.781 -28.703 -9.477 1 97.31 188 SER A CA 1
ATOM 1551 C C . SER A 1 188 ? 18.656 -29.359 -10.852 1 97.31 188 SER A C 1
ATOM 1553 O O . SER A 1 188 ? 17.797 -30.203 -11.062 1 97.31 188 SER A O 1
ATOM 1555 N N . TYR A 1 189 ? 19.516 -29 -11.773 1 94.56 189 TYR A N 1
ATOM 1556 C CA . TYR A 1 189 ? 19.516 -29.578 -13.117 1 94.56 189 TYR A CA 1
ATOM 1557 C C . TYR A 1 189 ? 19.906 -31.047 -13.086 1 94.56 189 TYR A C 1
ATOM 1559 O O . TYR A 1 189 ? 19.234 -31.875 -13.695 1 94.56 189 TYR A O 1
ATOM 1567 N N . SER A 1 190 ? 21.016 -31.312 -12.344 1 94.75 190 SER A N 1
ATOM 1568 C CA . SER A 1 190 ? 21.578 -32.656 -12.328 1 94.75 190 SER A CA 1
ATOM 1569 C C . SER A 1 190 ? 20.625 -33.656 -11.656 1 94.75 190 SER A C 1
ATOM 1571 O O . SER A 1 190 ? 20.5 -34.781 -12.094 1 94.75 190 SER A O 1
ATOM 1573 N N . LYS A 1 191 ? 19.875 -33.156 -10.672 1 96.69 191 LYS A N 1
ATOM 1574 C CA . LYS A 1 191 ? 18.984 -34.031 -9.93 1 96.69 191 LYS A CA 1
ATOM 1575 C C . LYS A 1 191 ? 17.547 -33.938 -10.469 1 96.69 191 LYS A C 1
ATOM 1577 O O . LYS A 1 191 ? 16.656 -34.625 -9.969 1 96.69 191 LYS A O 1
ATOM 1582 N N . CYS A 1 192 ? 17.281 -33.125 -11.492 1 97.44 192 CYS A N 1
ATOM 1583 C CA . CYS A 1 192 ? 15.977 -32.938 -12.094 1 97.44 192 CYS A CA 1
ATOM 1584 C C . CYS A 1 192 ? 14.945 -32.562 -11.031 1 97.44 192 CYS A C 1
ATOM 1586 O O . CYS A 1 192 ? 13.891 -33.188 -10.93 1 97.44 192 CYS A O 1
ATOM 1588 N N . GLU A 1 193 ? 15.305 -31.547 -10.195 1 98.5 193 GLU A N 1
ATOM 1589 C CA . GLU A 1 193 ? 14.422 -31.062 -9.141 1 98.5 193 GLU A CA 1
ATOM 1590 C C . GLU A 1 193 ? 13.797 -29.719 -9.523 1 98.5 193 GLU A C 1
ATOM 1592 O O . GLU A 1 193 ? 14.5 -28.812 -9.992 1 98.5 193 GLU A O 1
ATOM 1597 N N . VAL A 1 194 ? 12.5 -29.625 -9.305 1 98.81 194 VAL A N 1
ATOM 1598 C CA . VAL A 1 194 ? 11.797 -28.406 -9.68 1 98.81 194 VAL A CA 1
ATOM 1599 C C . VAL A 1 194 ? 10.891 -27.953 -8.531 1 98.81 194 VAL A C 1
ATOM 1601 O O . VAL A 1 194 ? 10.578 -28.75 -7.641 1 98.81 194 VAL A O 1
ATOM 1604 N N . LYS A 1 195 ? 10.523 -26.734 -8.547 1 98.81 195 LYS A N 1
ATOM 1605 C CA . LYS A 1 195 ? 9.547 -26.188 -7.598 1 98.81 195 LYS A CA 1
ATOM 1606 C C . LYS A 1 195 ? 8.531 -25.297 -8.312 1 98.81 195 LYS A C 1
ATOM 1608 O O . LYS A 1 195 ? 8.859 -24.609 -9.273 1 98.81 195 LYS A O 1
ATOM 1613 N N . VAL A 1 196 ? 7.309 -25.391 -7.82 1 98.81 196 VAL A N 1
ATOM 1614 C CA . VAL A 1 196 ? 6.23 -24.531 -8.32 1 98.81 196 VAL A CA 1
ATOM 1615 C C . VAL A 1 196 ? 6.266 -23.188 -7.613 1 98.81 196 VAL A C 1
ATOM 1617 O O . VAL A 1 196 ? 6.398 -23.125 -6.387 1 98.81 196 VAL A O 1
ATOM 1620 N N . ILE A 1 197 ? 6.195 -22.094 -8.391 1 97.81 197 ILE A N 1
ATOM 1621 C CA . ILE A 1 197 ? 6.273 -20.766 -7.809 1 97.81 197 ILE A CA 1
ATOM 1622 C C . ILE A 1 197 ? 5.094 -19.922 -8.289 1 97.81 197 ILE A C 1
ATOM 1624 O O . ILE A 1 197 ? 4.227 -20.406 -9.016 1 97.81 197 ILE A O 1
ATOM 1628 N N . ASP A 1 198 ? 5.008 -18.672 -7.879 1 94.94 198 ASP A N 1
ATOM 1629 C CA . ASP A 1 198 ? 4.105 -17.594 -8.297 1 94.94 198 ASP A CA 1
ATOM 1630 C C . ASP A 1 198 ? 2.668 -17.906 -7.891 1 94.94 198 ASP A C 1
ATOM 1632 O O . ASP A 1 198 ? 1.878 -18.391 -8.695 1 94.94 198 ASP A O 1
ATOM 1636 N N . PHE A 1 199 ? 2.307 -17.516 -6.75 1 96.62 199 PHE A N 1
ATOM 1637 C CA . PHE A 1 199 ? 0.971 -17.719 -6.203 1 96.62 199 PHE A CA 1
ATOM 1638 C C . PHE A 1 199 ? 0.168 -16.422 -6.238 1 96.62 199 PHE A C 1
ATOM 1640 O O . PHE A 1 199 ? -0.775 -16.25 -5.465 1 96.62 199 PHE A O 1
ATOM 1647 N N . GLY A 1 200 ? 0.569 -15.539 -7.113 1 93.56 200 GLY A N 1
ATOM 1648 C CA . GLY A 1 200 ? -0.106 -14.258 -7.258 1 93.56 200 GLY A CA 1
ATOM 1649 C C . GLY A 1 200 ? -1.521 -14.383 -7.789 1 93.56 200 GLY A C 1
ATOM 1650 O O . GLY A 1 200 ? -2.381 -13.555 -7.488 1 93.56 200 GLY A O 1
ATOM 1651 N N . SER A 1 201 ? -1.774 -15.391 -8.555 1 93.69 201 SER A N 1
ATOM 1652 C CA . SER A 1 201 ? -3.088 -15.586 -9.164 1 93.69 201 SER A CA 1
ATOM 1653 C C . SER A 1 201 ? -3.898 -16.625 -8.398 1 93.69 201 SER A C 1
ATOM 1655 O O . SER A 1 201 ? -5.051 -16.906 -8.742 1 93.69 201 SER A O 1
ATOM 1657 N N . SER A 1 202 ? -3.334 -17.172 -7.395 1 96.25 202 SER A N 1
ATOM 1658 C CA . SER A 1 202 ? -3.979 -18.266 -6.676 1 96.25 202 SER A CA 1
ATOM 1659 C C . SER A 1 202 ? -5.168 -17.766 -5.859 1 96.25 202 SER A C 1
ATOM 1661 O O . SER A 1 202 ? -5.23 -16.594 -5.504 1 96.25 202 SER A O 1
ATOM 1663 N N . CYS A 1 203 ? -6.074 -18.625 -5.621 1 95.88 203 CYS A N 1
ATOM 1664 C CA . CYS A 1 203 ? -7.258 -18.297 -4.836 1 95.88 203 CYS A CA 1
ATOM 1665 C C . CYS A 1 203 ? -7.793 -19.516 -4.113 1 95.88 203 CYS A C 1
ATOM 1667 O O . CYS A 1 203 ? -7.375 -20.641 -4.398 1 95.88 203 CYS A O 1
ATOM 1669 N N . PHE A 1 204 ? -8.625 -19.312 -3.156 1 95.94 204 PHE A N 1
ATOM 1670 C CA . PHE A 1 204 ? -9.312 -20.406 -2.486 1 95.94 204 PHE A CA 1
ATOM 1671 C C . PHE A 1 204 ? -10.461 -20.922 -3.34 1 95.94 204 PHE A C 1
ATOM 1673 O O . PHE A 1 204 ? -11.094 -20.156 -4.078 1 95.94 204 PHE A O 1
ATOM 1680 N N . VAL A 1 205 ? -10.797 -22.156 -3.209 1 94.94 205 VAL A N 1
ATOM 1681 C CA . VAL A 1 205 ? -11.812 -22.812 -4.02 1 94.94 205 VAL A CA 1
ATOM 1682 C C . VAL A 1 205 ? -13.172 -22.141 -3.793 1 94.94 205 VAL A C 1
ATOM 1684 O O . VAL A 1 205 ? -14.023 -22.141 -4.688 1 94.94 205 VAL A O 1
ATOM 1687 N N . ASP A 1 206 ? -13.336 -21.5 -2.641 1 91.62 206 ASP A N 1
ATOM 1688 C CA . ASP A 1 206 ? -14.633 -20.922 -2.287 1 91.62 206 ASP A CA 1
ATOM 1689 C C . ASP A 1 206 ? -14.688 -19.438 -2.619 1 91.62 206 ASP A C 1
ATOM 1691 O O . ASP A 1 206 ? -15.719 -18.781 -2.414 1 91.62 206 ASP A O 1
ATOM 1695 N N . ASP A 1 207 ? -13.594 -18.875 -3.094 1 92.5 207 ASP A N 1
ATOM 1696 C CA . ASP A 1 207 ? -13.594 -17.469 -3.494 1 92.5 207 ASP A CA 1
ATOM 1697 C C . ASP A 1 207 ? -14.5 -17.234 -4.703 1 92.5 207 ASP A C 1
ATOM 1699 O O . ASP A 1 207 ? -15.008 -18.203 -5.289 1 92.5 207 ASP A O 1
ATOM 1703 N N . HIS A 1 208 ? -14.758 -15.953 -4.973 1 84.19 208 HIS A N 1
ATOM 1704 C CA . HIS A 1 208 ? -15.344 -15.609 -6.262 1 84.19 208 HIS A CA 1
ATOM 1705 C C . HIS A 1 208 ? -14.336 -15.781 -7.391 1 84.19 208 HIS A C 1
ATOM 1707 O O . HIS A 1 208 ? -13.406 -14.977 -7.531 1 84.19 208 HIS A O 1
ATOM 1713 N N . LEU A 1 209 ? -14.562 -16.734 -8.094 1 81 209 LEU A N 1
ATOM 1714 C CA . LEU A 1 209 ? -13.57 -17.125 -9.094 1 81 209 LEU A CA 1
ATOM 1715 C C . LEU A 1 209 ? -13.742 -16.312 -10.375 1 81 209 LEU A C 1
ATOM 1717 O O . LEU A 1 209 ? -14.859 -16.156 -10.875 1 81 209 LEU A O 1
ATOM 1721 N N . SER A 1 210 ? -12.648 -15.734 -10.758 1 80 210 SER A N 1
ATOM 1722 C CA . SER A 1 210 ? -12.648 -14.891 -11.945 1 80 210 SER A CA 1
ATOM 1723 C C . SER A 1 210 ? -12.75 -15.727 -13.219 1 80 210 SER A C 1
ATOM 1725 O O . SER A 1 210 ? -12.297 -16.875 -13.25 1 80 210 SER A O 1
ATOM 1727 N N . SER A 1 211 ? -13.273 -15.102 -14.211 1 76.94 211 SER A N 1
ATOM 1728 C CA . SER A 1 211 ? -13.391 -15.766 -15.5 1 76.94 211 SER A CA 1
ATOM 1729 C C . SER A 1 211 ? -12.109 -15.625 -16.312 1 76.94 211 SER A C 1
ATOM 1731 O O . SER A 1 211 ? -11.93 -16.312 -17.328 1 76.94 211 SER A O 1
ATOM 1733 N N . TYR A 1 212 ? -11.312 -14.773 -15.883 1 75.69 212 TYR A N 1
ATOM 1734 C CA . TYR A 1 212 ? -10.078 -14.547 -16.625 1 75.69 212 TYR A CA 1
ATOM 1735 C C . TYR A 1 212 ? -8.867 -14.961 -15.797 1 75.69 212 TYR A C 1
ATOM 1737 O O . TYR A 1 212 ? -8.281 -14.148 -15.086 1 75.69 212 TYR A O 1
ATOM 1745 N N . VAL A 1 213 ? -8.711 -16.219 -15.883 1 85.06 213 VAL A N 1
ATOM 1746 C CA . VAL A 1 213 ? -7.582 -16.766 -15.141 1 85.06 213 VAL A CA 1
ATOM 1747 C C . VAL A 1 213 ? -6.73 -17.641 -16.062 1 85.06 213 VAL A C 1
ATOM 1749 O O . VAL A 1 213 ? -7.125 -17.922 -17.203 1 85.06 213 VAL A O 1
ATOM 1752 N N . GLN A 1 214 ? -5.562 -17.953 -15.617 1 90.56 214 GLN A N 1
ATOM 1753 C CA . GLN A 1 214 ? -4.598 -18.797 -16.312 1 90.56 214 GLN A CA 1
ATOM 1754 C C . GLN A 1 214 ? -4.062 -18.109 -17.562 1 90.56 214 GLN A C 1
ATOM 1756 O O . GLN A 1 214 ? -4.746 -17.266 -18.156 1 90.56 214 GLN A O 1
ATOM 1761 N N . SER A 1 215 ? -2.924 -18.453 -17.938 1 93.69 215 SER A N 1
ATOM 1762 C CA . SER A 1 215 ? -2.373 -18.031 -19.219 1 93.69 215 SER A CA 1
ATOM 1763 C C . SER A 1 215 ? -3.066 -18.75 -20.391 1 93.69 215 SER A C 1
ATOM 1765 O O . SER A 1 215 ? -3.371 -19.938 -20.297 1 93.69 215 SER A O 1
ATOM 1767 N N . ARG A 1 216 ? -3.283 -18.172 -21.469 1 92.88 216 ARG A N 1
ATOM 1768 C CA . ARG A 1 216 ? -4.152 -18.609 -22.562 1 92.88 216 ARG A CA 1
ATOM 1769 C C . ARG A 1 216 ? -3.775 -20 -23.031 1 92.88 216 ARG A C 1
ATOM 1771 O O . ARG A 1 216 ? -4.617 -20.906 -23.062 1 92.88 216 ARG A O 1
ATOM 1778 N N . SER A 1 217 ? -2.529 -20.266 -23.25 1 96.75 217 SER A N 1
ATOM 1779 C CA . SER A 1 217 ? -2.096 -21.516 -23.859 1 96.75 217 SER A CA 1
ATOM 1780 C C . SER A 1 217 ? -2.266 -22.688 -22.906 1 96.75 217 SER A C 1
ATOM 1782 O O . SER A 1 217 ? -2.184 -23.844 -23.312 1 96.75 217 SER A O 1
ATOM 1784 N N . TYR A 1 218 ? -2.51 -22.391 -21.656 1 98 218 TYR A N 1
ATOM 1785 C CA . TYR A 1 218 ? -2.609 -23.422 -20.641 1 98 218 TYR A CA 1
ATOM 1786 C C . TYR A 1 218 ? -3.965 -23.375 -19.938 1 98 218 TYR A C 1
ATOM 1788 O O . TYR A 1 218 ? -4.152 -24 -18.891 1 98 218 TYR A O 1
ATOM 1796 N N . ARG A 1 219 ? -4.887 -22.609 -20.5 1 97.44 219 ARG A N 1
ATOM 1797 C CA . ARG A 1 219 ? -6.199 -22.359 -19.906 1 97.44 219 ARG A CA 1
ATOM 1798 C C . ARG A 1 219 ? -7.137 -23.547 -20.141 1 97.44 219 ARG A C 1
ATOM 1800 O O . ARG A 1 219 ? -7.273 -24.016 -21.266 1 97.44 219 ARG A O 1
ATOM 1807 N N . ALA A 1 220 ? -7.746 -23.938 -19.125 1 97.69 220 ALA A N 1
ATOM 1808 C CA . ALA A 1 220 ? -8.672 -25.062 -19.203 1 97.69 220 ALA A CA 1
ATOM 1809 C C . ALA A 1 220 ? -9.938 -24.672 -19.969 1 97.69 220 ALA A C 1
ATOM 1811 O O . ALA A 1 220 ? -10.406 -23.547 -19.891 1 97.69 220 ALA A O 1
ATOM 1812 N N . PRO A 1 221 ? -10.516 -25.625 -20.719 1 96 221 PRO A N 1
ATOM 1813 C CA . PRO A 1 221 ? -11.695 -25.359 -21.531 1 96 221 PRO A CA 1
ATOM 1814 C C . PRO A 1 221 ? -12.883 -24.844 -20.703 1 96 221 PRO A C 1
ATOM 1816 O O . PRO A 1 221 ? -13.633 -23.984 -21.172 1 96 221 PRO A O 1
ATOM 1819 N N . GLU A 1 222 ? -13.078 -25.391 -19.5 1 96.5 222 GLU A N 1
ATOM 1820 C CA . GLU A 1 222 ? -14.211 -24.953 -18.688 1 96.5 222 GLU A CA 1
ATOM 1821 C C . GLU A 1 222 ? -14.109 -23.453 -18.359 1 96.5 222 GLU A C 1
ATOM 1823 O O . GLU A 1 222 ? -15.125 -22.781 -18.219 1 96.5 222 GLU A O 1
ATOM 1828 N N . VAL A 1 223 ? -12.875 -22.984 -18.156 1 96.5 223 VAL A N 1
ATOM 1829 C CA . VAL A 1 223 ? -12.68 -21.562 -17.891 1 96.5 223 VAL A CA 1
ATOM 1830 C C . VAL A 1 223 ? -13.062 -20.75 -19.125 1 96.5 223 VAL A C 1
ATOM 1832 O O . VAL A 1 223 ? -13.805 -19.766 -19.031 1 96.5 223 VAL A O 1
ATOM 1835 N N . MET A 1 224 ? -12.68 -21.125 -20.297 1 95.12 224 MET A N 1
ATOM 1836 C CA . MET A 1 224 ? -12.938 -20.438 -21.562 1 95.12 224 MET A CA 1
ATOM 1837 C C . MET A 1 224 ? -14.43 -20.406 -21.875 1 95.12 224 MET A C 1
ATOM 1839 O O . MET A 1 224 ? -14.93 -19.422 -22.422 1 95.12 224 MET A O 1
ATOM 1843 N N . LEU A 1 225 ? -15.062 -21.469 -21.531 1 95.38 225 LEU A N 1
ATOM 1844 C CA . LEU A 1 225 ? -16.484 -21.594 -21.859 1 95.38 225 LEU A CA 1
ATOM 1845 C C . LEU A 1 225 ? -17.344 -20.906 -20.828 1 95.38 225 LEU A C 1
ATOM 1847 O O . LEU A 1 225 ? -18.562 -20.781 -21 1 95.38 225 LEU A O 1
ATOM 1851 N N . GLY A 1 226 ? -16.766 -20.469 -19.734 1 95.62 226 GLY A N 1
ATOM 1852 C CA . GLY A 1 226 ? -17.516 -19.781 -18.688 1 95.62 226 GLY A CA 1
ATOM 1853 C C . GLY A 1 226 ? -18.234 -20.734 -17.75 1 95.62 226 GLY A C 1
ATOM 1854 O O . GLY A 1 226 ? -19.328 -20.438 -17.281 1 95.62 226 GLY A O 1
ATOM 1855 N N . LEU A 1 227 ? -17.719 -21.906 -17.578 1 95.19 227 LEU A N 1
ATOM 1856 C CA . LEU A 1 227 ? -18.234 -22.891 -16.641 1 95.19 227 LEU A CA 1
ATOM 1857 C C . LEU A 1 227 ? 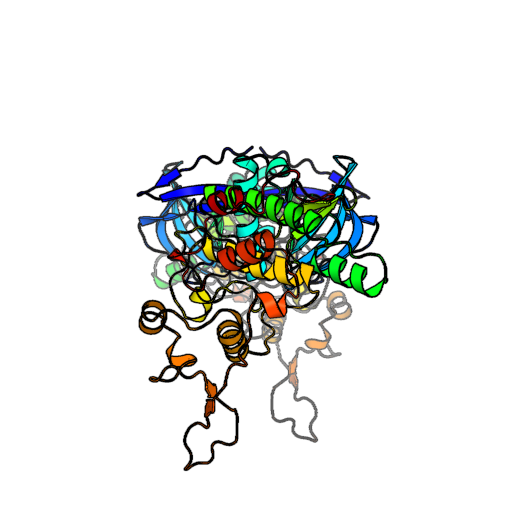-17.594 -22.719 -15.258 1 95.19 227 LEU A C 1
ATOM 1859 O O . LEU A 1 227 ? -16.516 -22.125 -15.148 1 95.19 227 LEU A O 1
ATOM 1863 N N . PRO A 1 228 ? -18.25 -23.188 -14.211 1 93.62 228 PRO A N 1
ATOM 1864 C CA . PRO A 1 228 ? -17.547 -23.25 -12.922 1 93.62 228 PRO A CA 1
ATOM 1865 C C . PRO A 1 228 ? -16.312 -24.141 -12.961 1 93.62 228 PRO A C 1
ATOM 1867 O O . PRO A 1 228 ? -16.281 -25.141 -13.672 1 93.62 228 PRO A O 1
ATOM 1870 N N . TYR A 1 229 ? -15.375 -23.688 -12.305 1 95.69 229 TYR A N 1
ATOM 1871 C CA . TYR A 1 229 ? -14.156 -24.484 -12.289 1 95.69 229 TYR A CA 1
ATOM 1872 C C . TYR A 1 229 ? -13.625 -24.656 -10.867 1 95.69 229 TYR A C 1
ATOM 1874 O O . TYR A 1 229 ? -14.094 -23.984 -9.945 1 95.69 229 TYR A O 1
ATOM 1882 N N . ASP A 1 230 ? -12.734 -25.578 -10.688 1 96.31 230 ASP A N 1
ATOM 1883 C CA . ASP A 1 230 ? -12.078 -25.875 -9.414 1 96.31 230 ASP A CA 1
ATOM 1884 C C . ASP A 1 230 ? -10.609 -26.219 -9.625 1 96.31 230 ASP A C 1
ATOM 1886 O O . ASP A 1 230 ? -9.984 -25.766 -10.578 1 96.31 230 ASP A O 1
ATOM 1890 N N . GLN A 1 231 ? -10.016 -26.984 -8.789 1 97.75 231 GLN A N 1
ATOM 1891 C CA . GLN A 1 231 ? -8.586 -27.266 -8.742 1 97.75 231 GLN A CA 1
ATOM 1892 C C . GLN A 1 231 ? -8.141 -28.047 -9.977 1 97.75 231 GLN A C 1
ATOM 1894 O O . GLN A 1 231 ? -6.953 -28.062 -10.305 1 97.75 231 GLN A O 1
ATOM 1899 N N . LYS A 1 232 ? -9.086 -28.609 -10.719 1 97.81 232 LYS A N 1
ATOM 1900 C CA . LYS A 1 232 ? -8.789 -29.469 -11.852 1 97.81 232 LYS A CA 1
ATOM 1901 C C . LYS A 1 232 ? -8.203 -28.672 -13.016 1 97.81 232 LYS A C 1
ATOM 1903 O O . LYS A 1 232 ? -7.613 -29.25 -13.938 1 97.81 232 LYS A O 1
ATOM 1908 N N . ILE A 1 233 ? -8.367 -27.359 -13 1 98.25 233 ILE A N 1
ATOM 1909 C CA . ILE A 1 233 ? -7.801 -26.547 -14.07 1 98.25 233 ILE A CA 1
ATOM 1910 C C . ILE A 1 233 ? -6.277 -26.625 -14.023 1 98.25 233 ILE A C 1
ATOM 1912 O O . ILE A 1 233 ? -5.609 -26.484 -15.055 1 98.25 233 ILE A O 1
ATOM 1916 N N . ASP A 1 234 ? -5.723 -26.859 -12.844 1 98.75 234 ASP A N 1
ATOM 1917 C CA . ASP A 1 234 ? -4.277 -26.984 -12.719 1 98.75 234 ASP A CA 1
ATOM 1918 C C . ASP A 1 234 ? -3.768 -28.25 -13.391 1 98.75 234 ASP A C 1
ATOM 1920 O O . ASP A 1 234 ? -2.674 -28.266 -13.961 1 98.75 234 ASP A O 1
ATOM 1924 N N . GLN A 1 235 ? -4.582 -29.312 -13.352 1 98.62 235 GLN A N 1
ATOM 1925 C CA . GLN A 1 235 ? -4.219 -30.562 -14.016 1 98.62 235 GLN A CA 1
ATOM 1926 C C . GLN A 1 235 ? -4.184 -30.391 -15.531 1 98.62 235 GLN A C 1
ATOM 1928 O O . GLN A 1 235 ? -3.305 -30.938 -16.203 1 98.62 235 GLN A O 1
ATOM 1933 N N . TRP A 1 236 ? -5.156 -29.688 -15.992 1 98.69 236 TRP A N 1
ATOM 1934 C CA . TRP A 1 236 ? -5.148 -29.375 -17.422 1 98.69 236 TRP A CA 1
ATOM 1935 C C . TRP A 1 236 ? -3.861 -28.656 -17.828 1 98.69 236 TRP A C 1
ATOM 1937 O O . TRP A 1 236 ? -3.197 -29.062 -18.781 1 98.69 236 TRP A O 1
ATOM 1947 N N . SER A 1 237 ? -3.518 -27.609 -17.062 1 98.81 237 SER A N 1
ATOM 1948 C CA . SER A 1 237 ? -2.299 -26.859 -17.328 1 98.81 237 SER A CA 1
ATOM 1949 C C . SER A 1 237 ? -1.07 -27.766 -17.297 1 98.81 237 SER A C 1
ATOM 1951 O O . SER A 1 237 ? -0.164 -27.625 -18.109 1 98.81 237 SER A O 1
ATOM 1953 N N . LEU A 1 238 ? -1.058 -28.656 -16.328 1 98.88 238 LEU A N 1
ATOM 1954 C CA . LEU A 1 238 ? 0.058 -29.594 -16.219 1 98.88 238 LEU A CA 1
ATOM 1955 C C . LEU A 1 238 ? 0.193 -30.438 -17.484 1 98.88 238 LEU A C 1
ATOM 1957 O O . LEU A 1 238 ? 1.298 -30.609 -18 1 98.88 238 LEU A O 1
ATOM 1961 N N . GLY A 1 239 ? -0.938 -30.953 -17.984 1 98.88 239 GLY A N 1
ATOM 1962 C CA . GLY A 1 239 ? -0.904 -31.688 -19.234 1 98.88 239 GLY A CA 1
ATOM 1963 C C . GLY A 1 239 ? -0.305 -30.906 -20.391 1 98.88 239 GLY A C 1
ATOM 1964 O O . GLY A 1 239 ? 0.522 -31.422 -21.141 1 98.88 239 GLY A O 1
ATOM 1965 N N . CYS A 1 240 ? -0.729 -29.672 -20.484 1 98.81 240 CYS A N 1
ATOM 1966 C CA . CYS A 1 240 ? -0.217 -28.797 -21.531 1 98.81 240 CYS A CA 1
ATOM 1967 C C . CYS A 1 240 ? 1.284 -28.578 -21.375 1 98.81 240 CYS A C 1
ATOM 1969 O O . CYS A 1 240 ? 2.023 -28.609 -22.359 1 98.81 240 CYS A O 1
ATOM 1971 N N . ILE A 1 241 ? 1.73 -28.375 -20.188 1 98.88 241 ILE A N 1
ATOM 1972 C CA . ILE A 1 241 ? 3.131 -28.094 -19.875 1 98.88 241 ILE A CA 1
ATOM 1973 C C . ILE A 1 241 ? 3.992 -29.297 -20.281 1 98.88 241 ILE A C 1
ATOM 1975 O O . ILE A 1 241 ? 5.004 -29.141 -20.969 1 98.88 241 ILE A O 1
ATOM 1979 N N . ILE A 1 242 ? 3.594 -30.5 -19.859 1 98.75 242 ILE A N 1
ATOM 1980 C CA . ILE A 1 242 ? 4.379 -31.703 -20.094 1 98.75 242 ILE A CA 1
ATOM 1981 C C . ILE A 1 242 ? 4.445 -31.984 -21.609 1 98.75 242 ILE A C 1
ATOM 1983 O O . ILE A 1 242 ? 5.504 -32.344 -22.125 1 98.75 242 ILE A O 1
ATOM 1987 N N . ALA A 1 243 ? 3.332 -31.781 -22.297 1 98.62 243 ALA A N 1
ATOM 1988 C CA . ALA A 1 243 ? 3.316 -31.953 -23.75 1 98.62 243 ALA A CA 1
ATOM 1989 C C . ALA A 1 243 ? 4.289 -30.984 -24.422 1 98.62 243 ALA A C 1
ATOM 1991 O O . ALA A 1 243 ? 5.02 -31.375 -25.328 1 98.62 243 ALA A O 1
ATOM 1992 N N . GLU A 1 244 ? 4.254 -29.797 -23.953 1 98.19 244 GLU A N 1
ATOM 1993 C CA . GLU A 1 244 ? 5.125 -28.781 -24.531 1 98.19 244 GLU A CA 1
ATOM 1994 C C . GLU A 1 244 ? 6.594 -29.109 -24.266 1 98.19 244 GLU A C 1
ATOM 1996 O O . GLU A 1 244 ? 7.438 -28.953 -25.156 1 98.19 244 GLU A O 1
ATOM 2001 N N . LEU A 1 245 ? 6.914 -29.5 -23.047 1 98.12 245 LEU A N 1
ATOM 2002 C CA . LEU A 1 245 ? 8.297 -29.812 -22.703 1 98.12 245 LEU A CA 1
ATOM 2003 C C . LEU A 1 245 ? 8.797 -31 -23.531 1 98.12 245 LEU A C 1
ATOM 2005 O O . LEU A 1 245 ? 9.977 -31.062 -23.891 1 98.12 245 LEU A O 1
ATOM 2009 N N . TRP A 1 246 ? 7.961 -31.922 -23.875 1 97.69 246 TRP A N 1
ATOM 2010 C CA . TRP A 1 246 ? 8.305 -33.094 -24.656 1 97.69 246 TRP A CA 1
ATOM 2011 C C . TRP A 1 246 ? 8.539 -32.75 -26.109 1 97.69 246 TRP A C 1
ATOM 2013 O O . TRP A 1 246 ? 9.555 -33.125 -26.703 1 97.69 246 TRP A O 1
ATOM 2023 N N . THR A 1 247 ? 7.652 -31.922 -26.703 1 96.31 247 THR A N 1
ATOM 2024 C CA . THR A 1 247 ? 7.656 -31.703 -28.156 1 96.31 247 THR A CA 1
ATOM 2025 C C . THR A 1 247 ? 8.477 -30.469 -28.5 1 96.31 247 THR A C 1
ATOM 2027 O O . THR A 1 247 ? 8.914 -30.312 -29.641 1 96.31 247 THR A O 1
ATOM 2030 N N . GLY A 1 248 ? 8.516 -29.547 -27.453 1 94.56 248 GLY A N 1
ATOM 2031 C CA . GLY A 1 248 ? 9.148 -28.281 -27.719 1 94.56 248 GLY A CA 1
ATOM 2032 C C . GLY A 1 248 ? 8.188 -27.219 -28.234 1 94.56 248 GLY A C 1
ATOM 2033 O O . GLY A 1 248 ? 8.586 -26.078 -28.5 1 94.56 248 GLY A O 1
ATOM 2034 N N . TYR A 1 249 ? 6.918 -27.625 -28.375 1 95.06 249 TYR A N 1
ATOM 2035 C CA . TYR A 1 249 ? 5.914 -26.719 -28.906 1 95.06 249 TYR A CA 1
ATOM 2036 C C . TYR A 1 249 ? 4.691 -26.656 -28 1 95.06 249 TYR A C 1
ATOM 2038 O O . TYR A 1 249 ? 4.301 -27.672 -27.422 1 95.06 249 TYR A O 1
ATOM 2046 N N . VAL A 1 250 ? 4.137 -25.469 -27.984 1 97.31 250 VAL A N 1
ATOM 2047 C CA . VAL A 1 250 ? 2.859 -25.312 -27.281 1 97.31 250 VAL A CA 1
ATOM 2048 C C . VAL A 1 250 ? 1.837 -26.281 -27.875 1 97.31 250 VAL A C 1
ATOM 2050 O O . VAL A 1 250 ? 1.667 -26.344 -29.094 1 97.31 250 VAL A O 1
ATOM 2053 N N . LEU A 1 251 ? 1.176 -27.016 -27.031 1 97.75 251 LEU A N 1
ATOM 2054 C CA . LEU A 1 251 ? 0.277 -28.062 -27.5 1 97.75 251 LEU A CA 1
ATOM 2055 C C . LEU A 1 251 ? -0.885 -27.469 -28.281 1 97.75 251 LEU A C 1
ATOM 2057 O O . LEU A 1 251 ? -1.183 -27.922 -29.391 1 97.75 251 LEU A O 1
ATOM 2061 N N . PHE A 1 252 ? -1.51 -26.438 -27.688 1 97.44 252 PHE A N 1
ATOM 2062 C CA . PHE A 1 252 ? -2.635 -25.781 -28.344 1 97.44 252 PHE A CA 1
ATOM 2063 C C . PHE A 1 252 ? -2.24 -24.406 -28.844 1 97.44 252 PHE A C 1
ATOM 2065 O O . PHE A 1 252 ? -2.682 -23.391 -28.281 1 97.44 252 PHE A O 1
ATOM 2072 N N . GLN A 1 253 ? -1.494 -24.391 -29.906 1 95 253 GLN A N 1
ATOM 2073 C CA . GLN A 1 253 ? -1.068 -23.141 -30.516 1 95 253 GLN A CA 1
ATOM 2074 C C . GLN A 1 253 ? -2.268 -22.25 -30.859 1 95 253 GLN A C 1
ATOM 2076 O O . GLN A 1 253 ? -3.289 -22.75 -31.344 1 95 253 GLN A O 1
ATOM 2081 N N . ASN A 1 254 ? -2.107 -20.984 -30.531 1 94.19 254 ASN A N 1
ATOM 2082 C CA . ASN A 1 254 ? -3.295 -20.141 -30.703 1 94.19 254 ASN A CA 1
ATOM 2083 C C . ASN A 1 254 ? -2.928 -18.672 -30.875 1 94.19 254 ASN A C 1
ATOM 2085 O O . ASN A 1 254 ? -1.853 -18.234 -30.469 1 94.19 254 ASN A O 1
ATOM 2089 N N . ASP A 1 255 ? -3.746 -17.969 -31.562 1 91.81 255 ASP A N 1
ATOM 2090 C CA . ASP A 1 255 ? -3.656 -16.516 -31.656 1 91.81 255 ASP A CA 1
ATOM 2091 C C . ASP A 1 255 ? -4.91 -15.836 -31.109 1 91.81 255 ASP A C 1
ATOM 2093 O O . ASP A 1 255 ? -4.988 -14.609 -31.031 1 91.81 255 ASP A O 1
ATOM 2097 N N . SER A 1 256 ? -5.895 -16.625 -30.766 1 91.44 256 SER A N 1
ATOM 2098 C CA . SER A 1 256 ? -7.16 -16.203 -30.156 1 91.44 256 SER A CA 1
ATOM 2099 C C . SER A 1 256 ? -7.789 -17.344 -29.359 1 91.44 256 SER A C 1
ATOM 2101 O O . SER A 1 256 ? -7.336 -18.484 -29.438 1 91.44 256 SER A O 1
ATOM 2103 N N . VAL A 1 257 ? -8.742 -17.031 -28.594 1 93.06 257 VAL A N 1
ATOM 2104 C CA . VAL A 1 257 ? -9.453 -18.062 -27.844 1 93.06 257 VAL A CA 1
ATOM 2105 C C . VAL A 1 257 ? -10.117 -19.031 -28.812 1 93.06 257 VAL A C 1
ATOM 2107 O O . VAL A 1 257 ? -10.141 -20.25 -28.562 1 93.06 257 VAL A O 1
ATOM 2110 N N . GLN A 1 258 ? -10.594 -18.531 -29.922 1 92.31 258 GLN A N 1
ATOM 2111 C CA . GLN A 1 258 ? -11.266 -19.359 -30.922 1 92.31 258 GLN A CA 1
ATOM 2112 C C . GLN A 1 258 ? -10.297 -20.359 -31.547 1 92.31 258 GLN A C 1
ATOM 2114 O O . GLN A 1 258 ? -10.633 -21.531 -31.703 1 92.31 258 GLN A O 1
ATOM 2119 N N . SER A 1 259 ? -9.188 -19.844 -31.859 1 93.12 259 SER A N 1
ATOM 2120 C CA . SER A 1 259 ? -8.211 -20.734 -32.469 1 93.12 259 SER A CA 1
ATOM 2121 C C . SER A 1 259 ? -7.723 -21.781 -31.453 1 93.12 259 SER A C 1
ATOM 2123 O O . SER A 1 259 ? -7.418 -22.906 -31.828 1 93.12 259 SER A O 1
ATOM 2125 N N . LEU A 1 260 ? -7.625 -21.375 -30.203 1 95.94 260 LEU A N 1
ATOM 2126 C CA . LEU A 1 260 ? -7.281 -22.328 -29.156 1 95.94 260 LEU A CA 1
ATOM 2127 C C . LEU A 1 260 ? -8.32 -23.438 -29.062 1 95.94 260 LEU A C 1
ATOM 2129 O O . LEU A 1 260 ? -7.969 -24.625 -29.031 1 95.94 260 LEU A O 1
ATOM 2133 N N . LEU A 1 261 ? -9.562 -23.031 -29.094 1 95.69 261 LEU A N 1
ATOM 2134 C CA . LEU A 1 261 ? -10.656 -24 -29.016 1 95.69 261 LEU A CA 1
ATOM 2135 C C . LEU A 1 261 ? -10.664 -24.922 -30.234 1 95.69 261 LEU A C 1
ATOM 2137 O O . LEU A 1 261 ? -10.938 -26.109 -30.109 1 95.69 261 LEU A O 1
ATOM 2141 N N . ALA A 1 262 ? -10.344 -24.375 -31.359 1 94.44 262 ALA A N 1
ATOM 2142 C CA . ALA A 1 262 ? -10.266 -25.172 -32.562 1 94.44 262 ALA A CA 1
ATOM 2143 C C . ALA A 1 262 ? -9.203 -26.266 -32.438 1 94.44 262 ALA A C 1
ATOM 2145 O O . ALA A 1 262 ? -9.414 -27.406 -32.875 1 94.44 262 ALA A O 1
ATOM 2146 N N . ARG A 1 263 ? -8.094 -25.859 -31.891 1 95.69 263 ARG A N 1
ATOM 2147 C CA . ARG A 1 263 ? -7.012 -26.828 -31.703 1 95.69 263 ARG A CA 1
ATOM 2148 C C . ARG A 1 263 ? -7.418 -27.906 -30.703 1 95.69 263 ARG A C 1
ATOM 2150 O O . ARG A 1 263 ? -7.094 -29.078 -30.891 1 95.69 263 ARG A O 1
ATOM 2157 N N . VAL A 1 264 ? -8.062 -27.516 -29.656 1 97 264 VAL A N 1
ATOM 2158 C CA . VAL A 1 264 ? -8.539 -28.453 -28.656 1 97 264 VAL A CA 1
ATOM 2159 C C . VAL A 1 264 ? -9.484 -29.469 -29.297 1 97 264 VAL A C 1
ATOM 2161 O O . VAL A 1 264 ? -9.336 -30.672 -29.094 1 97 264 VAL A O 1
ATOM 2164 N N . LEU A 1 265 ? -10.367 -29 -30.109 1 94.88 265 LEU A N 1
ATOM 2165 C CA . LEU A 1 265 ? -11.32 -29.844 -30.797 1 94.88 265 LEU A CA 1
ATOM 2166 C C . LEU A 1 265 ? -10.609 -30.812 -31.75 1 94.88 265 LEU A C 1
ATOM 2168 O O . LEU A 1 265 ? -10.992 -31.984 -31.859 1 94.88 265 LEU A O 1
ATOM 2172 N N . GLY A 1 266 ? -9.672 -30.281 -32.344 1 95.06 266 GLY A N 1
ATOM 2173 C CA . GLY A 1 266 ? -8.945 -31.078 -33.312 1 95.06 266 GLY A CA 1
ATOM 2174 C C . GLY A 1 266 ? -8.094 -32.156 -32.656 1 95.06 266 GLY A C 1
ATOM 2175 O O . GLY A 1 266 ? -7.965 -33.25 -33.188 1 95.06 266 GLY A O 1
ATOM 2176 N N . ILE A 1 267 ? -7.531 -31.859 -31.562 1 96.69 267 ILE A N 1
ATOM 2177 C CA . ILE A 1 267 ? -6.543 -32.75 -30.953 1 96.69 267 ILE A CA 1
ATOM 2178 C C . ILE A 1 267 ? -7.23 -33.688 -29.953 1 96.69 267 ILE A C 1
ATOM 2180 O O . ILE A 1 267 ? -6.945 -34.875 -29.922 1 96.69 267 ILE A O 1
ATOM 2184 N N . VAL A 1 268 ? -8.109 -33.125 -29.141 1 96.56 268 VAL A N 1
ATOM 2185 C CA . VAL A 1 268 ? -8.719 -33.875 -28.047 1 96.56 268 VAL A CA 1
ATOM 2186 C C . VAL A 1 268 ? -10.055 -34.469 -28.484 1 96.56 268 VAL A C 1
ATOM 2188 O O . VAL A 1 268 ? -10.352 -35.625 -28.219 1 96.56 268 VAL A O 1
ATOM 2191 N N . GLY A 1 269 ? -10.883 -33.656 -29.203 1 93.81 269 GLY A N 1
ATOM 2192 C CA . GLY A 1 269 ? -12.18 -34.094 -29.672 1 93.81 269 GLY A CA 1
ATOM 2193 C C . GLY A 1 269 ? -13.305 -33.156 -29.328 1 93.81 269 GLY A C 1
ATOM 2194 O O . GLY A 1 269 ? -13.062 -32 -28.906 1 93.81 269 GLY A O 1
ATOM 2195 N N . ALA A 1 270 ? -14.492 -33.656 -29.547 1 93.19 270 ALA A N 1
ATOM 2196 C CA . ALA A 1 270 ? -15.672 -32.812 -29.375 1 93.19 270 ALA A CA 1
ATOM 2197 C C . ALA A 1 270 ? -15.977 -32.594 -27.891 1 93.19 270 ALA A C 1
ATOM 2199 O O . ALA A 1 270 ? -15.789 -33.5 -27.078 1 93.19 270 ALA A O 1
ATOM 2200 N N . PHE A 1 271 ? -16.5 -31.469 -27.594 1 94.94 271 PHE A N 1
ATOM 2201 C CA . PHE A 1 271 ? -16.938 -31.188 -26.219 1 94.94 271 PHE A CA 1
ATOM 2202 C C . PHE A 1 271 ? -18.172 -32.031 -25.875 1 94.94 271 PHE A C 1
ATOM 2204 O O . PHE A 1 271 ? -19.062 -32.219 -26.703 1 94.94 271 PHE A O 1
ATOM 2211 N N . PRO A 1 272 ? -18.172 -32.531 -24.688 1 94.94 272 PRO A N 1
ATOM 2212 C CA . PRO A 1 272 ? -19.422 -33.125 -24.234 1 94.94 272 PRO A CA 1
ATOM 2213 C C . PRO A 1 272 ? -20.609 -32.188 -24.312 1 94.94 272 PRO A C 1
ATOM 2215 O O . PRO A 1 272 ? -20.453 -30.984 -24.031 1 94.94 272 PRO A O 1
ATOM 2218 N N . HIS A 1 273 ? -21.734 -32.719 -24.562 1 93.94 273 HIS A N 1
ATOM 2219 C CA . HIS A 1 273 ? -22.938 -31.938 -24.797 1 93.94 273 HIS A CA 1
ATOM 2220 C C . HIS A 1 273 ? -23.297 -31.109 -23.578 1 93.94 273 HIS A C 1
ATOM 2222 O O . HIS A 1 273 ? -23.703 -29.953 -23.703 1 93.94 273 HIS A O 1
ATOM 2228 N N . HIS A 1 274 ? -23.156 -31.656 -22.438 1 95 274 HIS A N 1
ATOM 2229 C CA . HIS A 1 274 ? -23.578 -30.969 -21.219 1 95 274 HIS A CA 1
ATOM 2230 C C . HIS A 1 274 ? -22.734 -29.734 -20.969 1 95 274 HIS A C 1
ATOM 2232 O O . HIS A 1 274 ? -23.203 -28.75 -20.391 1 95 274 HIS A O 1
ATOM 2238 N N . LEU A 1 275 ? -21.469 -29.703 -21.391 1 95.31 275 LEU A N 1
ATOM 2239 C CA . LEU A 1 275 ? -20.609 -28.516 -21.25 1 95.31 275 LEU A CA 1
ATOM 2240 C C . LEU A 1 275 ? -21.062 -27.422 -22.219 1 95.31 275 LEU A C 1
ATOM 2242 O O . LEU A 1 275 ? -21.047 -26.234 -21.859 1 95.31 275 LEU A O 1
ATOM 2246 N N . MET A 1 276 ? -21.547 -27.812 -23.391 1 94.31 276 MET A N 1
ATOM 2247 C CA . MET A 1 276 ? -21.922 -26.875 -24.438 1 94.31 276 MET A CA 1
ATOM 2248 C C . MET A 1 276 ? -23.234 -26.172 -24.078 1 94.31 276 MET A C 1
ATOM 2250 O O . MET A 1 276 ? -23.438 -25.016 -24.469 1 94.31 276 MET A O 1
ATOM 2254 N N . ILE A 1 277 ? -24 -26.828 -23.297 1 94.12 277 ILE A N 1
ATOM 2255 C CA . ILE A 1 277 ? -25.297 -26.25 -22.953 1 94.12 277 ILE A CA 1
ATOM 2256 C C . ILE A 1 277 ? -25.156 -25.328 -21.75 1 94.12 277 ILE A C 1
ATOM 2258 O O . ILE A 1 277 ? -25.828 -24.297 -21.656 1 94.12 277 ILE A O 1
ATOM 2262 N N . SER A 1 278 ? -24.281 -25.609 -20.906 1 94.25 278 SER A N 1
ATOM 2263 C CA . SER A 1 278 ? -24.203 -24.922 -19.625 1 94.25 278 SER A CA 1
ATOM 2264 C C . SER A 1 278 ? -23.219 -23.766 -19.672 1 94.25 278 SER A C 1
ATOM 2266 O O . SER A 1 278 ? -23.219 -22.906 -18.797 1 94.25 278 SER A O 1
ATOM 2268 N N . GLY A 1 279 ? -22.391 -23.719 -20.656 1 94.56 279 GLY A N 1
ATOM 2269 C CA . GLY A 1 279 ? -21.344 -22.703 -20.703 1 94.56 279 GLY A CA 1
ATOM 2270 C C . GLY A 1 279 ? -21.859 -21.328 -21.016 1 94.56 279 GLY A C 1
ATOM 2271 O O . GLY A 1 279 ? -22.469 -21.094 -22.062 1 94.56 279 GLY A O 1
ATOM 2272 N N . LYS A 1 280 ? -21.547 -20.375 -20.172 1 94.75 280 LYS A N 1
ATOM 2273 C CA . LYS A 1 280 ? -22.016 -19 -20.281 1 94.75 280 LYS A CA 1
ATOM 2274 C C . LYS A 1 280 ? -21.484 -18.344 -21.562 1 94.75 280 LYS A C 1
ATOM 2276 O O . LYS A 1 280 ? -22.172 -17.531 -22.172 1 94.75 280 LYS A O 1
ATOM 2281 N N . TYR A 1 281 ? -20.297 -18.734 -21.969 1 94.31 281 TYR A N 1
ATOM 2282 C CA . TYR A 1 281 ? -19.641 -18.031 -23.078 1 94.31 281 TYR A CA 1
ATOM 2283 C C . TYR A 1 281 ? -19.703 -18.844 -24.359 1 94.31 281 TYR A C 1
ATOM 2285 O O . TYR A 1 281 ? -19.156 -18.438 -25.391 1 94.31 281 TYR A O 1
ATOM 2293 N N . VAL A 1 282 ? -20.297 -19.953 -24.359 1 94.69 282 VAL A N 1
ATOM 2294 C CA . VAL A 1 282 ? -20.359 -20.844 -25.516 1 94.69 282 VAL A CA 1
ATOM 2295 C C . VAL A 1 282 ? -20.938 -20.094 -26.719 1 94.69 282 VAL A C 1
ATOM 2297 O O . VAL A 1 282 ? -20.391 -20.172 -27.812 1 94.69 282 VAL A O 1
ATOM 2300 N N . PRO A 1 283 ? -21.969 -19.234 -26.531 1 93.12 283 PRO A N 1
ATOM 2301 C CA . PRO A 1 283 ? -22.531 -18.531 -27.688 1 93.12 283 PRO A CA 1
ATOM 2302 C C . PRO A 1 283 ? -21.547 -17.531 -28.297 1 93.12 283 PRO A C 1
ATOM 2304 O O . PRO A 1 283 ? -21.75 -17.078 -29.438 1 93.12 283 PRO A O 1
ATOM 2307 N N . GLN A 1 284 ? -20.562 -17.25 -27.531 1 92.5 284 GLN A N 1
ATOM 2308 C CA . GLN A 1 284 ? -19.578 -16.312 -28.031 1 92.5 284 GLN A CA 1
ATOM 2309 C C . GLN A 1 284 ? -18.625 -16.969 -29.031 1 92.5 284 GLN A C 1
ATOM 2311 O O . GLN A 1 284 ? -18 -16.297 -29.859 1 92.5 284 GLN A O 1
ATOM 2316 N N . TYR A 1 285 ? -18.625 -18.328 -28.969 1 93.81 285 TYR A N 1
ATOM 2317 C CA . TYR A 1 285 ? -17.594 -19.016 -29.75 1 93.81 285 TYR A CA 1
ATOM 2318 C C . TYR A 1 285 ? -18.219 -20.031 -30.703 1 93.81 285 TYR A C 1
ATOM 2320 O O . TYR A 1 285 ? -17.594 -20.422 -31.688 1 93.81 285 TYR A O 1
ATOM 2328 N N . PHE A 1 286 ? -19.406 -20.422 -30.391 1 93.5 286 PHE A N 1
ATOM 2329 C CA . PHE A 1 286 ? -20.047 -21.5 -31.141 1 93.5 286 PHE A CA 1
ATOM 2330 C C . PHE A 1 286 ? -21.422 -21.062 -31.656 1 93.5 286 PHE A C 1
ATOM 2332 O O . PHE A 1 286 ? -22.156 -20.391 -30.938 1 93.5 286 PHE A O 1
ATOM 2339 N N . THR A 1 287 ? -21.641 -21.531 -32.812 1 89.31 287 THR A N 1
ATOM 2340 C CA . THR A 1 287 ? -22.984 -21.359 -33.344 1 89.31 287 THR A CA 1
ATOM 2341 C C . THR A 1 287 ? -23.953 -22.359 -32.656 1 89.31 287 THR A C 1
ATOM 2343 O O . THR A 1 287 ? -23.516 -23.25 -31.938 1 89.31 287 THR A O 1
ATOM 2346 N N . GLN A 1 288 ? -25.188 -22.188 -32.969 1 85.69 288 GLN A N 1
ATOM 2347 C CA . GLN A 1 288 ? -26.219 -23.031 -32.375 1 85.69 288 GLN A CA 1
ATOM 2348 C C . GLN A 1 288 ? -26.016 -24.484 -32.812 1 85.69 288 GLN A C 1
ATOM 2350 O O . GLN A 1 288 ? -26.344 -25.406 -32.062 1 85.69 288 GLN A O 1
ATOM 2355 N N . ASP A 1 289 ? -25.422 -24.641 -34 1 85.38 289 ASP A N 1
ATOM 2356 C CA . ASP A 1 289 ? -25.203 -26 -34.5 1 85.38 289 ASP A CA 1
ATOM 2357 C C . ASP A 1 289 ? -23.859 -26.547 -34.062 1 85.38 289 ASP A C 1
ATOM 2359 O O . ASP A 1 289 ? -23.453 -27.625 -34.469 1 85.38 289 ASP A O 1
ATOM 2363 N N . GLY A 1 290 ? -23.141 -25.75 -33.25 1 86 290 GLY A N 1
ATOM 2364 C CA . GLY A 1 290 ? -21.938 -26.266 -32.625 1 86 290 GLY A CA 1
ATOM 2365 C C . GLY A 1 290 ? -20.672 -25.969 -33.406 1 86 290 GLY A C 1
ATOM 2366 O O . GLY A 1 290 ? -19.625 -26.547 -33.156 1 86 290 GLY A O 1
ATOM 2367 N N . GLN A 1 291 ? -20.797 -25.016 -34.344 1 88.62 291 GLN A N 1
ATOM 2368 C CA . GLN A 1 291 ? -19.641 -24.672 -35.156 1 88.62 291 GLN A CA 1
ATOM 2369 C C . GLN A 1 291 ? -18.875 -23.5 -34.562 1 88.62 291 GLN A C 1
ATOM 2371 O O . GLN A 1 291 ? -19.484 -22.531 -34.094 1 88.62 291 GLN A O 1
ATOM 2376 N N . LEU A 1 292 ? -17.625 -23.656 -34.531 1 92.12 292 LEU A N 1
ATOM 2377 C CA . LEU A 1 292 ? -16.766 -22.594 -34.031 1 92.12 292 LEU A CA 1
ATOM 2378 C C . LEU A 1 292 ? -16.688 -21.422 -35 1 92.12 292 LEU A C 1
ATOM 2380 O O . LEU A 1 292 ? -16.562 -21.641 -36.219 1 92.12 292 LEU A O 1
ATOM 2384 N N . TYR A 1 293 ? -16.781 -20.188 -34.469 1 90.19 293 TYR A N 1
ATOM 2385 C CA . TYR A 1 293 ? -16.719 -19.047 -35.344 1 90.19 293 TYR A CA 1
ATOM 2386 C C . TYR A 1 293 ? -15.898 -17.922 -34.75 1 90.19 293 TYR A C 1
ATOM 2388 O O . TYR A 1 293 ? -15.625 -17.922 -33.531 1 90.19 293 TYR A O 1
ATOM 2396 N N . GLN A 1 294 ? -15.359 -17 -35.594 1 87.12 294 GLN A N 1
ATOM 2397 C CA . GLN A 1 294 ? -14.68 -15.773 -35.188 1 87.12 294 GLN A CA 1
ATOM 2398 C C . GLN A 1 294 ? -15.25 -14.57 -35.938 1 87.12 294 GLN A C 1
ATOM 2400 O O . GLN A 1 294 ? -15.516 -14.648 -37.156 1 87.12 294 GLN A O 1
ATOM 2405 N N . GLU A 1 295 ? -15.523 -13.484 -35.125 1 79.75 295 GLU A N 1
ATOM 2406 C CA . GLU A 1 295 ? -16.047 -12.289 -35.781 1 79.75 295 GLU A CA 1
ATOM 2407 C C . GLU A 1 295 ? -14.93 -11.523 -36.5 1 79.75 295 GLU A C 1
ATOM 2409 O O . GLU A 1 295 ? -13.82 -11.398 -35.969 1 79.75 295 GLU A O 1
ATOM 2414 N N . ILE A 1 296 ? -14.961 -11.258 -37.75 1 71.38 296 ILE A N 1
ATOM 2415 C CA . ILE A 1 296 ? -13.969 -10.539 -38.531 1 71.38 296 ILE A CA 1
ATOM 2416 C C . ILE A 1 296 ? -14.242 -9.031 -38.469 1 71.38 296 ILE A C 1
ATOM 2418 O O . ILE A 1 296 ? -15.391 -8.602 -38.594 1 71.38 296 ILE A O 1
ATOM 2422 N N . GLU A 1 297 ? -13.25 -8.328 -37.938 1 64.25 297 GLU A N 1
ATOM 2423 C CA . GLU A 1 297 ? -13.344 -6.871 -37.938 1 64.25 297 GLU A CA 1
ATOM 2424 C C . GLU A 1 297 ? -13.25 -6.297 -39.344 1 64.25 297 GLU A C 1
ATOM 2426 O O . GLU A 1 297 ? -12.383 -6.688 -40.125 1 64.25 297 GLU A O 1
ATOM 2431 N N . GLY A 1 298 ? -14.211 -6.031 -40.156 1 59.47 298 GLY A N 1
ATOM 2432 C CA . GLY A 1 298 ? -14.195 -5.289 -41.406 1 59.47 298 GLY A CA 1
ATOM 2433 C C . GLY A 1 298 ? -15.305 -4.258 -41.5 1 59.47 298 GLY A C 1
ATOM 2434 O O . GLY A 1 298 ? -16.172 -4.191 -40.625 1 59.47 298 GLY A O 1
ATOM 2435 N N . PRO A 1 299 ? -15.031 -3.258 -42.438 1 56.66 299 PRO A N 1
ATOM 2436 C CA . PRO A 1 299 ? -16.031 -2.201 -42.594 1 56.66 299 PRO A CA 1
ATOM 2437 C C . PRO A 1 299 ? -17.469 -2.738 -42.594 1 56.66 299 PRO A C 1
ATOM 2439 O O . PRO A 1 299 ? -17.734 -3.773 -43.188 1 56.66 299 PRO A O 1
ATOM 2442 N N . ALA A 1 300 ? -18.016 -2.367 -41.531 1 52.97 300 ALA A N 1
ATOM 2443 C CA . ALA A 1 300 ? -19.422 -2.75 -41.469 1 52.97 300 ALA A CA 1
ATOM 2444 C C . ALA A 1 300 ? -20.109 -2.527 -42.812 1 52.97 300 ALA A C 1
ATOM 2446 O O . ALA A 1 300 ? -20.062 -1.43 -43.375 1 52.97 300 ALA A O 1
ATOM 2447 N N . CYS A 1 301 ? -19.969 -3.432 -43.781 1 50 301 CYS A N 1
ATOM 2448 C CA . CYS A 1 301 ? -20.875 -3.064 -44.875 1 50 301 CYS A CA 1
ATOM 2449 C C . CYS A 1 301 ? -22.297 -2.867 -44.375 1 50 301 CYS A C 1
ATOM 2451 O O . CYS A 1 301 ? -22.781 -3.65 -43.531 1 50 301 CYS A O 1
ATOM 2453 N N . PRO A 1 302 ? -22.828 -1.658 -44.531 1 50.53 302 PRO A N 1
ATOM 2454 C CA . PRO A 1 302 ? -24.156 -1.312 -44.062 1 50.53 302 PRO A CA 1
ATOM 2455 C C . PRO A 1 302 ? -25.125 -2.5 -44.094 1 50.53 302 PRO A C 1
ATOM 2457 O O . PRO A 1 302 ? -25.938 -2.656 -43.188 1 50.53 302 PRO A O 1
ATOM 2460 N N . ASP A 1 303 ? -25.312 -3.15 -45.375 1 50.28 303 ASP A N 1
ATOM 2461 C CA . ASP A 1 303 ? -26.406 -4.098 -45.531 1 50.28 303 ASP A CA 1
ATOM 2462 C C . ASP A 1 303 ? -26.062 -5.457 -44.938 1 50.28 303 ASP A C 1
ATOM 2464 O O . ASP A 1 303 ? -26.875 -6.383 -44.969 1 50.28 303 ASP A O 1
ATOM 2468 N N . ARG A 1 304 ? -24.578 -5.68 -44.781 1 52.31 304 ARG A N 1
ATOM 2469 C CA . ARG A 1 304 ? -24.25 -7.055 -44.406 1 52.31 304 ARG A CA 1
ATOM 2470 C C . ARG A 1 304 ? -23.953 -7.156 -42.938 1 52.31 304 ARG A C 1
ATOM 2472 O O . ARG A 1 304 ? -23.219 -6.336 -42.375 1 52.31 304 ARG A O 1
ATOM 2479 N N . GLY A 1 305 ? -24.719 -7.711 -42.25 1 57.78 305 GLY A N 1
ATOM 2480 C CA . GLY A 1 305 ? -24.625 -8 -40.844 1 57.78 305 GLY A CA 1
ATOM 2481 C C . GLY A 1 305 ? -23.219 -8.383 -40.406 1 57.78 305 GLY A C 1
ATOM 2482 O O . GLY A 1 305 ? -22.281 -8.344 -41.219 1 57.78 305 GLY A O 1
ATOM 2483 N N . ARG A 1 306 ? -22.891 -8.641 -39.312 1 64 306 ARG A N 1
ATOM 2484 C CA . ARG A 1 306 ? -21.641 -9.078 -38.719 1 64 306 ARG A CA 1
ATOM 2485 C C . ARG A 1 306 ? -21.031 -10.234 -39.5 1 64 306 ARG A C 1
ATOM 2487 O O . ARG A 1 306 ? -21.719 -11.195 -39.844 1 64 306 ARG A O 1
ATOM 2494 N N . ARG A 1 307 ? -19.922 -9.969 -40.156 1 68.81 307 ARG A N 1
ATOM 2495 C CA . ARG A 1 307 ? -19.25 -11.023 -40.906 1 68.81 307 ARG A CA 1
ATOM 2496 C C . ARG A 1 307 ? -18.594 -12.031 -39.969 1 68.81 307 ARG A C 1
ATOM 2498 O O . ARG A 1 307 ? -17.828 -11.656 -39.094 1 68.81 307 ARG A O 1
ATOM 2505 N N . LEU A 1 308 ? -19.031 -13.375 -40 1 78.62 308 LEU A N 1
ATOM 2506 C CA . LEU A 1 308 ? -18.547 -14.484 -39.188 1 78.62 308 LEU A CA 1
ATOM 2507 C C . LEU A 1 308 ? -17.656 -15.414 -40 1 78.62 308 LEU A C 1
ATOM 2509 O O . LEU A 1 308 ? -17.953 -15.672 -41.188 1 78.62 308 LEU A O 1
ATOM 2513 N N . HIS A 1 309 ? -16.484 -15.641 -39.562 1 82.62 309 HIS A N 1
ATOM 2514 C CA . HIS A 1 309 ? -15.609 -16.641 -40.156 1 82.62 309 HIS A CA 1
ATOM 2515 C C . HIS A 1 309 ? -15.664 -17.953 -39.344 1 82.62 309 HIS A C 1
ATOM 2517 O O . HIS A 1 309 ? -15.367 -17.984 -38.156 1 82.62 309 HIS A O 1
ATOM 2523 N N . LEU A 1 310 ? -16.094 -19.016 -40.031 1 84.38 310 LEU A N 1
ATOM 2524 C CA . LEU A 1 310 ? -16.141 -20.328 -39.406 1 84.38 310 LEU A CA 1
ATOM 2525 C C . LEU A 1 310 ? -14.766 -20.969 -39.344 1 84.38 310 LEU A C 1
ATOM 2527 O O . LEU A 1 310 ? -14.039 -20.953 -40.344 1 84.38 310 LEU A O 1
ATOM 2531 N N . LEU A 1 311 ? -14.438 -21.5 -38.219 1 87.19 311 LEU A N 1
ATOM 2532 C CA . LEU A 1 311 ? -13.164 -22.203 -38.031 1 87.19 311 LEU A CA 1
ATOM 2533 C C . LEU A 1 311 ? -13.359 -23.703 -38.031 1 87.19 311 LEU A C 1
ATOM 2535 O O . LEU A 1 311 ? -14.148 -24.234 -37.25 1 87.19 311 LEU A O 1
ATOM 2539 N N . VAL A 1 312 ? -12.703 -24.344 -38.969 1 85.31 312 VAL A N 1
ATOM 2540 C CA . VAL A 1 312 ? -12.773 -25.812 -39.031 1 85.31 312 VAL A CA 1
ATOM 2541 C C . VAL A 1 312 ? -11.523 -26.406 -38.406 1 85.31 312 VAL A C 1
ATOM 2543 O O . VAL A 1 312 ? -10.422 -26.266 -38.938 1 85.31 312 VAL A O 1
ATOM 2546 N N . PRO A 1 313 ? -11.742 -27.047 -37.344 1 87.62 313 PRO A N 1
ATOM 2547 C CA . PRO A 1 313 ? -10.586 -27.656 -36.688 1 87.62 313 PRO A CA 1
ATOM 2548 C C . PRO A 1 313 ? -9.906 -28.734 -37.5 1 87.62 313 PRO A C 1
ATOM 2550 O O . PRO A 1 313 ? -10.586 -29.562 -38.125 1 87.62 313 PRO A O 1
ATOM 2553 N N . LYS A 1 314 ? -8.617 -28.594 -37.656 1 87.38 314 LYS A N 1
ATOM 2554 C CA . LYS A 1 314 ? -7.875 -29.672 -38.281 1 87.38 314 LYS A CA 1
ATOM 2555 C C . LYS A 1 314 ? -7.82 -30.906 -37.344 1 87.38 314 LYS A C 1
ATOM 2557 O O . LYS A 1 314 ? -7.289 -30.828 -36.25 1 87.38 314 LYS A O 1
ATOM 2562 N N . LYS A 1 315 ? -8.336 -32 -37.844 1 91.12 315 LYS A N 1
ATOM 2563 C CA . LYS A 1 315 ? -8.414 -33.188 -37 1 91.12 315 LYS A CA 1
ATOM 2564 C C . LYS A 1 315 ? -7.051 -33.875 -36.906 1 91.12 315 LYS A C 1
ATOM 2566 O O . LYS A 1 315 ? -6.434 -34.219 -37.906 1 91.12 315 LYS A O 1
ATOM 2571 N N . THR A 1 316 ? -6.664 -33.969 -35.688 1 94 316 THR A N 1
ATOM 2572 C CA . THR A 1 316 ? -5.469 -34.688 -35.281 1 94 316 THR A CA 1
ATOM 2573 C C . THR A 1 316 ? -5.695 -35.438 -33.969 1 94 316 THR A C 1
ATOM 2575 O O . THR A 1 316 ? -6.836 -35.719 -33.594 1 94 316 THR A O 1
ATOM 2578 N N . SER A 1 317 ? -4.668 -35.906 -33.375 1 94.38 317 SER A N 1
ATOM 2579 C CA . SER A 1 317 ? -4.766 -36.594 -32.062 1 94.38 317 SER A CA 1
ATOM 2580 C C . SER A 1 317 ? -3.555 -36.281 -31.188 1 94.38 317 SER A C 1
ATOM 2582 O O . SER A 1 317 ? -2.527 -35.812 -31.688 1 94.38 317 SER A O 1
ATOM 2584 N N . LEU A 1 318 ? -3.766 -36.5 -29.953 1 95.5 318 LEU A N 1
ATOM 2585 C CA . LEU A 1 318 ? -2.656 -36.312 -29.031 1 95.5 318 LEU A CA 1
ATOM 2586 C C . LEU A 1 318 ? -1.473 -37.219 -29.406 1 95.5 318 LEU A C 1
ATOM 2588 O O . LEU A 1 318 ? -0.322 -36.781 -29.359 1 95.5 318 LEU A O 1
ATOM 2592 N N . ARG A 1 319 ? -1.741 -38.438 -29.812 1 94.81 319 ARG A N 1
ATOM 2593 C CA . ARG A 1 319 ? -0.707 -39.375 -30.219 1 94.81 319 ARG A CA 1
ATOM 2594 C C . ARG A 1 319 ? 0.085 -38.844 -31.406 1 94.81 319 ARG A C 1
ATOM 2596 O O . ARG A 1 319 ? 1.315 -38.906 -31.422 1 94.81 319 ARG A O 1
ATOM 2603 N N . GLN A 1 320 ? -0.634 -38.312 -32.375 1 95.38 320 GLN A N 1
ATOM 2604 C CA . GLN A 1 320 ? 0.013 -37.75 -33.562 1 95.38 320 GLN A CA 1
ATOM 2605 C C . GLN A 1 320 ? 0.876 -36.562 -33.219 1 95.38 320 GLN A C 1
ATOM 2607 O O . GLN A 1 320 ? 1.938 -36.344 -33.812 1 95.38 320 GLN A O 1
ATOM 2612 N N . ARG A 1 321 ? 0.38 -35.812 -32.281 1 95.5 321 ARG A N 1
ATOM 2613 C CA . ARG A 1 321 ? 1.087 -34.594 -31.922 1 95.5 321 ARG A CA 1
ATOM 2614 C C . ARG A 1 321 ? 2.318 -34.906 -31.078 1 95.5 321 ARG A C 1
ATOM 2616 O O . ARG A 1 321 ? 3.332 -34.219 -31.172 1 95.5 321 ARG A O 1
ATOM 2623 N N . MET A 1 322 ? 2.271 -35.875 -30.234 1 96.38 322 MET A N 1
ATOM 2624 C CA . MET A 1 322 ? 3.365 -36.219 -29.328 1 96.38 322 MET A CA 1
ATOM 2625 C C . MET A 1 322 ? 4.449 -37 -30.047 1 96.38 322 MET A C 1
ATOM 2627 O O . MET A 1 322 ? 5.609 -37 -29.641 1 96.38 322 MET A O 1
ATOM 2631 N N . ARG A 1 323 ? 4.07 -37.719 -31.094 1 95.12 323 ARG A N 1
ATOM 2632 C CA . ARG A 1 323 ? 4.996 -38.5 -31.922 1 95.12 323 ARG A CA 1
ATOM 2633 C C . ARG A 1 323 ? 5.793 -39.469 -31.062 1 95.12 323 ARG A C 1
ATOM 2635 O O . ARG A 1 323 ? 7.02 -39.531 -31.156 1 95.12 323 ARG A O 1
ATOM 2642 N N . THR A 1 324 ? 5.195 -40.094 -30.172 1 95.44 324 THR A N 1
ATOM 2643 C CA . THR A 1 324 ? 5.793 -41.156 -29.344 1 95.44 324 THR A CA 1
ATOM 2644 C C . THR A 1 324 ? 4.863 -42.344 -29.25 1 95.44 324 THR A C 1
ATOM 2646 O O . THR A 1 324 ? 3.652 -42.219 -29.438 1 95.44 324 THR A O 1
ATOM 2649 N N . ASP A 1 325 ? 5.441 -43.5 -29.031 1 93.81 325 ASP A N 1
ATOM 2650 C CA . ASP A 1 325 ? 4.656 -44.719 -28.891 1 93.81 325 ASP A CA 1
ATOM 2651 C C . ASP A 1 325 ? 4.617 -45.156 -27.422 1 93.81 325 ASP A C 1
ATOM 2653 O O . ASP A 1 325 ? 4.191 -46.281 -27.141 1 93.81 325 ASP A O 1
ATOM 2657 N N . CYS A 1 326 ? 5.121 -44.312 -26.562 1 96.12 326 CYS A N 1
ATOM 2658 C CA . CYS A 1 326 ? 5.082 -44.656 -25.141 1 96.12 326 CYS A CA 1
ATOM 2659 C C . CYS A 1 326 ? 3.66 -44.594 -24.594 1 96.12 326 CYS A C 1
ATOM 2661 O O . CYS A 1 326 ? 3.189 -43.5 -24.234 1 96.12 326 CYS A O 1
ATOM 2663 N N . GLU A 1 327 ? 3.02 -45.656 -24.406 1 96.88 327 GLU A N 1
ATOM 2664 C CA . GLU A 1 327 ? 1.597 -45.75 -24.094 1 96.88 327 GLU A CA 1
ATOM 2665 C C . GLU A 1 327 ? 1.309 -45.188 -22.703 1 96.88 327 GLU A C 1
ATOM 2667 O O . GLU A 1 327 ? 0.366 -44.406 -22.531 1 96.88 327 GLU A O 1
ATOM 2672 N N . PRO A 1 328 ? 2.15 -45.5 -21.703 1 97.25 328 PRO A N 1
ATOM 2673 C CA . PRO A 1 328 ? 1.868 -44.938 -20.391 1 97.25 328 PRO A CA 1
ATOM 2674 C C . PRO A 1 328 ? 1.935 -43.406 -20.375 1 97.25 328 PRO A C 1
ATOM 2676 O O . PRO A 1 328 ? 1.131 -42.781 -19.703 1 97.25 328 PRO A O 1
ATOM 2679 N N . PHE A 1 329 ? 2.873 -42.906 -21.125 1 98.19 329 PHE A N 1
ATOM 2680 C CA . PHE A 1 329 ? 3.037 -41.469 -21.203 1 98.19 329 PHE A CA 1
ATOM 2681 C C . PHE A 1 329 ? 1.841 -40.812 -21.906 1 98.19 329 PHE A C 1
ATOM 2683 O O . PHE A 1 329 ? 1.277 -39.844 -21.406 1 98.19 329 PHE A O 1
ATOM 2690 N N . LEU A 1 330 ? 1.411 -41.375 -23 1 98.25 330 LEU A N 1
ATOM 2691 C CA . LEU A 1 330 ? 0.273 -40.875 -23.766 1 98.25 330 LEU A CA 1
ATOM 2692 C C . LEU A 1 330 ? -1.01 -40.969 -22.938 1 98.25 330 LEU A C 1
ATOM 2694 O O . LEU A 1 330 ? -1.807 -40.031 -22.922 1 98.25 330 LEU A O 1
ATOM 2698 N N . ASP A 1 331 ? -1.157 -42.031 -22.266 1 98.5 331 ASP A N 1
ATOM 2699 C CA . ASP A 1 331 ? -2.342 -42.25 -21.438 1 98.5 331 ASP A CA 1
ATOM 2700 C C . ASP A 1 331 ? -2.391 -41.219 -20.297 1 98.5 331 ASP A C 1
ATOM 2702 O O . ASP A 1 331 ? -3.465 -40.719 -19.953 1 98.5 331 ASP A O 1
ATOM 2706 N N . PHE A 1 332 ? -1.266 -40.969 -19.719 1 98.69 332 PHE A N 1
ATOM 2707 C CA . PHE A 1 332 ? -1.162 -39.969 -18.656 1 98.69 332 PHE A CA 1
ATOM 2708 C C . PHE A 1 332 ? -1.611 -38.594 -19.156 1 98.69 332 PHE A C 1
ATOM 2710 O O . PHE A 1 332 ? -2.428 -37.938 -18.516 1 98.69 332 PHE A O 1
ATOM 2717 N N . LEU A 1 333 ? -1.146 -38.188 -20.297 1 98.75 333 LEU A N 1
ATOM 2718 C CA . LEU A 1 333 ? -1.515 -36.906 -20.875 1 98.75 333 LEU A CA 1
ATOM 2719 C C . LEU A 1 333 ? -3.006 -36.844 -21.188 1 98.75 333 LEU A C 1
ATOM 2721 O O . LEU A 1 333 ? -3.67 -35.844 -20.922 1 98.75 333 LEU A O 1
ATOM 2725 N N . GLU A 1 334 ? -3.471 -37.906 -21.75 1 98.31 334 GLU A N 1
ATOM 2726 C CA . GLU A 1 334 ? -4.887 -38 -22.094 1 98.31 334 GLU A CA 1
ATOM 2727 C C . GLU A 1 334 ? -5.762 -37.844 -20.844 1 98.31 334 GLU A C 1
ATOM 2729 O O . GLU A 1 334 ? -6.824 -37.219 -20.906 1 98.31 334 GLU A O 1
ATOM 2734 N N . ASN A 1 335 ? -5.297 -38.406 -19.781 1 98.38 335 ASN A N 1
ATOM 2735 C CA . ASN A 1 335 ? -6.035 -38.312 -18.531 1 98.38 335 ASN A CA 1
ATOM 2736 C C . ASN A 1 335 ? -6.066 -36.875 -18.016 1 98.38 335 ASN A C 1
ATOM 2738 O O . ASN A 1 335 ? -7.09 -36.438 -17.5 1 98.38 335 ASN A O 1
ATOM 2742 N N . LEU A 1 336 ? -4.977 -36.219 -18.094 1 98.75 336 LEU A N 1
ATOM 2743 C CA . LEU A 1 336 ? -4.887 -34.844 -17.609 1 98.75 336 LEU A CA 1
ATOM 2744 C C . LEU A 1 336 ? -5.68 -33.906 -18.516 1 98.75 336 LEU A C 1
ATOM 2746 O O . LEU A 1 336 ? -6.191 -32.875 -18.047 1 98.75 336 LEU A O 1
ATOM 2750 N N . LEU A 1 337 ? -5.836 -34.219 -19.812 1 98.62 337 LEU A N 1
ATOM 2751 C CA . LEU A 1 337 ? -6.391 -33.312 -20.812 1 98.62 337 LEU A CA 1
ATOM 2752 C C . LEU A 1 337 ? -7.812 -33.719 -21.172 1 98.62 337 LEU A C 1
ATOM 2754 O O . LEU A 1 337 ? -8.211 -33.625 -22.344 1 98.62 337 LEU A O 1
ATOM 2758 N N . GLN A 1 338 ? -8.461 -34.219 -20.188 1 98.06 338 GLN A N 1
ATOM 2759 C CA . GLN A 1 338 ? -9.891 -34.469 -20.375 1 98.06 338 GLN A CA 1
ATOM 2760 C C . GLN A 1 338 ? -10.664 -33.156 -20.469 1 98.06 338 GLN A C 1
ATOM 2762 O O . GLN A 1 338 ? -10.477 -32.25 -19.641 1 98.06 338 GLN A O 1
ATOM 2767 N N . LEU A 1 339 ? -11.57 -33.062 -21.453 1 97.62 339 LEU A N 1
ATOM 2768 C CA . LEU A 1 339 ? -12.352 -31.844 -21.625 1 97.62 339 LEU A CA 1
ATOM 2769 C C . LEU A 1 339 ? -13.328 -31.641 -20.469 1 97.62 339 LEU A C 1
ATOM 2771 O O . LEU A 1 339 ? -13.531 -30.516 -20.016 1 97.62 339 LEU A O 1
ATOM 2775 N N . ASP A 1 340 ? -13.906 -32.75 -20.031 1 97.25 340 ASP A N 1
ATOM 2776 C CA . ASP A 1 340 ? -14.797 -32.719 -18.875 1 97.25 340 ASP A CA 1
ATOM 2777 C C . ASP A 1 340 ? -14.016 -32.688 -17.578 1 97.25 340 ASP A C 1
ATOM 2779 O O . ASP A 1 340 ? -13.375 -33.688 -17.219 1 97.25 340 ASP A O 1
ATOM 2783 N N . PRO A 1 341 ? -14.109 -31.656 -16.844 1 96.88 341 PRO A N 1
ATOM 2784 C CA . PRO A 1 341 ? -13.32 -31.594 -15.609 1 96.88 341 PRO A CA 1
ATOM 2785 C C . PRO A 1 341 ? -13.695 -32.688 -14.617 1 96.88 341 PRO A C 1
ATOM 2787 O O . PRO A 1 341 ? -12.852 -33.094 -13.812 1 96.88 341 PRO A O 1
ATOM 2790 N N . SER A 1 342 ? -14.859 -33.188 -14.688 1 96.81 342 SER A N 1
ATOM 2791 C CA . SER A 1 342 ? -15.281 -34.25 -13.773 1 96.81 342 SER A CA 1
ATOM 2792 C C . SER A 1 342 ? -14.539 -35.562 -14.047 1 96.81 342 SER A C 1
ATOM 2794 O O . SER A 1 342 ? -14.453 -36.438 -13.18 1 96.81 342 SER A O 1
ATOM 2796 N N . LYS A 1 343 ? -14.023 -35.656 -15.227 1 97.69 343 LYS A N 1
ATOM 2797 C CA . LYS A 1 343 ? -13.312 -36.875 -15.617 1 97.69 343 LYS A CA 1
ATOM 2798 C C . LYS A 1 343 ? -11.805 -36.688 -15.438 1 97.69 343 LYS A C 1
ATOM 2800 O O . LYS A 1 343 ? -11.047 -37.656 -15.609 1 97.69 343 LYS A O 1
ATOM 2805 N N . ARG A 1 344 ? -11.367 -35.531 -15.133 1 97.94 344 ARG A N 1
ATOM 2806 C CA . ARG A 1 344 ? -9.945 -35.312 -14.891 1 97.94 344 ARG A CA 1
ATOM 2807 C C . ARG A 1 344 ? -9.539 -35.781 -13.5 1 97.94 344 ARG A C 1
ATOM 2809 O O . ARG A 1 344 ? -10.281 -35.594 -12.539 1 97.94 344 ARG A O 1
ATOM 2816 N N . PRO A 1 345 ? -8.367 -36.344 -13.422 1 98.44 345 PRO A N 1
ATOM 2817 C CA . PRO A 1 345 ? -7.922 -36.812 -12.109 1 98.44 345 PRO A CA 1
ATOM 2818 C C . PRO A 1 345 ? -7.539 -35.656 -11.18 1 98.44 345 PRO A C 1
ATOM 2820 O O . PRO A 1 345 ? -7.148 -34.562 -11.641 1 98.44 345 PRO A O 1
ATOM 2823 N N . THR A 1 346 ? -7.703 -35.875 -9.906 1 98.56 346 THR A N 1
ATOM 2824 C CA . THR A 1 346 ? -7.062 -35.031 -8.922 1 98.56 346 THR A CA 1
ATOM 2825 C C . THR A 1 346 ? -5.551 -35.219 -8.938 1 98.56 346 THR A C 1
ATOM 2827 O O . THR A 1 346 ? -5.043 -36.156 -9.547 1 98.56 346 THR A O 1
ATOM 2830 N N . ALA A 1 347 ? -4.875 -34.312 -8.305 1 98.75 347 ALA A N 1
ATOM 2831 C CA . ALA A 1 347 ? -3.428 -34.5 -8.188 1 98.75 347 ALA A CA 1
ATOM 2832 C C . ALA A 1 347 ? -3.08 -35.812 -7.531 1 98.75 347 ALA A C 1
ATOM 2834 O O . ALA A 1 347 ? -2.17 -36.531 -7.977 1 98.75 347 ALA A O 1
ATOM 2835 N N . THR A 1 348 ? -3.824 -36.219 -6.535 1 98.56 348 THR A N 1
ATOM 2836 C CA . THR A 1 348 ? -3.619 -37.469 -5.816 1 98.56 348 THR A CA 1
ATOM 2837 C C . THR A 1 348 ? -3.824 -38.656 -6.746 1 98.56 348 THR A C 1
ATOM 2839 O O . THR A 1 348 ? -3.023 -39.594 -6.75 1 98.56 348 THR A O 1
ATOM 2842 N N . GLU A 1 349 ? -4.875 -38.625 -7.473 1 98.69 349 GLU A N 1
ATOM 2843 C CA . GLU A 1 349 ? -5.168 -39.688 -8.414 1 98.69 349 GLU A CA 1
ATOM 2844 C C . GLU A 1 349 ? -4.109 -39.781 -9.508 1 98.69 349 GLU A C 1
ATOM 2846 O O . GLU A 1 349 ? -3.705 -40.875 -9.906 1 98.69 349 GLU A O 1
ATOM 2851 N N . ALA A 1 350 ? -3.695 -38.594 -10.008 1 98.81 350 ALA A N 1
ATOM 2852 C CA . ALA A 1 350 ? -2.684 -38.562 -11.062 1 98.81 350 ALA A CA 1
ATOM 2853 C C . ALA A 1 350 ? -1.363 -39.156 -10.578 1 98.81 350 ALA A C 1
ATOM 2855 O O . ALA A 1 350 ? -0.626 -39.75 -11.359 1 98.81 350 ALA A O 1
ATOM 2856 N N . LEU A 1 351 ? -1.057 -39 -9.281 1 98.69 351 LEU A N 1
ATOM 2857 C CA . LEU A 1 351 ? 0.164 -39.531 -8.688 1 98.69 351 LEU A CA 1
ATOM 2858 C C . LEU A 1 351 ? 0.137 -41.062 -8.688 1 98.69 351 LEU A C 1
ATOM 2860 O O . LEU A 1 351 ? 1.187 -41.688 -8.609 1 98.69 351 LEU A O 1
ATOM 2864 N N . GLN A 1 352 ? -1.056 -41.625 -8.805 1 98.31 352 GLN A N 1
ATOM 2865 C CA . GLN A 1 352 ? -1.209 -43.062 -8.789 1 98.31 352 GLN A CA 1
ATOM 2866 C C . GLN A 1 352 ? -1.269 -43.656 -10.203 1 98.31 352 GLN A C 1
ATOM 2868 O O . GLN A 1 352 ? -1.382 -44.844 -10.391 1 98.31 352 GLN A O 1
ATOM 2873 N N . HIS A 1 353 ? -1.225 -42.812 -11.164 1 98.38 353 HIS A N 1
ATOM 2874 C CA . HIS A 1 353 ? -1.267 -43.281 -12.547 1 98.38 353 HIS A CA 1
ATOM 2875 C C . HIS A 1 353 ? -0.101 -44.188 -12.859 1 98.38 353 HIS A C 1
ATOM 2877 O O . HIS A 1 353 ? 1.012 -44 -12.367 1 98.38 353 HIS A O 1
ATOM 2883 N N . PRO A 1 354 ? -0.252 -45.156 -13.766 1 97.69 354 PRO A N 1
ATOM 2884 C CA . PRO A 1 354 ? 0.809 -46.094 -14.109 1 97.69 354 PRO A CA 1
ATOM 2885 C C . PRO A 1 354 ? 2.074 -45.406 -14.617 1 97.69 354 PRO A C 1
ATOM 2887 O O . PRO A 1 354 ? 3.18 -45.906 -14.422 1 97.69 354 PRO A O 1
ATOM 2890 N N . PHE A 1 355 ? 1.933 -44.312 -15.242 1 98.38 355 PHE A N 1
ATOM 2891 C CA . PHE A 1 355 ? 3.08 -43.562 -15.734 1 98.38 355 PHE A CA 1
ATOM 2892 C C . PHE A 1 355 ? 4.004 -43.188 -14.586 1 98.38 355 PHE A C 1
ATOM 2894 O O . PHE A 1 355 ? 5.211 -43.031 -14.781 1 98.38 355 PHE A O 1
ATOM 2901 N N . MET A 1 356 ? 3.498 -43.094 -13.367 1 98.12 356 MET A N 1
ATOM 2902 C CA . MET A 1 356 ? 4.25 -42.625 -12.211 1 98.12 356 MET A CA 1
ATOM 2903 C C . MET A 1 356 ? 4.922 -43.781 -11.477 1 98.12 356 MET A C 1
ATOM 2905 O O . MET A 1 356 ? 5.562 -43.594 -10.445 1 98.12 356 MET A O 1
ATOM 2909 N N . THR A 1 357 ? 4.887 -44.938 -12.055 1 97.12 357 THR A N 1
ATOM 2910 C CA . THR A 1 357 ? 5.52 -46.094 -11.43 1 97.12 357 THR A CA 1
ATOM 2911 C C . THR A 1 357 ? 7.039 -45.969 -11.484 1 97.12 357 THR A C 1
ATOM 2913 O O . THR A 1 357 ? 7.613 -45.781 -12.562 1 97.12 357 THR A O 1
ATOM 2916 N N . PRO A 1 358 ? 7.684 -46.156 -10.352 1 96.62 358 PRO A N 1
ATOM 2917 C CA . PRO A 1 358 ? 9.141 -46.031 -10.344 1 96.62 358 PRO A CA 1
ATOM 2918 C C . PRO A 1 358 ? 9.82 -47.156 -11.117 1 96.62 358 PRO A C 1
ATOM 2920 O O . PRO A 1 358 ? 9.32 -48.281 -11.156 1 96.62 358 PRO A O 1
ATOM 2923 N N . GLY A 1 359 ? 10.969 -46.938 -11.719 1 95.5 359 GLY A N 1
ATOM 2924 C CA . GLY A 1 359 ? 11.805 -47.938 -12.359 1 95.5 359 GLY A CA 1
ATOM 2925 C C . GLY A 1 359 ? 11.391 -48.219 -13.789 1 95.5 359 GLY A C 1
ATOM 2926 O O . GLY A 1 359 ? 11.969 -49.094 -14.445 1 95.5 359 GLY A O 1
ATOM 2927 N N . GLN A 1 360 ? 10.469 -47.469 -14.328 1 94.44 360 GLN A N 1
ATOM 2928 C CA . GLN A 1 360 ? 9.961 -47.719 -15.672 1 94.44 360 GLN A CA 1
ATOM 2929 C C . GLN A 1 360 ? 10.898 -47.156 -16.734 1 94.44 360 GLN A C 1
ATOM 2931 O O . GLN A 1 360 ? 10.977 -47.688 -17.844 1 94.44 360 GLN A O 1
ATOM 2936 N N . PHE A 1 361 ? 11.547 -46.031 -16.344 1 95.5 361 PHE A N 1
ATOM 2937 C CA . PHE A 1 361 ? 12.414 -45.344 -17.297 1 95.5 361 PHE A CA 1
ATOM 2938 C C . PHE A 1 361 ? 13.797 -45.125 -16.703 1 95.5 361 PHE A C 1
ATOM 2940 O O . PHE A 1 361 ? 13.938 -44.875 -15.508 1 95.5 361 PHE A O 1
ATOM 2947 N N . PRO A 1 362 ? 14.867 -45.25 -17.453 1 92.69 362 PRO A N 1
ATOM 2948 C CA . PRO A 1 362 ? 16.234 -45.156 -16.938 1 92.69 362 PRO A CA 1
ATOM 2949 C C . PRO A 1 362 ? 16.469 -43.844 -16.172 1 92.69 362 PRO A C 1
ATOM 2951 O O . PRO A 1 362 ? 17.125 -43.844 -15.125 1 92.69 362 PRO A O 1
ATOM 2954 N N . ASP A 1 363 ? 15.977 -42.688 -16.578 1 94.25 363 ASP A N 1
ATOM 2955 C CA . ASP A 1 363 ? 16.172 -41.406 -15.906 1 94.25 363 ASP A CA 1
ATOM 2956 C C . ASP A 1 363 ? 14.891 -40.938 -15.25 1 94.25 363 ASP A C 1
ATOM 2958 O O . ASP A 1 363 ? 14.719 -39.719 -15.031 1 94.25 363 ASP A O 1
ATOM 2962 N N . GLY A 1 364 ? 14.023 -41.906 -14.969 1 95.75 364 GLY A N 1
ATOM 2963 C CA . GLY A 1 364 ? 12.742 -41.594 -14.352 1 95.75 364 GLY A CA 1
ATOM 2964 C C . GLY A 1 364 ? 12.758 -41.75 -12.844 1 95.75 364 GLY A C 1
ATOM 2965 O O . GLY A 1 364 ? 13.781 -41.531 -12.203 1 95.75 364 GLY A O 1
ATOM 2966 N N . LEU A 1 365 ? 11.633 -42.031 -12.258 1 95.69 365 LEU A N 1
ATOM 2967 C CA . LEU A 1 365 ? 11.469 -42.219 -10.82 1 95.69 365 LEU A CA 1
ATOM 2968 C C . LEU A 1 365 ? 12.133 -43.5 -10.359 1 95.69 365 LEU A C 1
ATOM 2970 O O . LEU A 1 365 ? 12.047 -44.531 -11.039 1 95.69 365 LEU A O 1
ATOM 2974 N N . MET B 1 1 ? 6.664 -6.383 20.766 1 26.38 1 MET B N 1
ATOM 2975 C CA . MET B 1 1 ? 7.414 -5.168 20.453 1 26.38 1 MET B CA 1
ATOM 2976 C C . MET B 1 1 ? 8.352 -5.395 19.266 1 26.38 1 MET B C 1
ATOM 2978 O O . MET B 1 1 ? 9.266 -6.223 19.344 1 26.38 1 MET B O 1
ATOM 2982 N N . ASP B 1 2 ? 8.062 -5.453 18.109 1 37.41 2 ASP B N 1
ATOM 2983 C CA . ASP B 1 2 ? 9 -5.781 17.031 1 37.41 2 ASP B CA 1
ATOM 2984 C C . ASP B 1 2 ? 10.242 -4.887 17.094 1 37.41 2 ASP B C 1
ATOM 2986 O O . ASP B 1 2 ? 10.141 -3.67 16.953 1 37.41 2 ASP B O 1
ATOM 2990 N N . PRO B 1 3 ? 11.219 -5.172 17.859 1 42.47 3 PRO B N 1
ATOM 2991 C CA . PRO B 1 3 ? 12.32 -4.25 18.125 1 42.47 3 PRO B CA 1
ATOM 2992 C C . PRO B 1 3 ? 12.898 -3.623 16.859 1 42.47 3 PRO B C 1
ATOM 2994 O O . PRO B 1 3 ? 13.141 -4.324 15.883 1 42.47 3 PRO B O 1
ATOM 2997 N N . PHE B 1 4 ? 12.43 -2.348 16.547 1 49.78 4 PHE B N 1
ATOM 2998 C CA . PHE B 1 4 ? 13.039 -1.349 15.68 1 49.78 4 PHE B CA 1
ATOM 2999 C C . PHE B 1 4 ? 14.562 -1.365 15.82 1 49.78 4 PHE B C 1
ATOM 3001 O O . PHE B 1 4 ? 15.102 -0.933 16.844 1 49.78 4 PHE B O 1
ATOM 3008 N N . TYR B 1 5 ? 15.203 -2.406 15.555 1 57.69 5 TYR B N 1
ATOM 3009 C CA . TYR B 1 5 ? 16.641 -2.26 15.703 1 57.69 5 TYR B CA 1
ATOM 3010 C C . TYR B 1 5 ? 17.219 -1.421 14.57 1 57.69 5 TYR B C 1
ATOM 3012 O O . TYR B 1 5 ? 17.359 -1.901 13.438 1 57.69 5 TYR B O 1
ATOM 3020 N N . PRO B 1 6 ? 17.25 -0.087 14.859 1 70.38 6 PRO B N 1
ATOM 3021 C CA . PRO B 1 6 ? 17.906 0.748 13.852 1 70.38 6 PRO B CA 1
ATOM 3022 C C . PRO B 1 6 ? 19.234 0.159 13.375 1 70.38 6 PRO B C 1
ATOM 3024 O O . PRO B 1 6 ? 19.953 -0.472 14.156 1 70.38 6 PRO B O 1
ATOM 3027 N N . VAL B 1 7 ? 19.375 0.028 12.109 1 75.25 7 VAL B N 1
ATOM 3028 C CA . VAL B 1 7 ? 20.625 -0.432 11.492 1 75.25 7 VAL B CA 1
ATOM 3029 C C . VAL B 1 7 ? 21.344 0.744 10.836 1 75.25 7 VAL B C 1
ATOM 3031 O O . VAL B 1 7 ? 20.719 1.554 10.148 1 75.25 7 VAL B O 1
ATOM 3034 N N . ASP B 1 8 ? 22.594 0.958 11.289 1 75.06 8 ASP B N 1
ATOM 3035 C CA . ASP B 1 8 ? 23.406 1.985 10.648 1 75.06 8 ASP B CA 1
ATOM 3036 C C . ASP B 1 8 ? 24.188 1.412 9.469 1 75.06 8 ASP B C 1
ATOM 3038 O O . ASP B 1 8 ? 24.875 0.396 9.609 1 75.06 8 ASP B O 1
ATOM 3042 N N . LEU B 1 9 ? 23.922 1.944 8.359 1 73.75 9 LEU B N 1
ATOM 3043 C CA . LEU B 1 9 ? 24.656 1.554 7.16 1 73.75 9 LEU B CA 1
ATOM 3044 C C . LEU B 1 9 ? 25.188 2.779 6.43 1 73.75 9 LEU B C 1
ATOM 3046 O O . LEU B 1 9 ? 24.422 3.566 5.879 1 73.75 9 LEU B O 1
ATOM 3050 N N . ASN B 1 10 ? 26.422 2.947 6.309 1 71.12 10 ASN B N 1
ATOM 3051 C CA . ASN B 1 10 ? 27.094 4.027 5.594 1 71.12 10 ASN B CA 1
ATOM 3052 C C . ASN B 1 10 ? 26.578 5.395 6.023 1 71.12 10 ASN B C 1
ATOM 3054 O O . ASN B 1 10 ? 26.234 6.227 5.184 1 71.12 10 ASN B O 1
ATOM 3058 N N . GLY B 1 11 ? 26.328 5.609 7.344 1 78.5 11 GLY B N 1
ATOM 3059 C CA . GLY B 1 11 ? 25.953 6.906 7.887 1 78.5 11 GLY B CA 1
ATOM 3060 C C . GLY B 1 11 ? 24.453 7.145 7.871 1 78.5 11 GLY B C 1
ATOM 3061 O O . GLY B 1 11 ? 23.984 8.203 8.297 1 78.5 11 GLY B O 1
ATOM 3062 N N . VAL B 1 12 ? 23.75 6.141 7.355 1 85.75 12 VAL B N 1
ATOM 3063 C CA . VAL B 1 12 ? 22.297 6.262 7.324 1 85.75 12 VAL B CA 1
ATOM 3064 C C . VAL B 1 12 ? 21.672 5.281 8.32 1 85.75 12 VAL B C 1
ATOM 3066 O O . VAL B 1 12 ? 22.031 4.105 8.352 1 85.75 12 VAL B O 1
ATOM 3069 N N . THR B 1 13 ? 20.891 5.797 9.156 1 90 13 THR B N 1
ATOM 3070 C CA . THR B 1 13 ? 20.203 4.938 10.109 1 90 13 THR B CA 1
ATOM 3071 C C . THR B 1 13 ? 18.812 4.547 9.578 1 90 13 THR B C 1
ATOM 3073 O O . THR B 1 13 ? 18.047 5.406 9.156 1 90 13 THR B O 1
ATOM 3076 N N . PHE B 1 14 ? 18.609 3.244 9.578 1 92.69 14 PHE B N 1
ATOM 3077 C CA . PHE B 1 14 ? 17.312 2.725 9.141 1 92.69 14 PHE B CA 1
ATOM 3078 C C . PHE B 1 14 ? 16.469 2.316 10.336 1 92.69 14 PHE B C 1
ATOM 3080 O O . PHE B 1 14 ? 16.984 1.779 11.32 1 92.69 14 PHE B O 1
ATOM 3087 N N . ASP B 1 15 ? 15.219 2.652 10.258 1 93.75 15 ASP B N 1
ATOM 3088 C CA . ASP B 1 15 ? 14.227 2.258 11.25 1 93.75 15 ASP B CA 1
ATOM 3089 C C . ASP B 1 15 ? 13.039 1.552 10.594 1 93.75 15 ASP B C 1
ATOM 3091 O O . ASP B 1 15 ? 12.977 1.449 9.367 1 93.75 15 ASP B O 1
ATOM 3095 N N . SER B 1 16 ? 12.18 0.917 11.391 1 94.88 16 SER B N 1
ATOM 3096 C CA . SER B 1 16 ? 11.016 0.233 10.836 1 94.88 16 SER B CA 1
ATOM 3097 C C . SER B 1 16 ? 9.859 0.228 11.82 1 94.88 16 SER B C 1
ATOM 3099 O O . SER B 1 16 ? 10.055 0.457 13.016 1 94.88 16 SER B O 1
ATOM 3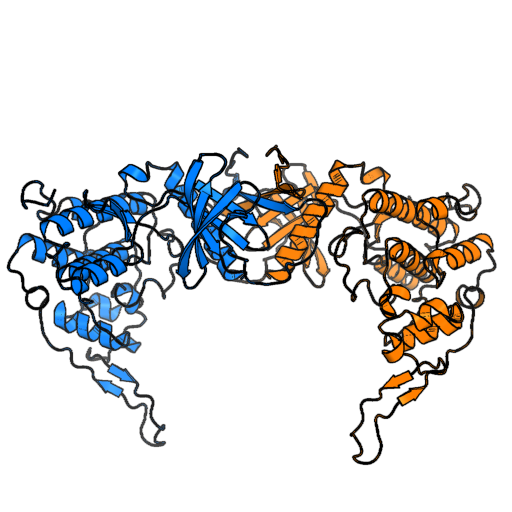101 N N . PHE B 1 17 ? 8.711 0.137 11.375 1 95.75 17 PHE B N 1
ATOM 3102 C CA . PHE B 1 17 ? 7.531 -0.202 12.164 1 95.75 17 PHE B CA 1
ATOM 3103 C C . PHE B 1 17 ? 6.66 -1.215 11.438 1 95.75 17 PHE B C 1
ATOM 3105 O O . PHE B 1 17 ? 6.82 -1.428 10.234 1 95.75 17 PHE B O 1
ATOM 3112 N N . ASN B 1 18 ? 5.746 -1.899 12.164 1 97.12 18 ASN B N 1
ATOM 3113 C CA . ASN B 1 18 ? 4.891 -2.922 11.57 1 97.12 18 ASN B CA 1
ATOM 3114 C C . ASN B 1 18 ? 3.521 -2.359 11.195 1 97.12 18 ASN B C 1
ATOM 3116 O O . ASN B 1 18 ? 2.896 -1.654 11.992 1 97.12 18 ASN B O 1
ATOM 3120 N N . LEU B 1 19 ? 3.193 -2.572 10.023 1 98.12 19 LEU B N 1
ATOM 3121 C CA . LEU B 1 19 ? 1.816 -2.363 9.586 1 98.12 19 LEU B CA 1
ATOM 3122 C C . LEU B 1 19 ? 1.032 -3.672 9.617 1 98.12 19 LEU B C 1
ATOM 3124 O O . LEU B 1 19 ? 1.339 -4.602 8.867 1 98.12 19 LEU B O 1
ATOM 3128 N N . ARG B 1 20 ? 0.073 -3.777 10.461 1 97.56 20 ARG B N 1
ATOM 3129 C CA . ARG B 1 20 ? -0.736 -4.988 10.562 1 97.56 20 ARG B CA 1
ATOM 3130 C C . ARG B 1 20 ? -1.714 -5.094 9.398 1 97.56 20 ARG B C 1
ATOM 3132 O O . ARG B 1 20 ? -2.518 -4.188 9.172 1 97.56 20 ARG B O 1
ATOM 3139 N N . ILE B 1 21 ? -1.587 -6.098 8.602 1 98.06 21 ILE B N 1
ATOM 3140 C CA . ILE B 1 21 ? -2.523 -6.398 7.527 1 98.06 21 ILE B CA 1
ATOM 3141 C C . ILE B 1 21 ? -3.617 -7.336 8.047 1 98.06 21 ILE B C 1
ATOM 3143 O O . ILE B 1 21 ? -3.348 -8.492 8.367 1 98.06 21 ILE B O 1
ATOM 3147 N N . VAL B 1 22 ? -4.848 -6.863 8.141 1 97 22 VAL B N 1
ATOM 3148 C CA . VAL B 1 22 ? -5.961 -7.648 8.664 1 97 22 VAL B CA 1
ATOM 3149 C C . VAL B 1 22 ? -6.848 -8.125 7.516 1 97 22 VAL B C 1
ATOM 3151 O O . VAL B 1 22 ? -7.211 -7.336 6.641 1 97 22 VAL B O 1
ATOM 3154 N N . PHE B 1 23 ? -7.156 -9.344 7.484 1 95.25 23 PHE B N 1
ATOM 3155 C CA . PHE B 1 23 ? -7.93 -9.906 6.387 1 95.25 23 PHE B CA 1
ATOM 3156 C C . PHE B 1 23 ? -8.828 -11.031 6.879 1 95.25 23 PHE B C 1
ATOM 3158 O O . PHE B 1 23 ? -8.68 -11.508 8 1 95.25 23 PHE B O 1
ATOM 3165 N N . GLU B 1 24 ? -9.852 -11.391 6.109 1 92.69 24 GLU B N 1
ATOM 3166 C CA . GLU B 1 24 ? -10.695 -12.547 6.383 1 92.69 24 GLU B CA 1
ATOM 3167 C C . GLU B 1 24 ? -9.977 -13.844 6.023 1 92.69 24 GLU B C 1
ATOM 3169 O O . GLU B 1 24 ? -9.383 -13.961 4.949 1 92.69 24 GLU B O 1
ATOM 3174 N N . ARG B 1 25 ? -10.062 -14.727 6.926 1 92 25 ARG B N 1
ATOM 3175 C CA . ARG B 1 25 ? -9.422 -16.016 6.691 1 92 25 ARG B CA 1
ATOM 3176 C C . ARG B 1 25 ? -10.031 -16.719 5.484 1 92 25 ARG B C 1
ATOM 3178 O O . ARG B 1 25 ? -11.25 -16.688 5.285 1 92 25 ARG B O 1
ATOM 3185 N N . ASP B 1 26 ? -9.125 -17.375 4.598 1 90.75 26 ASP B N 1
ATOM 3186 C CA . ASP B 1 26 ? -9.5 -18.219 3.475 1 90.75 26 ASP B CA 1
ATOM 3187 C C . ASP B 1 26 ? -10.234 -17.422 2.4 1 90.75 26 ASP B C 1
ATOM 3189 O O . ASP B 1 26 ? -11.227 -17.891 1.84 1 90.75 26 ASP B O 1
ATOM 3193 N N . LYS B 1 27 ? -9.812 -16.234 2.279 1 92.38 27 LYS B N 1
ATOM 3194 C CA . LYS B 1 27 ? -10.359 -15.359 1.245 1 92.38 27 LYS B CA 1
ATOM 3195 C C . LYS B 1 27 ? -9.258 -14.617 0.504 1 92.38 27 LYS B C 1
ATOM 3197 O O . LYS B 1 27 ? -8.289 -14.156 1.119 1 92.38 27 LYS B O 1
ATOM 3202 N N . THR B 1 28 ? -9.297 -14.555 -0.763 1 92.75 28 THR B N 1
ATOM 3203 C CA . THR B 1 28 ? -8.398 -13.758 -1.595 1 92.75 28 THR B CA 1
ATOM 3204 C C . THR B 1 28 ? -9.188 -12.906 -2.582 1 92.75 28 THR B C 1
ATOM 3206 O O . THR B 1 28 ? -10.406 -13.023 -2.67 1 92.75 28 THR B O 1
ATOM 3209 N N . GLY B 1 29 ? -8.469 -12.008 -3.264 1 90.69 29 GLY B N 1
ATOM 3210 C CA . GLY B 1 29 ? -9.078 -11.219 -4.324 1 90.69 29 GLY B CA 1
ATOM 3211 C C . GLY B 1 29 ? -9.312 -9.773 -3.932 1 90.69 29 GLY B C 1
ATOM 3212 O O . GLY B 1 29 ? -9.266 -9.43 -2.748 1 90.69 29 GLY B O 1
ATOM 3213 N N . PHE B 1 30 ? -9.641 -8.992 -4.883 1 89.56 30 PHE B N 1
ATOM 3214 C CA . PHE B 1 30 ? -9.875 -7.562 -4.703 1 89.56 30 PHE B CA 1
ATOM 3215 C C . PHE B 1 30 ? -11.25 -7.312 -4.102 1 89.56 30 PHE B C 1
ATOM 3217 O O . PHE B 1 30 ? -12.172 -8.109 -4.293 1 89.56 30 PHE B O 1
ATOM 3224 N N . GLU B 1 31 ? -11.297 -6.234 -3.441 1 91.44 31 GLU B N 1
ATOM 3225 C CA . GLU B 1 31 ? -12.609 -5.746 -3.025 1 91.44 31 GLU B CA 1
ATOM 3226 C C . GLU B 1 31 ? -13.469 -5.379 -4.23 1 91.44 31 GLU B C 1
ATOM 3228 O O . GLU B 1 31 ? -12.953 -4.934 -5.258 1 91.44 31 GLU B O 1
ATOM 3233 N N . GLU B 1 32 ? -14.688 -5.527 -4.07 1 88.56 32 GLU B N 1
ATOM 3234 C CA . GLU B 1 32 ? -15.633 -5.227 -5.145 1 88.56 32 GLU B CA 1
ATOM 3235 C C . GLU B 1 32 ? -15.648 -3.732 -5.457 1 88.56 32 GLU B C 1
ATOM 3237 O O . GLU B 1 32 ? -15.812 -3.338 -6.613 1 88.56 32 GLU B O 1
ATOM 3242 N N . SER B 1 33 ? -15.5 -2.986 -4.383 1 91.75 33 SER B N 1
ATOM 3243 C CA . SER B 1 33 ? -15.508 -1.533 -4.527 1 91.75 33 SER B CA 1
ATOM 3244 C C . SER B 1 33 ? -14.203 -0.918 -4.027 1 91.75 33 SER B C 1
ATOM 3246 O O . SER B 1 33 ? -13.594 -1.431 -3.088 1 91.75 33 SER B O 1
ATOM 3248 N N . LYS B 1 34 ? -13.891 0.214 -4.707 1 93.38 34 LYS B N 1
ATOM 3249 C CA . LYS B 1 34 ? -12.703 0.943 -4.266 1 93.38 34 LYS B CA 1
ATOM 3250 C C . LYS B 1 34 ? -13.008 1.815 -3.051 1 93.38 34 LYS B C 1
ATOM 3252 O O . LYS B 1 34 ? -12.102 2.324 -2.396 1 93.38 34 LYS B O 1
ATOM 3257 N N . GLU B 1 35 ? -14.25 1.978 -2.742 1 94.56 35 GLU B N 1
ATOM 3258 C CA . GLU B 1 35 ? -14.672 2.768 -1.586 1 94.56 35 GLU B CA 1
ATOM 3259 C C . GLU B 1 35 ? -14.898 1.881 -0.366 1 94.56 35 GLU B C 1
ATOM 3261 O O . GLU B 1 35 ? -15.523 0.821 -0.47 1 94.56 35 GLU B O 1
ATOM 3266 N N . PHE B 1 36 ? -14.391 2.256 0.692 1 96.06 36 PHE B N 1
ATOM 3267 C CA . PHE B 1 36 ? -14.617 1.521 1.933 1 96.06 36 PHE B CA 1
ATOM 3268 C C . PHE B 1 36 ? -16.078 1.614 2.363 1 96.06 36 PHE B C 1
ATOM 3270 O O . PHE B 1 36 ? -16.641 2.707 2.426 1 96.06 36 PHE B O 1
ATOM 3277 N N . PRO B 1 37 ? -16.688 0.583 2.693 1 94 37 PRO B N 1
ATOM 3278 C CA . PRO B 1 37 ? -18.078 0.625 3.119 1 94 37 PRO B CA 1
ATOM 3279 C C . PRO B 1 37 ? -18.25 1.133 4.551 1 94 37 PRO B C 1
ATOM 3281 O O . PRO B 1 37 ? -17.812 0.472 5.5 1 94 37 PRO B O 1
ATOM 3284 N N . ILE B 1 38 ? -18.812 2.268 4.738 1 96.19 38 ILE B N 1
ATOM 3285 C CA . ILE B 1 38 ? -19.062 2.832 6.059 1 96.19 38 ILE B CA 1
ATOM 3286 C C . ILE B 1 38 ? -20.531 2.654 6.43 1 96.19 38 ILE B C 1
ATOM 3288 O O . ILE B 1 38 ? -21.422 3.271 5.824 1 96.19 38 ILE B O 1
ATOM 3292 N N . ARG B 1 39 ? -20.812 1.713 7.355 1 95 39 ARG B N 1
ATOM 3293 C CA . ARG B 1 39 ? -22.156 1.449 7.871 1 95 39 ARG B CA 1
ATOM 3294 C C . ARG B 1 39 ? -22.156 1.404 9.398 1 95 39 ARG B C 1
ATOM 3296 O O . ARG B 1 39 ? -21.344 0.708 10 1 95 39 ARG B O 1
ATOM 3303 N N . THR B 1 40 ? -23.047 2.113 9.969 1 95.69 40 THR B N 1
ATOM 3304 C CA . THR B 1 40 ? -23.156 2.172 11.422 1 95.69 40 THR B CA 1
ATOM 3305 C C . THR B 1 40 ? -23.297 0.772 12.016 1 95.69 40 THR B C 1
ATOM 3307 O O . THR B 1 40 ? -24 -0.076 11.445 1 95.69 40 THR B O 1
ATOM 3310 N N . ASN B 1 41 ? -22.609 0.51 13.062 1 95.31 41 ASN B N 1
ATOM 3311 C CA . ASN B 1 41 ? -22.672 -0.699 13.875 1 95.31 41 ASN B CA 1
ATOM 3312 C C . ASN B 1 41 ? -21.891 -1.845 13.25 1 95.31 41 ASN B C 1
ATOM 3314 O O . ASN B 1 41 ? -21.875 -2.959 13.773 1 95.31 41 ASN B O 1
ATOM 3318 N N . THR B 1 42 ? -21.266 -1.573 12.133 1 95.06 42 THR B N 1
ATOM 3319 C CA . THR B 1 42 ? -20.406 -2.594 11.555 1 95.06 42 THR B CA 1
ATOM 3320 C C . THR B 1 42 ? -19.062 -2.635 12.281 1 95.06 42 THR B C 1
ATOM 3322 O O . THR B 1 42 ? -18.594 -1.613 12.789 1 95.06 42 THR B O 1
ATOM 3325 N N . ILE B 1 43 ? -18.531 -3.812 12.359 1 95.94 43 ILE B N 1
ATOM 3326 C CA . ILE B 1 43 ? -17.25 -3.998 13.039 1 95.94 43 ILE B CA 1
ATOM 3327 C C . ILE B 1 43 ? -16.141 -4.078 12 1 95.94 43 ILE B C 1
ATOM 3329 O O . ILE B 1 43 ? -16.188 -4.902 11.086 1 95.94 43 ILE B O 1
ATOM 3333 N N . VAL B 1 44 ? -15.141 -3.186 12.148 1 95.88 44 VAL B N 1
ATOM 3334 C CA . VAL B 1 44 ? -14 -3.104 11.242 1 95.88 44 VAL B CA 1
ATOM 3335 C C . VAL B 1 44 ? -12.82 -3.879 11.82 1 95.88 44 VAL B C 1
ATOM 3337 O O . VAL B 1 44 ? -12.422 -3.648 12.969 1 95.88 44 VAL B O 1
ATOM 3340 N N . ALA B 1 45 ? -12.281 -4.805 11.023 1 94.62 45 ALA B N 1
ATOM 3341 C CA . ALA B 1 45 ? -11.078 -5.559 11.367 1 94.62 45 ALA B CA 1
ATOM 3342 C C . ALA B 1 45 ? -11.242 -6.273 12.711 1 94.62 45 ALA B C 1
ATOM 3344 O O . ALA B 1 45 ? -10.312 -6.316 13.516 1 94.62 45 ALA B O 1
ATOM 3345 N N . ALA B 1 46 ? -12.453 -6.668 13.055 1 92.62 46 ALA B N 1
ATOM 3346 C CA . ALA B 1 46 ? -12.812 -7.469 14.219 1 92.62 46 ALA B CA 1
ATOM 3347 C C . ALA B 1 46 ? -12.562 -6.699 15.516 1 92.62 46 ALA B C 1
ATOM 3349 O O . ALA B 1 46 ? -12.344 -7.301 16.562 1 92.62 46 ALA B O 1
ATOM 3350 N N . ARG B 1 47 ? -12.57 -5.383 15.5 1 95.62 47 ARG B N 1
ATOM 3351 C CA . ARG B 1 47 ? -12.227 -4.68 16.734 1 95.62 47 ARG B CA 1
ATOM 3352 C C . ARG B 1 47 ? -13 -3.373 16.844 1 95.62 47 ARG B C 1
ATOM 3354 O O . ARG B 1 47 ? -13.508 -3.039 17.922 1 95.62 47 ARG B O 1
ATOM 3361 N N . TYR B 1 48 ? -13.148 -2.625 15.789 1 97.94 48 TYR B N 1
ATOM 3362 C CA . TYR B 1 48 ? -13.695 -1.275 15.883 1 97.94 48 TYR B CA 1
ATOM 3363 C C . TYR B 1 48 ? -15.117 -1.222 15.344 1 97.94 48 TYR B C 1
ATOM 3365 O O . TYR B 1 48 ? -15.352 -1.518 14.164 1 97.94 48 TYR B O 1
ATOM 3373 N N . GLN B 1 49 ? -16.047 -0.853 16.141 1 98.19 49 GLN B N 1
ATOM 3374 C CA . GLN B 1 49 ? -17.438 -0.728 15.727 1 98.19 49 GLN B CA 1
ATOM 3375 C C . GLN B 1 49 ? -17.766 0.704 15.312 1 98.19 49 GLN B C 1
ATOM 3377 O O . GLN B 1 49 ? -17.641 1.632 16.109 1 98.19 49 GLN B O 1
ATOM 3382 N N . ILE B 1 50 ? -18.234 0.877 14.117 1 98.25 50 ILE B N 1
ATOM 3383 C CA . ILE B 1 50 ? -18.531 2.211 13.609 1 98.25 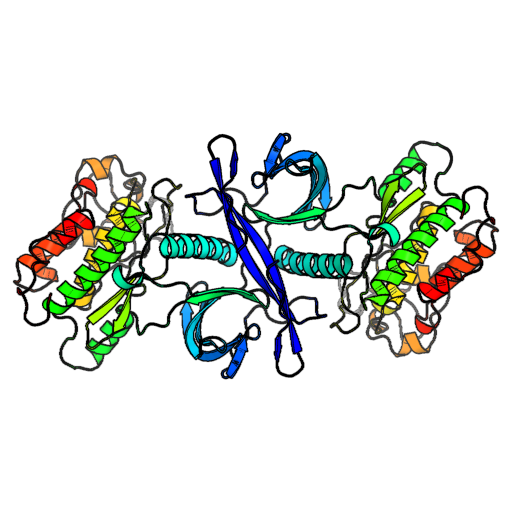50 ILE B CA 1
ATOM 3384 C C . ILE B 1 50 ? -19.781 2.752 14.312 1 98.25 50 ILE B C 1
ATOM 3386 O O . ILE B 1 50 ? -20.812 2.076 14.375 1 98.25 50 ILE B O 1
ATOM 3390 N N . VAL B 1 51 ? -19.672 3.945 14.852 1 98.38 51 VAL B N 1
ATOM 3391 C CA . VAL B 1 51 ? -20.781 4.574 15.57 1 98.38 51 VAL B CA 1
ATOM 3392 C C . VAL B 1 51 ? -21.375 5.691 14.719 1 98.38 51 VAL B C 1
ATOM 3394 O O . VAL B 1 51 ? -22.594 5.785 14.586 1 98.38 51 VAL B O 1
ATOM 3397 N N . GLU B 1 52 ? -20.469 6.555 14.117 1 96.94 52 GLU B N 1
ATOM 3398 C CA . GLU B 1 52 ? -20.969 7.711 13.383 1 96.94 52 GLU B CA 1
ATOM 3399 C C . GLU B 1 52 ? -19.938 8.203 12.367 1 96.94 52 GLU B C 1
ATOM 3401 O O . GLU B 1 52 ? -18.734 8.125 12.602 1 96.94 52 GLU B O 1
ATOM 3406 N N . TYR B 1 53 ? -20.484 8.672 11.273 1 96.69 53 TYR B N 1
ATOM 3407 C CA . TYR B 1 53 ? -19.656 9.328 10.266 1 96.69 53 TYR B CA 1
ATOM 3408 C C . TYR B 1 53 ? -19.312 10.75 10.688 1 96.69 53 TYR B C 1
ATOM 3410 O O . TYR B 1 53 ? -20.188 11.523 11.07 1 96.69 53 TYR B O 1
ATOM 3418 N N . LEU B 1 54 ? -18.062 11.164 10.641 1 95.38 54 LEU B N 1
ATOM 3419 C CA . LEU B 1 54 ? -17.625 12.477 11.086 1 95.38 54 LEU B CA 1
ATOM 3420 C C . LEU B 1 54 ? -17.453 13.43 9.906 1 95.38 54 LEU B C 1
ATOM 3422 O O . LEU B 1 54 ? -17.797 14.602 9.992 1 95.38 54 LEU B O 1
ATOM 3426 N N . GLY B 1 55 ? -16.781 12.945 8.805 1 93.12 55 GLY B N 1
ATOM 3427 C CA . GLY B 1 55 ? -16.594 13.797 7.648 1 93.12 55 GLY B CA 1
ATOM 3428 C C . GLY B 1 55 ? -15.555 13.266 6.672 1 93.12 55 GLY B C 1
ATOM 3429 O O . GLY B 1 55 ? -15.031 12.172 6.859 1 93.12 55 GLY B O 1
ATOM 3430 N N . SER B 1 56 ? -15.391 14.055 5.586 1 91.56 56 SER B N 1
ATOM 3431 C CA . SER B 1 56 ? -14.453 13.672 4.531 1 91.56 56 SER B CA 1
ATOM 3432 C C . SER B 1 56 ? -13.398 14.758 4.312 1 91.56 56 SER B C 1
ATOM 3434 O O . SER B 1 56 ? -13.688 15.945 4.461 1 91.56 56 SER B O 1
ATOM 3436 N N . ALA B 1 57 ? -12.211 14.367 4.098 1 86.12 57 ALA B N 1
ATOM 3437 C CA . ALA B 1 57 ? -11.133 15.234 3.629 1 86.12 57 ALA B CA 1
ATOM 3438 C C . ALA B 1 57 ? -10.625 14.781 2.262 1 86.12 57 ALA B C 1
ATOM 3440 O O . ALA B 1 57 ? -11.148 13.828 1.681 1 86.12 57 ALA B O 1
ATOM 3441 N N . ALA B 1 58 ? -9.695 15.539 1.711 1 82.06 58 ALA B N 1
ATOM 3442 C CA . ALA B 1 58 ? -9.18 15.297 0.366 1 82.06 58 ALA B CA 1
ATOM 3443 C C . ALA B 1 58 ? -8.672 13.867 0.222 1 82.06 58 ALA B C 1
ATOM 3445 O O . ALA B 1 58 ? -8.859 13.234 -0.82 1 82.06 58 ALA B O 1
ATOM 3446 N N . PHE B 1 59 ? -8.172 13.266 1.289 1 88.69 59 PHE B N 1
ATOM 3447 C CA . PHE B 1 59 ? -7.453 12.016 1.103 1 88.69 59 PHE B CA 1
ATOM 3448 C C . PHE B 1 59 ? -8.07 10.906 1.95 1 88.69 59 PHE B C 1
ATOM 3450 O O . PHE B 1 59 ? -7.641 9.75 1.882 1 88.69 59 PHE B O 1
ATOM 3457 N N . SER B 1 60 ? -9.109 11.273 2.787 1 96.62 60 SER B N 1
ATOM 3458 C CA . SER B 1 60 ? -9.594 10.281 3.734 1 96.62 60 SER B CA 1
ATOM 3459 C C . SER B 1 60 ? -11.016 10.586 4.176 1 96.62 60 SER B C 1
ATOM 3461 O O . SER B 1 60 ? -11.555 11.656 3.873 1 96.62 60 SER B O 1
ATOM 3463 N N . ARG B 1 61 ? -11.633 9.633 4.777 1 97.38 61 ARG B N 1
ATOM 3464 C CA . ARG B 1 61 ? -12.891 9.781 5.5 1 97.38 61 ARG B CA 1
ATOM 3465 C C . ARG B 1 61 ? -12.719 9.43 6.977 1 97.38 61 ARG B C 1
ATOM 3467 O O . ARG B 1 61 ? -11.977 8.508 7.32 1 97.38 61 ARG B O 1
ATOM 3474 N N . ALA B 1 62 ? -13.391 10.195 7.809 1 97.62 62 ALA B N 1
ATOM 3475 C CA . ALA B 1 62 ? -13.25 9.992 9.25 1 97.62 62 ALA B CA 1
ATOM 3476 C C . ALA B 1 62 ? -14.562 9.492 9.859 1 97.62 62 ALA B C 1
ATOM 3478 O O . ALA B 1 62 ? -15.641 9.984 9.523 1 97.62 62 ALA B O 1
ATOM 3479 N N . VAL B 1 63 ? -14.461 8.477 10.766 1 98.38 63 VAL B N 1
ATOM 3480 C CA . VAL B 1 63 ? -15.617 7.945 11.477 1 98.38 63 VAL B CA 1
ATOM 3481 C C . VAL B 1 63 ? -15.289 7.816 12.961 1 98.38 63 VAL B C 1
ATOM 3483 O O . VAL B 1 63 ? -14.133 7.656 13.344 1 98.38 63 VAL B O 1
ATOM 3486 N N . GLN B 1 64 ? -16.297 7.996 13.734 1 98.62 64 GLN B N 1
ATOM 3487 C CA . GLN B 1 64 ? -16.203 7.664 15.156 1 98.62 64 GLN B CA 1
ATOM 3488 C C . GLN B 1 64 ? -16.469 6.18 15.391 1 98.62 64 GLN B C 1
ATOM 3490 O O . GLN B 1 64 ? -17.422 5.621 14.836 1 98.62 64 GLN B O 1
ATOM 3495 N N . CYS B 1 65 ? -15.633 5.566 16.172 1 98.75 65 CYS B N 1
ATOM 3496 C CA . CYS B 1 65 ? -15.781 4.141 16.438 1 98.75 65 CYS B CA 1
ATOM 3497 C C . CYS B 1 65 ? -15.664 3.852 17.938 1 98.75 65 CYS B C 1
ATOM 3499 O O . CYS B 1 65 ? -15.039 4.617 18.672 1 98.75 65 CYS B O 1
ATOM 3501 N N . LEU B 1 66 ? -16.297 2.787 18.359 1 98.69 66 LEU B N 1
ATOM 3502 C CA . LEU B 1 66 ? -16.031 2.174 19.656 1 98.69 66 LEU B CA 1
ATOM 3503 C C . LEU B 1 66 ? -14.961 1.095 19.547 1 98.69 66 LEU B C 1
ATOM 3505 O O . LEU B 1 66 ? -15.117 0.14 18.781 1 98.69 66 LEU B O 1
ATOM 3509 N N . ASP B 1 67 ? -13.867 1.281 20.203 1 98.31 67 ASP B N 1
ATOM 3510 C CA . ASP B 1 67 ? -12.875 0.218 20.328 1 98.31 67 ASP B CA 1
ATOM 3511 C C . ASP B 1 67 ? -13.359 -0.883 21.266 1 98.31 67 ASP B C 1
ATOM 3513 O O . ASP B 1 67 ? -13.414 -0.69 22.484 1 98.31 67 ASP B O 1
ATOM 3517 N N . LEU B 1 68 ? -13.594 -2.029 20.734 1 96.44 68 LEU B N 1
ATOM 3518 C CA . LEU B 1 68 ? -14.219 -3.105 21.5 1 96.44 68 LEU B CA 1
ATOM 3519 C C . LEU B 1 68 ? -13.227 -3.697 22.5 1 96.44 68 LEU B C 1
ATOM 3521 O O . LEU B 1 68 ? -13.633 -4.355 23.453 1 96.44 68 LEU B O 1
ATOM 3525 N N . ASP B 1 69 ? -11.977 -3.482 22.297 1 95.5 69 ASP B N 1
ATOM 3526 C CA . ASP B 1 69 ? -10.961 -3.984 23.219 1 95.5 69 ASP B CA 1
ATOM 3527 C C . ASP B 1 69 ? -10.836 -3.086 24.453 1 95.5 69 ASP B C 1
ATOM 3529 O O . ASP B 1 69 ? -10.688 -3.578 25.562 1 95.5 69 ASP B O 1
ATOM 3533 N N . THR B 1 70 ? -10.953 -1.745 24.25 1 97.25 70 THR B N 1
ATOM 3534 C CA . THR B 1 70 ? -10.695 -0.811 25.344 1 97.25 70 THR B CA 1
ATOM 3535 C C . THR B 1 70 ? -11.992 -0.157 25.812 1 97.25 70 THR B C 1
ATOM 3537 O O . THR B 1 70 ? -12.023 0.471 26.875 1 97.25 70 THR B O 1
ATOM 3540 N N . ASN B 1 71 ? -13.031 -0.26 25.047 1 97.88 71 ASN B N 1
ATOM 3541 C CA . ASN B 1 71 ? -14.328 0.345 25.312 1 97.88 71 ASN B CA 1
ATOM 3542 C C . ASN B 1 71 ? -14.258 1.869 25.297 1 97.88 71 ASN B C 1
ATOM 3544 O O . ASN B 1 71 ? -14.969 2.539 26.047 1 97.88 71 ASN B O 1
ATOM 3548 N N . LYS B 1 72 ? -13.375 2.443 24.531 1 98.19 72 LYS B N 1
ATOM 3549 C CA . LYS B 1 72 ? -13.234 3.885 24.359 1 98.19 72 LYS B CA 1
ATOM 3550 C C . LYS B 1 72 ? -13.641 4.312 22.953 1 98.19 72 LYS B C 1
ATOM 3552 O O . LYS B 1 72 ? -13.477 3.553 21.984 1 98.19 72 LYS B O 1
ATOM 3557 N N . MET B 1 73 ? -14.164 5.496 22.922 1 98.5 73 MET B N 1
ATOM 3558 C CA . MET B 1 73 ? -14.453 6.082 21.609 1 98.5 73 MET B CA 1
ATOM 3559 C C . MET B 1 73 ? -13.188 6.598 20.953 1 98.5 73 MET B C 1
ATOM 3561 O O . MET B 1 73 ? -12.336 7.203 21.609 1 98.5 73 MET B O 1
ATOM 3565 N N . VAL B 1 74 ? -13.078 6.293 19.625 1 98.81 74 VAL B N 1
ATOM 3566 C CA . VAL B 1 74 ? -11.883 6.691 18.891 1 98.81 74 VAL B CA 1
ATOM 3567 C C . VAL B 1 74 ? -12.273 7.277 17.547 1 98.81 74 VAL B C 1
ATOM 3569 O O . VAL B 1 74 ? -13.422 7.141 17.109 1 98.81 74 VAL B O 1
ATOM 3572 N N . CYS B 1 75 ? -11.383 8.031 16.953 1 98.69 75 CYS B N 1
ATOM 3573 C CA . CYS B 1 75 ? -11.523 8.508 15.586 1 98.69 75 CYS B CA 1
ATOM 3574 C C . CYS B 1 75 ? -10.758 7.609 14.617 1 98.69 75 CYS B C 1
ATOM 3576 O O . CYS B 1 75 ? -9.57 7.34 14.82 1 98.69 75 CYS B O 1
ATOM 3578 N N . MET B 1 76 ? -11.445 7.113 13.641 1 98.5 76 MET B N 1
ATOM 3579 C CA . MET B 1 76 ? -10.828 6.285 12.609 1 98.5 76 MET B CA 1
ATOM 3580 C C . MET B 1 76 ? -10.758 7.031 11.281 1 98.5 76 MET B C 1
ATOM 3582 O O . MET B 1 76 ? -11.789 7.402 10.719 1 98.5 76 MET B O 1
ATOM 3586 N N . LYS B 1 77 ? -9.539 7.309 10.859 1 98.25 77 LYS B N 1
ATOM 3587 C CA . LYS B 1 77 ? -9.281 7.898 9.547 1 98.25 77 LYS B CA 1
ATOM 3588 C C . LYS B 1 77 ? -9.07 6.816 8.492 1 98.25 77 LYS B C 1
ATOM 3590 O O . LYS B 1 77 ? -8.102 6.055 8.562 1 98.25 77 LYS B O 1
ATOM 3595 N N . ILE B 1 78 ? -9.953 6.715 7.512 1 98.62 78 ILE B N 1
ATOM 3596 C CA . ILE B 1 78 ? -9.883 5.723 6.445 1 98.62 78 ILE B CA 1
ATOM 3597 C C . ILE B 1 78 ? -9.297 6.359 5.188 1 98.62 78 ILE B C 1
ATOM 3599 O O . ILE B 1 78 ? -9.953 7.156 4.52 1 98.62 78 ILE B O 1
ATOM 3603 N N . ILE B 1 79 ? -8.094 6.008 4.844 1 98.5 79 ILE B N 1
ATOM 3604 C CA . ILE B 1 79 ? -7.391 6.598 3.711 1 98.5 79 ILE B CA 1
ATOM 3605 C C . ILE B 1 79 ? -7.969 6.059 2.404 1 98.5 79 ILE B C 1
ATOM 3607 O O . ILE B 1 79 ? -8.234 4.863 2.281 1 98.5 79 ILE B O 1
ATOM 3611 N N . LYS B 1 80 ? -8.203 6.914 1.469 1 97.69 80 LYS B N 1
ATOM 3612 C CA . LYS B 1 80 ? -8.742 6.504 0.173 1 97.69 80 LYS B CA 1
ATOM 3613 C C . LYS B 1 80 ? -7.816 5.5 -0.513 1 97.69 80 LYS B C 1
ATOM 3615 O O . LYS B 1 80 ? -6.598 5.555 -0.339 1 97.69 80 LYS B O 1
ATOM 3620 N N . ASN B 1 81 ? -8.445 4.633 -1.295 1 97.62 81 ASN B N 1
ATOM 3621 C CA . ASN B 1 81 ? -7.734 3.549 -1.968 1 97.62 81 ASN B CA 1
ATOM 3622 C C . ASN B 1 81 ? -6.91 4.062 -3.143 1 97.62 81 ASN B C 1
ATOM 3624 O O . ASN B 1 81 ? -7.297 3.893 -4.301 1 97.62 81 ASN B O 1
ATOM 3628 N N . ASP B 1 82 ? -5.789 4.676 -2.807 1 96.75 82 ASP B N 1
ATOM 3629 C CA . ASP B 1 82 ? -4.871 5.32 -3.74 1 96.75 82 ASP B CA 1
ATOM 3630 C C . ASP B 1 82 ? -3.424 5.188 -3.268 1 96.75 82 ASP B C 1
ATOM 3632 O O . ASP B 1 82 ? -3.137 5.344 -2.078 1 96.75 82 ASP B O 1
ATOM 3636 N N . LYS B 1 83 ? -2.525 4.906 -4.25 1 97.38 83 LYS B N 1
ATOM 3637 C CA . LYS B 1 83 ? -1.152 4.57 -3.891 1 97.38 83 LYS B CA 1
ATOM 3638 C C . LYS B 1 83 ? -0.441 5.762 -3.256 1 97.38 83 LYS B C 1
ATOM 3640 O O . LYS B 1 83 ? 0.294 5.605 -2.279 1 97.38 83 LYS B O 1
ATOM 3645 N N . ASP B 1 84 ? -0.613 6.941 -3.793 1 95.38 84 ASP B N 1
ATOM 3646 C CA . ASP B 1 84 ? 0.032 8.133 -3.252 1 95.38 84 ASP B CA 1
ATOM 3647 C C . ASP B 1 84 ? -0.494 8.461 -1.854 1 95.38 84 ASP B C 1
ATOM 3649 O O . ASP B 1 84 ? 0.272 8.844 -0.971 1 95.38 84 ASP B O 1
ATOM 3653 N N . PHE B 1 85 ? -1.805 8.328 -1.695 1 96.69 85 PHE B N 1
ATOM 3654 C CA . PHE B 1 85 ? -2.4 8.57 -0.387 1 96.69 85 PHE B CA 1
ATOM 3655 C C . PHE B 1 85 ? -1.898 7.551 0.633 1 96.69 85 PHE B C 1
ATOM 3657 O O . PHE B 1 85 ? -1.664 7.895 1.794 1 96.69 85 PHE B O 1
ATOM 3664 N N . PHE B 1 86 ? -1.724 6.316 0.2 1 98.12 86 PHE B N 1
ATOM 3665 C CA . PHE B 1 86 ? -1.161 5.277 1.055 1 98.12 86 PHE B CA 1
ATOM 3666 C C . PHE B 1 86 ? 0.232 5.664 1.535 1 98.12 86 PHE B C 1
ATOM 3668 O O . PHE B 1 86 ? 0.506 5.652 2.736 1 98.12 86 PHE B O 1
ATOM 3675 N N . ASP B 1 87 ? 1.089 6.062 0.616 1 97.5 87 ASP B N 1
ATOM 3676 C CA . ASP B 1 87 ? 2.48 6.352 0.943 1 97.5 87 ASP B CA 1
ATOM 3677 C C . ASP B 1 87 ? 2.59 7.602 1.815 1 97.5 87 ASP B C 1
ATOM 3679 O O . ASP B 1 87 ? 3.402 7.648 2.74 1 97.5 87 ASP B O 1
ATOM 3683 N N . GLN B 1 88 ? 1.849 8.586 1.528 1 94.94 88 GLN B N 1
ATOM 3684 C CA . GLN B 1 88 ? 1.843 9.789 2.355 1 94.94 88 GLN B CA 1
ATOM 3685 C C . GLN B 1 88 ? 1.392 9.477 3.779 1 94.94 88 GLN B C 1
ATOM 3687 O O . GLN B 1 88 ? 1.931 10.023 4.742 1 94.94 88 GLN B O 1
ATOM 3692 N N . SER B 1 89 ? 0.413 8.664 3.881 1 97.44 89 SER B N 1
ATOM 3693 C CA . SER B 1 89 ? -0.137 8.336 5.191 1 97.44 89 SER B CA 1
ATOM 3694 C C . SER B 1 89 ? 0.817 7.445 5.984 1 97.44 89 SER B C 1
ATOM 3696 O O . SER B 1 89 ? 0.813 7.469 7.219 1 97.44 89 SER B O 1
ATOM 3698 N N . LEU B 1 90 ? 1.611 6.648 5.266 1 97.5 90 LEU B N 1
ATOM 3699 C CA . LEU B 1 90 ? 2.67 5.926 5.961 1 97.5 90 LEU B CA 1
ATOM 3700 C C . LEU B 1 90 ? 3.643 6.895 6.625 1 97.5 90 LEU B C 1
ATOM 3702 O O . LEU B 1 90 ? 4.102 6.652 7.746 1 97.5 90 LEU B O 1
ATOM 3706 N N . ASP B 1 91 ? 3.924 7.957 5.949 1 95.81 91 ASP B N 1
ATOM 3707 C CA . ASP B 1 91 ? 4.777 8.992 6.527 1 95.81 91 ASP B CA 1
ATOM 3708 C C . ASP B 1 91 ? 4.121 9.617 7.754 1 95.81 91 ASP B C 1
ATOM 3710 O O . ASP B 1 91 ? 4.797 9.906 8.742 1 95.81 91 ASP B O 1
ATOM 3714 N N . GLU B 1 92 ? 2.877 9.859 7.625 1 96.81 92 GLU B N 1
ATOM 3715 C CA . GLU B 1 92 ? 2.158 10.43 8.758 1 96.81 92 GLU B CA 1
ATOM 3716 C C . GLU B 1 92 ? 2.227 9.516 9.977 1 96.81 92 GLU B C 1
ATOM 3718 O O . GLU B 1 92 ? 2.457 9.969 11.094 1 96.81 92 GLU B O 1
ATOM 3723 N N . ILE B 1 93 ? 2.029 8.203 9.734 1 98.06 93 ILE B N 1
ATOM 3724 C CA . ILE B 1 93 ? 2.098 7.234 10.82 1 98.06 93 ILE B CA 1
ATOM 3725 C C . ILE B 1 93 ? 3.492 7.25 11.445 1 98.06 93 ILE B C 1
ATOM 3727 O O . ILE B 1 93 ? 3.633 7.262 12.672 1 98.06 93 ILE B O 1
ATOM 3731 N N . LYS B 1 94 ? 4.461 7.289 10.547 1 96.81 94 LYS B N 1
ATOM 3732 C CA . LYS B 1 94 ? 5.848 7.367 11 1 96.81 94 LYS B CA 1
ATOM 3733 C C . LYS B 1 94 ? 6.059 8.555 11.93 1 96.81 94 LYS B C 1
ATOM 3735 O O . LYS B 1 94 ? 6.645 8.414 13.008 1 96.81 94 LYS B O 1
ATOM 3740 N N . LEU B 1 95 ? 5.566 9.688 11.57 1 97.5 95 LEU B N 1
ATOM 3741 C CA . LEU B 1 95 ? 5.75 10.914 12.344 1 97.5 95 LEU B CA 1
ATOM 3742 C C . LEU B 1 95 ? 4.945 10.867 13.633 1 97.5 95 LEU B C 1
ATOM 3744 O O . LEU B 1 95 ? 5.438 11.273 14.695 1 97.5 95 LEU B O 1
ATOM 3748 N N . LEU B 1 96 ? 3.699 10.383 13.531 1 98.19 96 LEU B N 1
ATOM 3749 C CA . LEU B 1 96 ? 2.865 10.297 14.727 1 98.19 96 LEU B CA 1
ATOM 3750 C C . LEU B 1 96 ? 3.482 9.352 15.758 1 98.19 96 LEU B C 1
ATOM 3752 O O . LEU B 1 96 ? 3.445 9.633 16.953 1 98.19 96 LEU B O 1
ATOM 3756 N N . LYS B 1 97 ? 4.023 8.234 15.273 1 97.31 97 LYS B N 1
ATOM 3757 C CA . LYS B 1 97 ? 4.715 7.316 16.172 1 97.31 97 LYS B CA 1
ATOM 3758 C C . LYS B 1 97 ? 5.926 7.988 16.828 1 97.31 97 LYS B C 1
ATOM 3760 O O . LYS B 1 97 ? 6.152 7.848 18.031 1 97.31 97 LYS B O 1
ATOM 3765 N N . TYR B 1 98 ? 6.715 8.68 16 1 96.88 98 TYR B N 1
ATOM 3766 C CA . TYR B 1 98 ? 7.887 9.414 16.469 1 96.88 98 TYR B CA 1
ATOM 3767 C C . TYR B 1 98 ? 7.5 10.438 17.531 1 96.88 98 TYR B C 1
ATOM 3769 O O . TYR B 1 98 ? 8.148 10.531 18.578 1 96.88 98 TYR B O 1
ATOM 3777 N N . ILE B 1 99 ? 6.402 11.164 17.328 1 97.75 99 ILE B N 1
ATOM 3778 C CA . ILE B 1 99 ? 5.891 12.188 18.234 1 97.75 99 ILE B CA 1
ATOM 3779 C C . ILE B 1 99 ? 5.395 11.531 19.531 1 97.75 99 ILE B C 1
ATOM 3781 O O . ILE B 1 99 ? 5.68 12.016 20.625 1 97.75 99 ILE B O 1
ATOM 3785 N N . ASN B 1 100 ? 4.73 10.398 19.406 1 96.69 100 ASN B N 1
ATOM 3786 C CA . ASN B 1 100 ? 4.148 9.695 20.547 1 96.69 100 ASN B CA 1
ATOM 3787 C C . ASN B 1 100 ? 5.227 9.156 21.484 1 96.69 100 ASN B C 1
ATOM 3789 O O . ASN B 1 100 ? 5.047 9.148 22.703 1 96.69 100 ASN B O 1
ATOM 3793 N N . VAL B 1 101 ? 6.309 8.742 20.953 1 95.44 101 VAL B N 1
ATOM 3794 C CA . VAL B 1 101 ? 7.289 8.023 21.766 1 95.44 101 VAL B CA 1
ATOM 3795 C C . VAL B 1 101 ? 8.242 9.016 22.422 1 95.44 101 VAL B C 1
ATOM 3797 O O . VAL B 1 101 ? 8.828 8.719 23.469 1 95.44 101 VAL B O 1
ATOM 3800 N N . ASN B 1 102 ? 8.352 10.203 21.969 1 96.5 102 ASN B N 1
ATOM 3801 C CA . ASN B 1 102 ? 9.383 11.125 22.438 1 96.5 102 ASN B CA 1
ATOM 3802 C C . ASN B 1 102 ? 8.828 12.125 23.438 1 96.5 102 ASN B C 1
ATOM 3804 O O . ASN B 1 102 ? 9.578 12.93 24 1 96.5 102 ASN B O 1
ATOM 3808 N N . GLY B 1 103 ? 7.562 12.109 23.719 1 95.75 103 GLY B N 1
ATOM 3809 C CA . GLY B 1 103 ? 6.977 13.031 24.688 1 95.75 103 GLY B CA 1
ATOM 3810 C C . GLY B 1 103 ? 5.535 12.703 25.031 1 95.75 103 GLY B C 1
ATOM 3811 O O . GLY B 1 103 ? 4.953 11.773 24.453 1 95.75 103 GLY B O 1
ATOM 3812 N N . ASP B 1 104 ? 5.02 13.43 25.938 1 97.56 104 ASP B N 1
ATOM 3813 C CA . ASP B 1 104 ? 3.619 13.297 26.328 1 97.56 104 ASP B CA 1
ATOM 3814 C C . ASP B 1 104 ? 2.719 14.172 25.453 1 97.56 104 ASP B C 1
ATOM 3816 O O . ASP B 1 104 ? 2.602 15.375 25.688 1 97.56 104 ASP B O 1
ATOM 3820 N N . VAL B 1 105 ? 1.936 13.555 24.609 1 97.19 105 VAL B N 1
ATOM 3821 C CA . VAL B 1 105 ? 1.174 14.281 23.594 1 97.19 105 VAL B CA 1
ATOM 3822 C C . VAL B 1 105 ? -0.02 14.969 24.25 1 97.19 105 VAL B C 1
ATOM 3824 O O . VAL B 1 105 ? -0.584 15.914 23.688 1 97.19 105 VAL B O 1
ATOM 3827 N N . ASP B 1 106 ? -0.389 14.555 25.453 1 97.19 106 ASP B N 1
ATOM 3828 C CA . ASP B 1 106 ? -1.468 15.234 26.156 1 97.19 106 ASP B CA 1
ATOM 3829 C C . ASP B 1 106 ? -0.993 16.562 26.734 1 97.19 106 ASP B C 1
ATOM 3831 O O . ASP B 1 106 ? -1.651 17.594 26.562 1 97.19 106 ASP B O 1
ATOM 3835 N N . SER B 1 107 ? 0.139 16.531 27.328 1 97.94 107 SER B N 1
ATOM 3836 C CA . SER B 1 107 ? 0.674 17.75 27.938 1 97.94 107 SER B CA 1
ATOM 3837 C C . SER B 1 107 ? 1.147 18.719 26.859 1 97.94 107 SER B C 1
ATOM 3839 O O . SER B 1 107 ? 1.178 19.938 27.078 1 97.94 107 SER B O 1
ATOM 3841 N N . THR B 1 108 ? 1.454 18.25 25.719 1 98.56 108 THR B N 1
ATOM 3842 C CA . THR B 1 108 ? 2 19.094 24.672 1 98.56 108 THR B CA 1
ATOM 3843 C C . THR B 1 108 ? 0.922 19.453 23.641 1 98.56 108 THR B C 1
ATOM 3845 O O . THR B 1 108 ? 1.188 20.172 22.688 1 98.56 108 THR B O 1
ATOM 3848 N N . ASN B 1 109 ? -0.236 18.953 23.828 1 98.75 109 ASN B N 1
ATOM 3849 C CA . ASN B 1 109 ? -1.403 19.328 23.031 1 98.75 109 ASN B CA 1
ATOM 3850 C C . ASN B 1 109 ? -1.265 18.891 21.578 1 98.75 109 ASN B C 1
ATOM 3852 O O . ASN B 1 109 ? -1.558 19.656 20.656 1 98.75 109 ASN B O 1
ATOM 3856 N N . VAL B 1 110 ? -0.751 17.656 21.375 1 98.75 110 VAL B N 1
ATOM 3857 C CA . VAL B 1 110 ? -0.618 17.062 20.047 1 98.75 110 VAL B CA 1
ATOM 3858 C C . VAL B 1 110 ? -1.463 15.797 19.953 1 98.75 110 VAL B C 1
ATOM 3860 O O . VAL B 1 110 ? -1.646 15.094 20.938 1 98.75 110 VAL B O 1
ATOM 3863 N N . LEU B 1 111 ? -1.954 15.484 18.812 1 98.56 111 LEU B N 1
ATOM 3864 C CA . LEU B 1 111 ? -2.842 14.359 18.547 1 98.56 111 LEU B CA 1
ATOM 3865 C C . LEU B 1 111 ? -2.203 13.047 18.969 1 98.56 111 LEU B C 1
ATOM 3867 O O . LEU B 1 111 ? -1.029 12.797 18.688 1 98.56 111 LEU B O 1
ATOM 3871 N N . ARG B 1 112 ? -2.947 12.234 19.641 1 98.38 112 ARG B N 1
ATOM 3872 C CA . ARG B 1 112 ? -2.473 10.914 20.062 1 98.38 112 ARG B CA 1
ATOM 3873 C C . ARG B 1 112 ? -2.844 9.852 19.031 1 98.38 112 ARG B C 1
ATOM 3875 O O . ARG B 1 112 ? -4 9.758 18.609 1 98.38 112 ARG B O 1
ATOM 3882 N N . LEU B 1 113 ? -1.873 9.047 18.625 1 98.62 113 LEU B N 1
ATOM 3883 C CA . LEU B 1 113 ? -2.082 7.875 17.781 1 98.62 113 LEU B CA 1
ATOM 3884 C C . LEU B 1 113 ? -2.324 6.629 18.641 1 98.62 113 LEU B C 1
ATOM 3886 O O . LEU B 1 113 ? -1.552 6.34 19.547 1 98.62 113 LEU B O 1
ATOM 3890 N N . PHE B 1 114 ? -3.42 5.891 18.359 1 98.44 114 PHE B N 1
ATOM 3891 C CA . PHE B 1 114 ? -3.713 4.676 19.109 1 98.44 114 PHE B CA 1
ATOM 3892 C C . PHE B 1 114 ? -3.322 3.436 18.312 1 98.44 114 PHE B C 1
ATOM 3894 O O . PHE B 1 114 ? -2.809 2.467 18.875 1 98.44 114 PHE B O 1
ATOM 3901 N N . ASP B 1 115 ? -3.617 3.457 17.016 1 98.19 115 ASP B N 1
ATOM 3902 C CA . ASP B 1 115 ? -3.506 2.24 16.219 1 98.19 115 ASP B CA 1
ATOM 3903 C C . ASP B 1 115 ? -3.426 2.566 14.727 1 98.19 115 ASP B C 1
ATOM 3905 O O . ASP B 1 115 ? -3.668 3.707 14.32 1 98.19 115 ASP B O 1
ATOM 3909 N N . HIS B 1 116 ? -2.883 1.691 13.977 1 98.69 116 HIS B N 1
ATOM 3910 C CA . HIS B 1 116 ? -2.889 1.742 12.523 1 98.69 116 HIS B CA 1
ATOM 3911 C C . HIS B 1 116 ? -2.869 0.341 11.922 1 98.69 116 HIS B C 1
ATOM 3913 O O . HIS B 1 116 ? -2.266 -0.574 12.484 1 98.69 116 HIS B O 1
ATOM 3919 N N . PHE B 1 117 ? -3.553 0.103 10.828 1 98.62 117 PHE B N 1
ATOM 3920 C CA . PHE B 1 117 ? -3.584 -1.196 10.172 1 98.62 117 PHE B CA 1
ATOM 3921 C C . PHE B 1 117 ? -4.105 -1.066 8.742 1 98.62 117 PHE B C 1
ATOM 3923 O O . PHE B 1 117 ? -4.535 0.012 8.328 1 98.62 117 PHE B O 1
ATOM 3930 N N . TYR B 1 118 ? -3.932 -2.062 8 1 98.56 118 TYR B N 1
ATOM 3931 C CA . TYR B 1 118 ? -4.418 -2.152 6.629 1 98.56 118 TYR B CA 1
ATOM 3932 C C . TYR B 1 118 ? -5.531 -3.188 6.512 1 98.56 118 TYR B C 1
ATOM 3934 O O . TYR B 1 118 ? -5.395 -4.312 6.996 1 98.56 118 TYR B O 1
ATOM 3942 N N . HIS B 1 119 ? -6.715 -2.816 5.957 1 97.69 119 HIS B N 1
ATOM 3943 C CA . HIS B 1 119 ? -7.891 -3.672 5.883 1 97.69 119 HIS B CA 1
ATOM 3944 C C . HIS B 1 119 ? -8.766 -3.305 4.688 1 97.69 119 HIS B C 1
ATOM 3946 O O . HIS B 1 119 ? -9.055 -2.127 4.461 1 97.69 119 HIS B O 1
ATOM 3952 N N . LYS B 1 120 ? -9.125 -4.309 3.865 1 96.38 120 LYS B N 1
ATOM 3953 C CA . LYS B 1 120 ? -9.992 -4.102 2.709 1 96.38 120 LYS B CA 1
ATOM 3954 C C . LYS B 1 120 ? -9.43 -3.031 1.781 1 96.38 120 LYS B C 1
ATOM 3956 O O . LYS B 1 120 ? -10.133 -2.088 1.414 1 96.38 120 LYS B O 1
ATOM 3961 N N . GLU B 1 121 ? -8.117 -3.09 1.59 1 97.75 121 GLU B N 1
ATOM 3962 C CA . GLU B 1 121 ? -7.379 -2.285 0.623 1 97.75 121 GLU B CA 1
ATOM 3963 C C . GLU B 1 121 ? -7.285 -0.829 1.072 1 97.75 121 GLU B C 1
ATOM 3965 O O . GLU B 1 121 ? -7.066 0.066 0.254 1 97.75 121 GLU B O 1
ATOM 3970 N N . HIS B 1 122 ? -7.516 -0.603 2.373 1 98.56 122 HIS B N 1
ATOM 3971 C CA . HIS B 1 122 ? -7.422 0.749 2.912 1 98.56 122 HIS B CA 1
ATOM 3972 C C . HIS B 1 122 ? -6.492 0.8 4.121 1 98.56 122 HIS B C 1
ATOM 3974 O O . HIS B 1 122 ? -6.523 -0.095 4.969 1 98.56 122 HIS B O 1
ATOM 3980 N N . LEU B 1 123 ? -5.613 1.811 4.098 1 98.75 123 LEU B N 1
ATOM 3981 C CA . LEU B 1 123 ? -4.867 2.141 5.309 1 98.75 123 LEU B CA 1
ATOM 3982 C C . LEU B 1 123 ? -5.75 2.877 6.309 1 98.75 123 LEU B C 1
ATOM 3984 O O . LEU B 1 123 ? -6.496 3.785 5.934 1 98.75 123 LEU B O 1
ATOM 3988 N N . ILE B 1 124 ? -5.711 2.477 7.531 1 98.75 124 ILE B N 1
ATOM 3989 C CA . ILE B 1 124 ? -6.559 3.043 8.578 1 98.75 124 ILE B CA 1
ATOM 3990 C C . ILE B 1 124 ? -5.688 3.553 9.727 1 98.75 124 ILE B C 1
ATOM 3992 O O . ILE B 1 124 ? -4.781 2.855 10.188 1 98.75 124 ILE B O 1
ATOM 3996 N N . ILE B 1 125 ? -5.926 4.738 10.133 1 98.69 125 ILE B N 1
ATOM 3997 C CA . ILE B 1 125 ? -5.238 5.363 11.258 1 98.69 125 ILE B CA 1
ATOM 3998 C C . ILE B 1 125 ? -6.238 5.656 12.375 1 98.69 125 ILE B C 1
ATOM 4000 O O . ILE B 1 125 ? -7.258 6.309 12.148 1 98.69 125 ILE B O 1
ATOM 4004 N N . VAL B 1 126 ? -6 5.148 13.547 1 98.81 126 VAL B N 1
ATOM 4005 C CA . VAL B 1 126 ? -6.902 5.312 14.68 1 98.81 126 VAL B CA 1
ATOM 4006 C C . VAL B 1 126 ? -6.281 6.266 15.695 1 98.81 126 VAL B C 1
ATOM 4008 O O . VAL B 1 126 ? -5.191 6.008 16.219 1 98.81 126 VAL B O 1
ATOM 4011 N N . THR B 1 127 ? -6.969 7.336 15.992 1 98.56 127 THR B N 1
ATOM 4012 C CA . THR B 1 127 ? -6.484 8.359 16.922 1 98.56 127 THR B CA 1
ATOM 4013 C C . THR B 1 127 ? -7.52 8.648 18 1 98.56 127 THR B C 1
ATOM 4015 O O . THR B 1 127 ? -8.617 8.078 17.984 1 98.56 127 THR B O 1
ATOM 4018 N N . GLU B 1 128 ? -7.141 9.453 18.969 1 98.62 128 GLU B N 1
ATOM 4019 C CA . GLU B 1 128 ? -8.102 9.914 19.969 1 98.62 128 GLU B CA 1
ATOM 4020 C C . GLU B 1 128 ? -9.227 10.711 19.312 1 98.62 128 GLU B C 1
ATOM 4022 O O . GLU B 1 128 ? -9.039 11.328 18.266 1 98.62 128 GLU B O 1
ATOM 4027 N N . LEU B 1 129 ? -10.367 10.641 19.938 1 98.44 129 LEU B N 1
ATOM 4028 C CA . LEU B 1 129 ? -11.531 11.375 19.469 1 98.44 129 LEU B CA 1
ATOM 4029 C C . LEU B 1 129 ? -11.586 12.766 20.094 1 98.44 129 LEU B C 1
ATOM 4031 O O . LEU B 1 129 ? -11.555 12.898 21.312 1 98.44 129 LEU B O 1
ATOM 4035 N N . LEU B 1 130 ? -11.594 13.781 19.266 1 98 130 LEU B N 1
ATOM 4036 C CA . LEU B 1 130 ? -11.711 15.172 19.688 1 98 130 LEU B CA 1
ATOM 4037 C C . LEU B 1 130 ? -13.008 15.789 19.172 1 98 130 LEU B C 1
ATOM 4039 O O . LEU B 1 130 ? -13.828 15.094 18.562 1 98 130 LEU B O 1
ATOM 4043 N N . ARG B 1 131 ? -13.227 16.969 19.531 1 96.5 131 ARG B N 1
ATOM 4044 C CA . ARG B 1 131 ? -14.453 17.656 19.125 1 96.5 131 ARG B CA 1
ATOM 4045 C C . ARG B 1 131 ? -14.242 18.453 17.844 1 96.5 131 ARG B C 1
ATOM 4047 O O . ARG B 1 131 ? -13.523 18 16.938 1 96.5 131 ARG B O 1
ATOM 4054 N N . ASP B 1 132 ? -14.984 19.438 17.594 1 95.56 132 ASP B N 1
ATOM 4055 C CA . ASP B 1 132 ? -14.938 20.219 16.359 1 95.56 132 ASP B CA 1
ATOM 4056 C C . ASP B 1 132 ? -13.609 20.969 16.234 1 95.56 132 ASP B C 1
ATOM 4058 O O . ASP B 1 132 ? -12.977 21.297 17.234 1 95.56 132 ASP B O 1
ATOM 4062 N N . ASN B 1 133 ? -13.242 21.156 14.984 1 96.75 133 ASN B N 1
ATOM 4063 C CA . ASN B 1 133 ? -12.086 22.016 14.758 1 96.75 133 ASN B CA 1
ATOM 4064 C C . ASN B 1 133 ? -12.43 23.484 14.969 1 96.75 133 ASN B C 1
ATOM 4066 O O . ASN B 1 133 ? -13.602 23.844 15.039 1 96.75 133 ASN B O 1
ATOM 4070 N N . LEU B 1 134 ? -11.445 24.344 15.023 1 98.12 134 LEU B N 1
ATOM 4071 C CA . LEU B 1 134 ? -11.633 25.734 15.375 1 98.12 134 LEU B CA 1
ATOM 4072 C C . LEU B 1 134 ? -12.359 26.484 14.266 1 98.12 134 LEU B C 1
ATOM 4074 O O . LEU B 1 134 ? -13.094 27.438 14.531 1 98.12 134 LEU B O 1
ATOM 4078 N N . TYR B 1 135 ? -12.203 26.031 13.008 1 97 135 TYR B N 1
ATOM 4079 C CA . TYR B 1 135 ? -12.914 26.672 11.906 1 97 135 TYR B CA 1
ATOM 4080 C C . TYR B 1 135 ? -14.414 26.484 12.031 1 97 135 TYR B C 1
ATOM 4082 O O . TYR B 1 135 ? -15.18 27.453 12.023 1 97 135 TYR B O 1
ATOM 4090 N N . GLU B 1 136 ? -14.812 25.281 12.18 1 95.38 136 GLU B N 1
ATOM 4091 C CA . GLU B 1 136 ? -16.234 24.938 12.281 1 95.38 136 GLU B CA 1
ATOM 4092 C C . GLU B 1 136 ? -16.859 25.562 13.523 1 95.38 136 GLU B C 1
ATOM 4094 O O . GLU B 1 136 ? -17.984 26.047 13.484 1 95.38 136 GLU B O 1
ATOM 4099 N N . TYR B 1 137 ? -16.156 25.5 14.594 1 96.19 137 TYR B N 1
ATOM 4100 C CA . TYR B 1 137 ? -16.703 26.047 15.828 1 96.19 137 TYR B CA 1
ATOM 4101 C C . TYR B 1 137 ? -16.844 27.562 15.742 1 96.19 137 TYR B C 1
ATOM 4103 O O . TYR B 1 137 ? -17.812 28.125 16.25 1 96.19 137 TYR B O 1
ATOM 4111 N N . SER B 1 138 ? -15.828 28.203 15.188 1 96.12 138 SER B N 1
ATOM 4112 C CA . SER B 1 138 ? -15.898 29.656 15.016 1 96.12 138 SER B CA 1
ATOM 4113 C C . SER B 1 138 ? -17.094 30.047 14.156 1 96.12 138 SER B C 1
ATOM 4115 O O . SER B 1 138 ? -17.797 31.016 14.469 1 96.12 138 SER B O 1
ATOM 4117 N N . LYS B 1 139 ? -17.297 29.359 13.102 1 94.56 139 LYS B N 1
ATOM 4118 C CA . LYS B 1 139 ? -18.438 29.609 12.227 1 94.56 139 LYS B CA 1
ATOM 4119 C C . LYS B 1 139 ? -19.75 29.422 12.984 1 94.56 139 LYS B C 1
ATOM 4121 O O . LYS B 1 139 ? -20.641 30.266 12.914 1 94.56 139 LYS B O 1
ATOM 4126 N N . TYR B 1 140 ? -19.844 28.359 13.695 1 93.88 140 TYR B N 1
ATOM 4127 C CA . TYR B 1 140 ? -21.047 28.062 14.477 1 93.88 140 TYR B CA 1
ATOM 4128 C C . TYR B 1 140 ? -21.312 29.156 15.508 1 93.88 140 TYR B C 1
ATOM 4130 O O . TYR B 1 140 ? -22.438 29.625 15.648 1 93.88 140 TYR B O 1
ATOM 4138 N N . ASN B 1 141 ? -20.25 29.469 16.266 1 93.44 141 ASN B N 1
ATOM 4139 C CA . ASN B 1 141 ? -20.375 30.484 17.297 1 93.44 141 ASN B CA 1
ATOM 4140 C C . ASN B 1 141 ? -20.875 31.812 16.734 1 93.44 141 ASN B C 1
ATOM 4142 O O . ASN B 1 141 ? -21.703 32.5 17.344 1 93.44 141 ASN B O 1
ATOM 4146 N N . ARG B 1 142 ? -20.484 32.25 15.562 1 91.31 142 ARG B N 1
ATOM 4147 C CA . ARG B 1 142 ? -20.891 33.5 14.922 1 91.31 142 ARG B CA 1
ATOM 4148 C C . ARG B 1 142 ? -22.344 33.406 14.461 1 91.31 142 ARG B C 1
ATOM 4150 O O . ARG B 1 142 ? -23.078 34.406 14.57 1 91.31 142 ARG B O 1
ATOM 4157 N N . GLU B 1 143 ? -22.734 32.344 14.008 1 92.69 143 GLU B N 1
ATOM 4158 C CA . GLU B 1 143 ? -24.078 32.188 13.469 1 92.69 143 GLU B CA 1
ATOM 4159 C C . GLU B 1 143 ? -25.109 32 14.578 1 92.69 143 GLU B C 1
ATOM 4161 O O . GLU B 1 143 ? -26.297 32.312 14.383 1 92.69 143 GLU B O 1
ATOM 4166 N N . SER B 1 144 ? -24.703 31.531 15.703 1 90.62 144 SER B N 1
ATOM 4167 C CA . SER B 1 144 ? -25.625 31.266 16.812 1 90.62 144 SER B CA 1
ATOM 4168 C C . SER B 1 144 ? -26.047 32.562 17.5 1 90.62 144 SER B C 1
ATOM 4170 O O . SER B 1 144 ? -27.047 32.594 18.219 1 90.62 144 SER B O 1
ATOM 4172 N N . GLY B 1 145 ? -25.375 33.656 17.312 1 84.94 145 GLY B N 1
ATOM 4173 C CA . GLY B 1 145 ? -25.703 34.906 17.953 1 84.94 145 GLY B CA 1
ATOM 4174 C C . GLY B 1 145 ? -25.375 34.938 19.422 1 84.94 145 GLY B C 1
ATOM 4175 O O . GLY B 1 145 ? -25.688 35.906 20.109 1 84.94 145 GLY B O 1
ATOM 4176 N N . GLU B 1 146 ? -24.719 33.938 19.875 1 84.62 146 GLU B N 1
ATOM 4177 C CA . GLU B 1 146 ? -24.312 33.875 21.266 1 84.62 146 GLU B CA 1
ATOM 4178 C C . GLU B 1 146 ? -23.109 34.812 21.516 1 84.62 146 GLU B C 1
ATOM 4180 O O . GLU B 1 146 ? -22.609 35.438 20.594 1 84.62 146 GLU B O 1
ATOM 4185 N N . ALA B 1 147 ? -22.844 34.906 22.797 1 89.44 147 ALA B N 1
ATOM 4186 C CA . ALA B 1 147 ? -21.656 35.688 23.141 1 89.44 147 ALA B CA 1
ATOM 4187 C C . ALA B 1 147 ? -20.422 35.125 22.453 1 89.44 147 ALA B C 1
ATOM 4189 O O . ALA B 1 147 ? -20.297 33.906 22.297 1 89.44 147 ALA B O 1
ATOM 4190 N N . PRO B 1 148 ? -19.609 36 22.062 1 91.19 148 PRO B N 1
ATOM 4191 C CA . PRO B 1 148 ? -18.391 35.562 21.391 1 91.19 148 PRO B CA 1
ATOM 4192 C C . PRO B 1 148 ? -17.547 34.594 22.25 1 91.19 148 PRO B C 1
ATOM 4194 O O . PRO B 1 148 ? -17.25 34.906 23.406 1 91.19 148 PRO B O 1
ATOM 4197 N N . TYR B 1 149 ? -17.219 33.5 21.719 1 94.81 149 TYR B N 1
ATOM 4198 C CA . TYR B 1 149 ? -16.391 32.5 22.422 1 94.81 149 TYR B CA 1
ATOM 4199 C C . TYR B 1 149 ? -14.922 32.906 22.406 1 94.81 149 TYR B C 1
ATOM 4201 O O . TYR B 1 149 ? -14.211 32.719 23.391 1 94.81 149 TYR B O 1
ATOM 4209 N N . PHE B 1 150 ? -14.555 33.469 21.344 1 96.94 150 PHE B N 1
ATOM 4210 C CA . PHE B 1 150 ? -13.148 33.812 21.141 1 96.94 150 PHE B CA 1
ATOM 4211 C C . PHE B 1 150 ? -12.852 35.219 21.656 1 96.94 150 PHE B C 1
ATOM 4213 O O . PHE B 1 150 ? -12.703 36.156 20.859 1 96.94 150 PHE B O 1
ATOM 4220 N N . THR B 1 151 ? -12.734 35.312 22.922 1 96.56 151 THR B N 1
ATOM 4221 C CA . THR B 1 151 ? -12.273 36.531 23.578 1 96.56 151 THR B CA 1
ATOM 4222 C C . THR B 1 151 ? -10.75 36.594 23.578 1 96.56 151 THR B C 1
ATOM 4224 O O . THR B 1 151 ? -10.078 35.625 23.266 1 96.56 151 THR B O 1
ATOM 4227 N N . ILE B 1 152 ? -10.219 37.719 23.875 1 97.31 152 ILE B N 1
ATOM 4228 C CA . ILE B 1 152 ? -8.766 37.875 23.922 1 97.31 152 ILE B CA 1
ATOM 4229 C C . ILE B 1 152 ? -8.164 36.906 24.922 1 97.31 152 ILE B C 1
ATOM 4231 O O . ILE B 1 152 ? -7.109 36.344 24.672 1 97.31 152 ILE B O 1
ATOM 4235 N N . GLY B 1 153 ? -8.859 36.75 26.062 1 97.62 153 GLY B N 1
ATOM 4236 C CA . GLY B 1 153 ? -8.391 35.812 27.047 1 97.62 153 GLY B CA 1
ATOM 4237 C C . GLY B 1 153 ? -8.352 34.375 26.531 1 97.62 153 GLY B C 1
ATOM 4238 O O . GLY B 1 153 ? -7.352 33.688 26.719 1 97.62 153 GLY B O 1
ATOM 4239 N N . ARG B 1 154 ? -9.375 33.938 25.891 1 98 154 ARG B N 1
ATOM 4240 C CA . ARG B 1 154 ? -9.43 32.562 25.359 1 98 154 ARG B CA 1
ATOM 4241 C C . ARG B 1 154 ? -8.438 32.375 24.203 1 98 154 ARG B C 1
ATOM 4243 O O . ARG B 1 154 ? -7.863 31.312 24.047 1 98 154 ARG B O 1
ATOM 4250 N N . LEU B 1 155 ? -8.297 33.469 23.438 1 98.5 155 LEU B N 1
ATOM 4251 C CA . LEU B 1 155 ? -7.301 33.406 22.375 1 98.5 155 LEU B CA 1
ATOM 4252 C C . LEU B 1 155 ? -5.895 33.281 22.938 1 98.5 155 LEU B C 1
ATOM 4254 O O . LEU B 1 155 ? -5.027 32.656 22.359 1 98.5 155 LEU B O 1
ATOM 4258 N N . GLN B 1 156 ? -5.68 33.969 24.094 1 98.69 156 GLN B N 1
ATOM 4259 C CA . GLN B 1 156 ? -4.418 33.781 24.797 1 98.69 156 GLN B CA 1
ATOM 4260 C C . GLN B 1 156 ? -4.199 32.312 25.172 1 98.69 156 GLN B C 1
ATOM 4262 O O . GLN B 1 156 ? -3.119 31.766 24.953 1 98.69 156 GLN B O 1
ATOM 4267 N N . ARG B 1 157 ? -5.188 31.656 25.672 1 98.56 157 ARG B N 1
ATOM 4268 C CA . ARG B 1 157 ? -5.113 30.266 26.078 1 98.56 157 ARG B CA 1
ATOM 4269 C C . ARG B 1 157 ? -4.863 29.359 24.891 1 98.56 157 ARG B C 1
ATOM 4271 O O . ARG B 1 157 ? -4.012 28.469 24.938 1 98.56 157 ARG B O 1
ATOM 4278 N N . ILE B 1 158 ? -5.602 29.578 23.875 1 98.75 158 ILE B N 1
ATOM 4279 C CA . ILE B 1 158 ? -5.492 28.781 22.656 1 98.75 158 ILE B CA 1
ATOM 4280 C C . ILE B 1 158 ? -4.102 28.938 22.062 1 98.75 158 ILE B C 1
ATOM 4282 O O . ILE B 1 158 ? -3.451 27.953 21.703 1 98.75 158 ILE B O 1
ATOM 4286 N N . SER B 1 159 ? -3.668 30.219 21.953 1 98.88 159 SER B N 1
ATOM 4287 C CA . SER B 1 159 ? -2.34 30.484 21.422 1 98.88 159 SER B CA 1
ATOM 4288 C C . SER B 1 159 ? -1.26 29.766 22.219 1 98.88 159 SER B C 1
ATOM 4290 O O . SER B 1 159 ? -0.323 29.203 21.656 1 98.88 159 SER B O 1
ATOM 4292 N N . ASN B 1 160 ? -1.413 29.875 23.531 1 98.88 160 ASN B N 1
ATOM 4293 C CA . ASN B 1 160 ? -0.455 29.219 24.406 1 98.88 160 ASN B CA 1
ATOM 4294 C C . ASN B 1 160 ? -0.37 27.719 24.125 1 98.88 160 ASN B C 1
ATOM 4296 O O . ASN B 1 160 ? 0.725 27.172 24.016 1 98.88 160 ASN B O 1
ATOM 4300 N N . GLN B 1 161 ? -1.444 27.062 24.031 1 98.88 161 GLN B N 1
ATOM 4301 C CA . GLN B 1 161 ? -1.501 25.625 23.812 1 98.88 161 GLN B CA 1
ATOM 4302 C C . GLN B 1 161 ? -0.917 25.25 22.453 1 98.88 161 GLN B C 1
ATOM 4304 O O . GLN B 1 161 ? -0.177 24.266 22.344 1 98.88 161 GLN B O 1
ATOM 4309 N N . ILE B 1 162 ? -1.223 26.047 21.406 1 98.94 162 ILE B N 1
ATOM 4310 C CA . ILE B 1 162 ? -0.681 25.781 20.078 1 98.94 162 ILE B CA 1
ATOM 4311 C C . ILE B 1 162 ? 0.834 25.969 20.094 1 98.94 162 ILE B C 1
ATOM 4313 O O . ILE B 1 162 ? 1.571 25.188 19.484 1 98.94 162 ILE B O 1
ATOM 4317 N N . LEU B 1 163 ? 1.261 27.016 20.797 1 98.94 163 LEU B N 1
ATOM 4318 C CA . LEU B 1 163 ? 2.693 27.281 20.875 1 98.94 163 LEU B CA 1
ATOM 4319 C C . LEU B 1 163 ? 3.41 26.156 21.625 1 98.94 163 LEU B C 1
ATOM 4321 O O . LEU B 1 163 ? 4.527 25.781 21.25 1 98.94 163 LEU B O 1
ATOM 4325 N N . VAL B 1 164 ? 2.789 25.641 22.656 1 98.88 164 VAL B N 1
ATOM 4326 C CA . VAL B 1 164 ? 3.357 24.5 23.359 1 98.88 164 VAL B CA 1
ATOM 4327 C C . VAL B 1 164 ? 3.479 23.297 22.422 1 98.88 164 VAL B C 1
ATOM 4329 O O . VAL B 1 164 ? 4.496 22.609 22.406 1 98.88 164 VAL B O 1
ATOM 4332 N N . ALA B 1 165 ? 2.48 23.062 21.656 1 98.94 165 ALA B N 1
ATOM 4333 C CA . ALA B 1 165 ? 2.506 22 20.672 1 98.94 165 ALA B CA 1
ATOM 4334 C C . ALA B 1 165 ? 3.631 22.203 19.656 1 98.94 165 ALA B C 1
ATOM 4336 O O . ALA B 1 165 ? 4.387 21.281 19.359 1 98.94 165 ALA B O 1
ATOM 4337 N N . LEU B 1 166 ? 3.729 23.438 19.141 1 98.88 166 LEU B N 1
ATOM 4338 C CA . LEU B 1 166 ? 4.75 23.766 18.156 1 98.88 166 LEU B CA 1
ATOM 4339 C C . LEU B 1 166 ? 6.145 23.641 18.75 1 98.88 166 LEU B C 1
ATOM 4341 O O . LEU B 1 166 ? 7.07 23.156 18.094 1 98.88 166 LEU B O 1
ATOM 4345 N N . GLU B 1 167 ? 6.289 24.125 19.984 1 98.81 167 GLU B N 1
ATOM 4346 C CA . GLU B 1 167 ? 7.578 23.984 20.656 1 98.81 167 GLU B CA 1
ATOM 4347 C C . GLU B 1 167 ? 8.023 22.531 20.703 1 98.81 167 GLU B C 1
ATOM 4349 O O . GLU B 1 167 ? 9.172 22.203 20.406 1 98.81 167 GLU B O 1
ATOM 4354 N N . TYR B 1 168 ? 7.113 21.688 21.062 1 98.75 168 TYR B N 1
ATOM 4355 C CA . TYR B 1 168 ? 7.395 20.266 21.141 1 98.75 168 TYR B CA 1
ATOM 4356 C C . TYR B 1 168 ? 7.734 19.703 19.766 1 98.75 168 TYR B C 1
ATOM 4358 O O . TYR B 1 168 ? 8.789 19.094 19.578 1 98.75 168 TYR B O 1
ATOM 4366 N N . VAL B 1 169 ? 6.91 19.938 18.766 1 98.62 169 VAL B N 1
ATOM 4367 C CA . VAL B 1 169 ? 7.078 19.422 17.406 1 98.62 169 VAL B CA 1
ATOM 4368 C C . VAL B 1 169 ? 8.391 19.922 16.812 1 98.62 169 VAL B C 1
ATOM 4370 O O . VAL B 1 169 ? 9.133 19.172 16.188 1 98.62 169 VAL B O 1
ATOM 4373 N N . HIS B 1 170 ? 8.672 21.203 17.062 1 98.62 170 HIS B N 1
ATOM 4374 C CA . HIS B 1 170 ? 9.891 21.812 16.547 1 98.62 170 HIS B CA 1
ATOM 4375 C C . HIS B 1 170 ? 11.125 21.25 17.234 1 98.62 170 HIS B C 1
ATOM 4377 O O . HIS B 1 170 ? 12.188 21.125 16.609 1 98.62 170 HIS B O 1
ATOM 4383 N N . SER B 1 171 ? 11 20.922 18.484 1 98.56 171 SER B N 1
ATOM 4384 C CA . SER B 1 171 ? 12.117 20.328 19.203 1 98.56 171 SER B CA 1
ATOM 4385 C C . SER B 1 171 ? 12.492 18.969 18.625 1 98.56 171 SER B C 1
ATOM 4387 O O . SER B 1 171 ? 13.617 18.5 18.797 1 98.56 171 SER B O 1
ATOM 4389 N N . LEU B 1 172 ? 11.555 18.328 17.969 1 97.88 172 LEU B N 1
ATOM 4390 C CA . LEU B 1 172 ? 11.789 17.047 17.297 1 97.88 172 LEU B CA 1
ATOM 4391 C C . LEU B 1 172 ? 12.281 17.266 15.875 1 97.88 172 LEU B C 1
ATOM 4393 O O . LEU B 1 172 ? 12.297 16.328 15.07 1 97.88 172 LEU B O 1
ATOM 4397 N N . ARG B 1 173 ? 12.539 18.531 15.523 1 97.69 173 ARG B N 1
ATOM 4398 C CA . ARG B 1 173 ? 13.07 18.953 14.227 1 97.69 173 ARG B CA 1
ATOM 4399 C C . ARG B 1 173 ? 12.031 18.766 13.125 1 97.69 173 ARG B C 1
ATOM 4401 O O . ARG B 1 173 ? 12.367 18.406 12 1 97.69 173 ARG B O 1
ATOM 4408 N N . LEU B 1 174 ? 10.805 18.891 13.484 1 98 174 LEU B N 1
ATOM 4409 C CA . LEU B 1 174 ? 9.703 18.797 12.531 1 98 174 LEU B CA 1
ATOM 4410 C C . LEU B 1 174 ? 9.102 20.172 12.258 1 98 174 LEU B C 1
ATOM 4412 O O . LEU B 1 174 ? 9.156 21.062 13.117 1 98 174 LEU B O 1
ATOM 4416 N N . ILE B 1 175 ? 8.578 20.344 11.109 1 98.12 175 ILE B N 1
ATOM 4417 C CA . ILE B 1 175 ? 7.707 21.438 10.727 1 98.12 175 ILE B CA 1
ATOM 4418 C C . ILE B 1 175 ? 6.293 20.922 10.484 1 98.12 175 ILE B C 1
ATOM 4420 O O . ILE B 1 175 ? 6.109 19.875 9.844 1 98.12 175 ILE B O 1
ATOM 4424 N N . HIS B 1 176 ? 5.273 21.531 11.016 1 98 176 HIS B N 1
ATOM 4425 C CA . HIS B 1 176 ? 3.912 21.047 10.797 1 98 176 HIS B CA 1
ATOM 4426 C C . HIS B 1 176 ? 3.504 21.219 9.336 1 98 176 HIS B C 1
ATOM 4428 O O . HIS B 1 176 ? 2.994 20.266 8.727 1 98 176 HIS B O 1
ATOM 4434 N N . CYS B 1 177 ? 3.697 22.406 8.766 1 96.94 177 CYS B N 1
ATOM 4435 C CA . CYS B 1 177 ? 3.613 22.719 7.344 1 96.94 177 CYS B CA 1
ATOM 4436 C C . CYS B 1 177 ? 2.164 22.922 6.914 1 96.94 177 CYS B C 1
ATOM 4438 O O . CYS B 1 177 ? 1.896 23.312 5.773 1 96.94 177 CYS B O 1
ATOM 4440 N N . ASP B 1 178 ? 1.176 22.734 7.758 1 96.06 178 ASP B N 1
ATOM 4441 C CA . ASP B 1 178 ? -0.208 22.953 7.34 1 96.06 178 ASP B CA 1
ATOM 4442 C C . ASP B 1 178 ? -1.08 23.359 8.523 1 96.06 178 ASP B C 1
ATOM 4444 O O . ASP B 1 178 ? -2.17 22.812 8.719 1 96.06 178 ASP B O 1
ATOM 4448 N N . LEU B 1 179 ? -0.569 24.234 9.305 1 97.88 179 LEU B N 1
ATOM 4449 C CA . LEU B 1 179 ? -1.34 24.766 10.422 1 97.88 179 LEU B CA 1
ATOM 4450 C C . LEU B 1 179 ? -2.449 25.688 9.93 1 97.88 179 LEU B C 1
ATOM 4452 O O . LEU B 1 179 ? -2.195 26.625 9.164 1 97.88 179 LEU B O 1
ATOM 4456 N N . LYS B 1 180 ? -3.643 25.391 10.266 1 98.12 180 LYS B N 1
ATOM 4457 C CA . LYS B 1 180 ? -4.867 26.125 9.977 1 98.12 180 LYS B CA 1
ATOM 4458 C C . LYS B 1 180 ? -5.969 25.781 10.977 1 98.12 180 LYS B C 1
ATOM 4460 O O . LYS B 1 180 ? -5.852 24.797 11.719 1 98.12 180 LYS B O 1
ATOM 4465 N N . PRO B 1 181 ? -7 26.594 11.055 1 98.31 181 PRO B N 1
ATOM 4466 C CA . PRO B 1 181 ? -8.031 26.344 12.062 1 98.31 181 PRO B CA 1
ATOM 4467 C C . PRO B 1 181 ? -8.633 24.938 11.953 1 98.31 181 PRO B C 1
ATOM 4469 O O . PRO B 1 181 ? -9.023 24.344 12.961 1 98.31 181 PRO B O 1
ATOM 4472 N N . GLU B 1 182 ? -8.633 24.344 10.734 1 96.69 182 GLU B N 1
ATOM 4473 C CA . GLU B 1 182 ? -9.203 23.016 10.492 1 96.69 182 GLU B CA 1
ATOM 4474 C C . GLU B 1 182 ? -8.336 21.922 11.109 1 96.69 182 GLU B C 1
ATOM 4476 O O . GLU B 1 182 ? -8.805 20.812 11.336 1 96.69 182 GLU B O 1
ATOM 4481 N N . ASN B 1 183 ? -7.07 22.297 11.422 1 97.44 183 ASN B N 1
ATOM 4482 C CA . ASN B 1 183 ? -6.148 21.297 11.938 1 97.44 183 ASN B CA 1
ATOM 4483 C C . ASN B 1 183 ? -5.863 21.5 13.422 1 97.44 183 ASN B C 1
ATOM 4485 O O . ASN B 1 183 ? -4.859 21.016 13.938 1 97.44 183 ASN B O 1
ATOM 4489 N N . ILE B 1 184 ? -6.703 22.281 14.062 1 98.75 184 ILE B N 1
ATOM 4490 C CA . ILE B 1 184 ? -6.727 22.453 15.508 1 98.75 184 ILE B CA 1
ATOM 4491 C C . ILE B 1 184 ? -8.109 22.094 16.047 1 98.75 184 ILE B C 1
ATOM 4493 O O . ILE B 1 184 ? -9.094 22.781 15.766 1 98.75 184 ILE B O 1
ATOM 4497 N N . LEU B 1 185 ? -8.125 21.031 16.828 1 98.56 185 LEU B N 1
ATOM 4498 C CA . LEU B 1 185 ? -9.406 20.531 17.297 1 98.56 185 LEU B CA 1
ATOM 4499 C C . LEU B 1 185 ? -9.594 20.844 18.781 1 98.56 185 LEU B C 1
ATOM 4501 O O . LEU B 1 185 ? -8.625 20.906 19.531 1 98.56 185 LEU B O 1
ATOM 4505 N N . ILE B 1 186 ? -10.828 20.953 19.156 1 98.44 186 ILE B N 1
ATOM 4506 C CA . ILE B 1 186 ? -11.195 21.219 20.547 1 98.44 186 ILE B CA 1
ATOM 4507 C C . ILE B 1 186 ? -11.25 19.906 21.328 1 98.44 186 ILE B C 1
ATOM 4509 O O . ILE B 1 186 ? -11.859 18.922 20.875 1 98.44 186 ILE B O 1
ATOM 4513 N N . LYS B 1 187 ? -10.531 19.891 22.391 1 98.06 187 LYS B N 1
ATOM 4514 C CA . LYS B 1 187 ? -10.617 18.781 23.344 1 98.06 187 LYS B CA 1
ATOM 4515 C C . LYS B 1 187 ? -11.742 19 24.359 1 98.06 187 LYS B C 1
ATOM 4517 O O . LYS B 1 187 ? -12.516 18.094 24.641 1 98.06 187 LYS B O 1
ATOM 4522 N N . SER B 1 188 ? -11.82 20.234 24.859 1 97.38 188 SER B N 1
ATOM 4523 C CA . SER B 1 188 ? -12.859 20.641 25.797 1 97.38 188 SER B CA 1
ATOM 4524 C C . SER B 1 188 ? -13.289 22.094 25.562 1 97.38 188 SER B C 1
ATOM 4526 O O . SER B 1 188 ? -12.469 23 25.656 1 97.38 188 SER B O 1
ATOM 4528 N N . TYR B 1 189 ? -14.555 22.328 25.297 1 94.56 189 TYR B N 1
ATOM 4529 C CA . TYR B 1 189 ? -15.086 23.672 25.094 1 94.56 189 TYR B CA 1
ATOM 4530 C C . TYR B 1 189 ? -15.031 24.5 26.359 1 94.56 189 TYR B C 1
ATOM 4532 O O . TYR B 1 189 ? -14.562 25.641 26.359 1 94.56 189 TYR B O 1
ATOM 4540 N N . SER B 1 190 ? -15.5 23.844 27.453 1 94.88 190 SER B N 1
ATOM 4541 C CA . SER B 1 190 ? -15.617 24.562 28.719 1 94.88 190 SER B CA 1
ATOM 4542 C C . SER B 1 190 ? -14.25 24.938 29.281 1 94.88 190 SER B C 1
ATOM 4544 O O . SER B 1 190 ? -14.078 26.016 29.844 1 94.88 190 SER B O 1
ATOM 4546 N N . LYS B 1 191 ? -13.266 24.094 29.016 1 96.56 191 LYS B N 1
ATOM 4547 C CA . LYS B 1 191 ? -11.93 24.344 29.547 1 96.56 191 LYS B CA 1
ATOM 4548 C C . LYS B 1 191 ? -11.031 25.016 28.516 1 96.56 191 LYS B C 1
ATOM 4550 O O . LYS B 1 191 ? -9.867 25.312 28.797 1 96.56 191 LYS B O 1
ATOM 4555 N N . CYS B 1 192 ? -11.531 25.328 27.312 1 97.44 192 CYS B N 1
ATOM 4556 C CA . CYS B 1 192 ? -10.781 25.953 26.219 1 97.44 192 CYS B CA 1
ATOM 4557 C C . CYS B 1 192 ? -9.492 25.188 25.938 1 97.44 192 CYS B C 1
ATOM 4559 O O . CYS B 1 192 ? -8.414 25.781 25.922 1 97.44 192 CYS B O 1
ATOM 4561 N N . GLU B 1 193 ? -9.641 23.844 25.797 1 98.5 193 GLU B N 1
ATOM 4562 C CA . GLU B 1 193 ? -8.5 22.984 25.484 1 98.5 193 GLU B CA 1
ATOM 4563 C C . GLU B 1 193 ? -8.508 22.562 24.016 1 98.5 193 GLU B C 1
ATOM 4565 O O . GLU B 1 193 ? -9.547 22.156 23.5 1 98.5 193 GLU B O 1
ATOM 4570 N N . VAL B 1 194 ? -7.34 22.656 23.406 1 98.81 194 VAL B N 1
ATOM 4571 C CA . VAL B 1 194 ? -7.246 22.312 21.984 1 98.81 194 VAL B CA 1
ATOM 4572 C C . VAL B 1 194 ? -6.031 21.422 21.75 1 98.81 194 VAL B C 1
ATOM 4574 O O . VAL B 1 194 ? -5.129 21.359 22.578 1 98.81 194 VAL B O 1
ATOM 4577 N N . LYS B 1 195 ? -6.027 20.734 20.656 1 98.88 195 LYS B N 1
ATOM 4578 C CA . LYS B 1 195 ? -4.883 19.953 20.203 1 98.88 195 LYS B CA 1
ATOM 4579 C C . LYS B 1 195 ? -4.613 20.156 18.719 1 98.88 195 LYS B C 1
ATOM 4581 O O . LYS B 1 195 ? -5.543 20.328 17.938 1 98.88 195 LYS B O 1
ATOM 4586 N N . VAL B 1 196 ? -3.338 20.156 18.406 1 98.81 196 VAL B N 1
ATOM 4587 C CA . VAL B 1 196 ? -2.902 20.234 17.016 1 98.81 196 VAL B CA 1
ATOM 4588 C C . VAL B 1 196 ? -2.914 18.844 16.375 1 98.81 196 VAL B C 1
ATOM 4590 O O . VAL B 1 196 ? -2.424 17.891 16.969 1 98.81 196 VAL B O 1
ATOM 4593 N N . ILE B 1 197 ? -3.51 18.75 15.188 1 97.88 197 ILE B N 1
ATOM 4594 C CA . ILE B 1 197 ? -3.613 17.453 14.523 1 97.88 197 ILE B CA 1
ATOM 4595 C C . ILE B 1 197 ? -3.082 17.562 13.102 1 97.88 197 ILE B C 1
ATOM 4597 O O . ILE B 1 197 ? -2.613 18.609 12.68 1 97.88 197 ILE B O 1
ATOM 4601 N N . ASP B 1 198 ? -3.125 16.484 12.32 1 94.94 198 ASP B N 1
ATOM 4602 C CA . ASP B 1 198 ? -2.857 16.328 10.898 1 94.94 198 ASP B CA 1
ATOM 4603 C C . ASP B 1 198 ? -1.383 16.578 10.586 1 94.94 198 ASP B C 1
ATOM 4605 O O . ASP B 1 198 ? -1.013 17.672 10.141 1 94.94 198 ASP B O 1
ATOM 4609 N N . PHE B 1 199 ? -0.6 15.602 10.672 1 96.62 199 PHE B N 1
ATOM 4610 C CA . PHE B 1 199 ? 0.833 15.664 10.406 1 96.62 199 PHE B CA 1
ATOM 4611 C C . PHE B 1 199 ? 1.158 15.062 9.047 1 96.62 199 PHE B C 1
ATOM 4613 O O . PHE B 1 199 ? 2.285 14.617 8.812 1 96.62 199 PHE B O 1
ATOM 4620 N N . GLY B 1 200 ? 0.168 15.023 8.195 1 93.69 200 GLY B N 1
ATOM 4621 C CA . GLY B 1 200 ? 0.335 14.477 6.859 1 93.69 200 GLY B CA 1
ATOM 4622 C C . GLY B 1 200 ? 1.278 15.289 5.992 1 93.69 200 GLY B C 1
ATOM 4623 O O . GLY B 1 200 ? 1.931 14.75 5.098 1 93.69 200 GLY B O 1
ATOM 4624 N N . SER B 1 201 ? 1.357 16.562 6.23 1 93.69 201 SER B N 1
ATOM 4625 C CA . SER B 1 201 ? 2.195 17.453 5.43 1 93.69 201 SER B CA 1
ATOM 4626 C C . SER B 1 201 ? 3.51 17.75 6.141 1 93.69 201 SER B C 1
ATOM 4628 O O . SER B 1 201 ? 4.363 18.469 5.602 1 93.69 201 SER B O 1
ATOM 4630 N N . SER B 1 202 ? 3.676 17.234 7.297 1 96.31 202 SER B N 1
ATOM 4631 C CA . SER B 1 202 ? 4.84 17.578 8.109 1 96.31 202 SER B CA 1
ATOM 4632 C C . SER B 1 202 ? 6.109 16.953 7.535 1 96.31 202 SER B C 1
ATOM 4634 O O . SER B 1 202 ? 6.051 15.953 6.816 1 96.31 202 SER B O 1
ATOM 4636 N N . CYS B 1 203 ? 7.191 17.562 7.812 1 96 203 CYS B N 1
ATOM 4637 C CA . CYS B 1 203 ? 8.484 17.062 7.348 1 96 203 CYS B CA 1
ATOM 4638 C C . CYS B 1 203 ? 9.594 17.453 8.312 1 96 203 CYS B C 1
ATOM 4640 O O . CYS B 1 203 ? 9.383 18.281 9.211 1 96 203 CYS B O 1
ATOM 4642 N N . PHE B 1 204 ? 10.711 16.828 8.203 1 96.06 204 PHE B N 1
ATOM 4643 C CA . PHE B 1 204 ? 11.891 17.203 8.969 1 96.06 204 PHE B CA 1
ATOM 4644 C C . PHE B 1 204 ? 12.555 18.453 8.375 1 96.06 204 PHE B C 1
ATOM 4646 O O . PHE B 1 204 ? 12.516 18.641 7.156 1 96.06 204 PHE B O 1
ATOM 4653 N N . VAL B 1 205 ? 13.195 19.203 9.156 1 95.12 205 VAL B N 1
ATOM 4654 C CA . VAL B 1 205 ? 13.797 20.469 8.75 1 95.12 205 VAL B CA 1
ATOM 4655 C C . VAL B 1 205 ? 14.875 20.219 7.695 1 95.12 205 VAL B C 1
ATOM 4657 O O . VAL B 1 205 ? 15.133 21.078 6.848 1 95.12 205 VAL B O 1
ATOM 4660 N N . ASP B 1 206 ? 15.43 19 7.68 1 91.88 206 ASP B N 1
ATOM 4661 C CA . ASP B 1 206 ? 16.547 18.703 6.781 1 91.88 206 ASP B CA 1
ATOM 4662 C C . ASP B 1 206 ? 16.047 18.016 5.516 1 91.88 206 ASP B C 1
ATOM 4664 O O . ASP B 1 206 ? 16.844 17.703 4.625 1 91.88 206 ASP B O 1
ATOM 4668 N N . ASP B 1 207 ? 14.766 17.734 5.43 1 92.56 207 ASP B N 1
ATOM 4669 C CA . ASP B 1 207 ? 14.219 17.125 4.219 1 92.56 207 ASP B CA 1
ATOM 4670 C C . ASP B 1 207 ? 14.312 18.078 3.035 1 92.56 207 ASP B C 1
ATOM 4672 O O . ASP B 1 207 ? 14.656 19.25 3.203 1 92.56 207 ASP B O 1
ATOM 4676 N N . HIS B 1 208 ? 14.07 17.516 1.854 1 84.38 208 HIS B N 1
ATOM 4677 C CA . HIS B 1 208 ? 13.836 18.391 0.706 1 84.38 208 HIS B CA 1
ATOM 4678 C C . HIS B 1 208 ? 12.477 19.078 0.804 1 84.38 208 HIS B C 1
ATOM 4680 O O . HIS B 1 208 ? 11.438 18.438 0.61 1 84.38 208 HIS B O 1
ATOM 4686 N N . LEU B 1 209 ? 12.531 20.25 1.047 1 81.44 209 LEU B N 1
ATOM 4687 C CA . LEU B 1 209 ? 11.305 20.969 1.351 1 81.44 209 LEU B CA 1
ATOM 4688 C C . LEU B 1 209 ? 10.609 21.422 0.071 1 81.44 209 LEU B C 1
ATOM 4690 O O . LEU B 1 209 ? 11.25 21.953 -0.837 1 81.44 209 LEU B O 1
ATOM 4694 N N . SER B 1 210 ? 9.383 21.078 0.026 1 81.06 210 SER B N 1
ATOM 4695 C CA . SER B 1 210 ? 8.57 21.406 -1.144 1 81.06 210 SER B CA 1
ATOM 4696 C C . SER B 1 210 ? 8.242 22.891 -1.192 1 81.06 210 SER B C 1
ATOM 4698 O O . SER B 1 210 ? 8.141 23.547 -0.151 1 81.06 210 SER B O 1
ATOM 4700 N N . SER B 1 211 ? 8.031 23.344 -2.379 1 78.12 211 SER B N 1
ATOM 4701 C CA . SER B 1 211 ? 7.668 24.734 -2.574 1 78.12 211 SER B CA 1
ATOM 4702 C C . SER B 1 211 ? 6.164 24.938 -2.424 1 78.12 211 SER B C 1
ATOM 4704 O O . SER B 1 211 ? 5.695 26.078 -2.318 1 78.12 211 SER B O 1
ATOM 4706 N N . TYR B 1 212 ? 5.504 23.891 -2.422 1 79.38 212 TYR B N 1
ATOM 4707 C CA . TYR B 1 212 ? 4.055 24 -2.318 1 79.38 212 TYR B CA 1
ATOM 4708 C C . TYR B 1 212 ? 3.553 23.359 -1.029 1 79.38 212 TYR B C 1
ATOM 4710 O O . TYR B 1 212 ? 3.217 22.172 -1.009 1 79.38 212 TYR B O 1
ATOM 4718 N N . VAL B 1 213 ? 3.678 24.156 -0.058 1 87.75 213 VAL B N 1
ATOM 4719 C CA . VAL B 1 213 ? 3.232 23.672 1.247 1 87.75 213 VAL B CA 1
ATOM 4720 C C . VAL B 1 213 ? 2.281 24.688 1.871 1 87.75 213 VAL B C 1
ATOM 4722 O O . VAL B 1 213 ? 2.125 25.797 1.358 1 87.75 213 VAL B O 1
ATOM 4725 N N . GLN B 1 214 ? 1.613 24.281 2.908 1 92 214 GLN B N 1
ATOM 4726 C CA . GLN B 1 214 ? 0.678 25.094 3.68 1 92 214 GLN B CA 1
ATOM 4727 C C . GLN B 1 214 ? -0.563 25.438 2.859 1 92 214 GLN B C 1
ATOM 4729 O O . GLN B 1 214 ? -0.5 25.516 1.631 1 92 214 GLN B O 1
ATOM 4734 N N . SER B 1 215 ? -1.624 25.641 3.514 1 94.12 215 SER B N 1
ATOM 4735 C CA . SER B 1 215 ? -2.828 26.172 2.883 1 94.12 215 SER B CA 1
ATOM 4736 C C . SER B 1 215 ? -2.656 27.641 2.508 1 94.12 215 SER B C 1
ATOM 4738 O O . SER B 1 215 ? -2.059 28.406 3.262 1 94.12 215 SER B O 1
ATOM 4740 N N . ARG B 1 216 ? -3.17 28.125 1.48 1 93.25 216 ARG B N 1
ATOM 4741 C CA . ARG B 1 216 ? -2.887 29.422 0.852 1 93.25 216 ARG B CA 1
ATOM 4742 C C . ARG B 1 216 ? -3.092 30.562 1.836 1 93.25 216 ARG B C 1
ATOM 4744 O O . ARG B 1 216 ? -2.186 31.359 2.057 1 93.25 216 ARG B O 1
ATOM 4751 N N . SER B 1 217 ? -4.16 30.562 2.535 1 96.81 217 SER B N 1
ATOM 4752 C CA . SER B 1 217 ? -4.516 31.703 3.377 1 96.81 217 SER B CA 1
ATOM 4753 C C . SER B 1 217 ? -3.604 31.797 4.598 1 96.81 217 SER B C 1
ATOM 4755 O O . SER B 1 217 ? -3.59 32.812 5.293 1 96.81 217 SER B O 1
ATOM 4757 N N . TYR B 1 218 ? -2.855 30.75 4.832 1 98 218 TYR B N 1
ATOM 4758 C CA . TYR B 1 218 ? -2.006 30.703 6.016 1 98 218 TYR B CA 1
ATOM 4759 C C . TYR B 1 218 ? -0.544 30.5 5.629 1 98 218 TYR B C 1
ATOM 4761 O O . TYR B 1 218 ? 0.291 30.188 6.477 1 98 218 TYR B O 1
ATOM 4769 N N . ARG B 1 219 ? -0.243 30.672 4.352 1 97.56 219 ARG B N 1
ATOM 4770 C CA . ARG B 1 219 ? 1.077 30.406 3.785 1 97.56 219 ARG B CA 1
ATOM 4771 C C . ARG B 1 219 ? 2.033 31.562 4.07 1 97.56 219 ARG B C 1
ATOM 4773 O O . ARG B 1 219 ? 1.7 32.719 3.832 1 97.56 219 ARG B O 1
ATOM 4780 N N . ALA B 1 220 ? 3.139 31.219 4.531 1 97.75 220 ALA B N 1
ATOM 4781 C CA . ALA B 1 220 ? 4.152 32.219 4.852 1 97.75 220 ALA B CA 1
ATOM 4782 C C . ALA B 1 220 ? 4.715 32.844 3.582 1 97.75 220 ALA B C 1
ATOM 4784 O O . ALA B 1 220 ? 4.859 32.188 2.557 1 97.75 220 ALA B O 1
ATOM 4785 N N . PRO B 1 221 ? 5.066 34.125 3.631 1 96.06 221 PRO B N 1
ATOM 4786 C CA . PRO B 1 221 ? 5.57 34.844 2.453 1 96.06 221 PRO B CA 1
ATOM 4787 C C . PRO B 1 221 ? 6.832 34.219 1.876 1 96.06 221 PRO B C 1
ATOM 4789 O O . PRO B 1 221 ? 7.012 34.188 0.655 1 96.06 221 PRO B O 1
ATOM 4792 N N . GLU B 1 222 ? 7.75 33.719 2.744 1 96.56 222 GLU B N 1
ATOM 4793 C CA . GLU B 1 222 ? 8.984 33.125 2.232 1 96.56 222 GLU B CA 1
ATOM 4794 C C . GLU B 1 222 ? 8.695 31.922 1.361 1 96.56 222 GLU B C 1
ATOM 4796 O O . GLU B 1 222 ? 9.438 31.641 0.417 1 96.56 222 GLU B O 1
ATOM 4801 N N . VAL B 1 223 ? 7.648 31.172 1.72 1 96.69 223 VAL B N 1
ATOM 4802 C CA . VAL B 1 223 ? 7.262 30.016 0.906 1 96.69 223 VAL B CA 1
ATOM 4803 C C . VAL B 1 223 ? 6.766 30.5 -0.458 1 96.69 223 VAL B C 1
ATOM 4805 O O . VAL B 1 223 ? 7.188 29.969 -1.494 1 96.69 223 VAL B O 1
ATOM 4808 N N . MET B 1 224 ? 5.953 31.5 -0.538 1 95.31 224 MET B N 1
ATOM 4809 C CA . MET B 1 224 ? 5.371 32.031 -1.765 1 95.31 224 MET B CA 1
ATOM 4810 C C . MET B 1 224 ? 6.449 32.625 -2.674 1 95.31 224 MET B C 1
ATOM 4812 O O . MET B 1 224 ? 6.348 32.531 -3.898 1 95.31 224 MET B O 1
ATOM 4816 N N . LEU B 1 225 ? 7.414 33.188 -2.057 1 95.44 225 LEU B N 1
ATOM 4817 C CA . LEU B 1 225 ? 8.453 33.875 -2.818 1 95.44 225 LEU B CA 1
ATOM 4818 C C . LEU B 1 225 ? 9.523 32.875 -3.275 1 95.44 225 LEU B C 1
ATOM 4820 O O . LEU B 1 225 ? 10.414 33.25 -4.051 1 95.44 225 LEU B O 1
ATOM 4824 N N . GLY B 1 226 ? 9.469 31.672 -2.787 1 95.75 226 GLY B N 1
ATOM 4825 C CA . GLY B 1 226 ? 10.445 30.656 -3.176 1 95.75 226 GLY B CA 1
ATOM 4826 C C . GLY B 1 226 ? 11.742 30.766 -2.404 1 95.75 226 GLY B C 1
ATOM 4827 O O . GLY B 1 226 ? 12.82 30.5 -2.951 1 95.75 226 GLY B O 1
ATOM 4828 N N . LEU B 1 227 ? 11.695 31.25 -1.212 1 95.25 227 LEU B N 1
ATOM 4829 C CA . LEU B 1 227 ? 12.844 31.328 -0.319 1 95.25 227 LEU B CA 1
ATOM 4830 C C . LEU B 1 227 ? 12.953 30.062 0.523 1 95.25 227 LEU B C 1
ATOM 4832 O O . LEU B 1 227 ? 11.977 29.328 0.68 1 95.25 227 LEU B O 1
ATOM 4836 N N . PRO B 1 228 ? 14.141 29.766 1.039 1 93.75 228 PRO B N 1
ATOM 4837 C CA . PRO B 1 228 ? 14.219 28.688 2.037 1 93.75 228 PRO B CA 1
ATOM 4838 C C . PRO B 1 228 ? 13.375 28.984 3.277 1 93.75 228 PRO B C 1
ATOM 4840 O O . PRO B 1 228 ? 13.258 30.125 3.693 1 93.75 228 PRO B O 1
ATOM 4843 N N . TYR B 1 229 ? 12.82 27.969 3.723 1 95.81 229 TYR B N 1
ATOM 4844 C CA . TYR B 1 229 ? 12.008 28.172 4.918 1 95.81 229 TYR B CA 1
ATOM 4845 C C . TYR B 1 229 ? 12.32 27.109 5.969 1 95.81 229 TYR B C 1
ATOM 4847 O O . TYR B 1 229 ? 13 26.125 5.68 1 95.81 229 TYR B O 1
ATOM 4855 N N . ASP B 1 230 ? 11.914 27.359 7.18 1 96.44 230 ASP B N 1
ATOM 4856 C CA . ASP B 1 230 ? 12.078 26.453 8.312 1 96.44 230 ASP B CA 1
ATOM 4857 C C . ASP B 1 230 ? 10.836 26.469 9.211 1 96.44 230 ASP B C 1
ATOM 4859 O O . ASP B 1 230 ? 9.727 26.719 8.734 1 96.44 230 ASP B O 1
ATOM 4863 N N . GLN B 1 231 ? 10.953 26.188 10.445 1 97.81 231 GLN B N 1
ATOM 4864 C CA . GLN B 1 231 ? 9.859 25.969 11.391 1 97.81 231 GLN B CA 1
ATOM 4865 C C . GLN B 1 231 ? 9.062 27.25 11.594 1 97.81 231 GLN B C 1
ATOM 4867 O O . GLN B 1 231 ? 7.918 27.219 12.055 1 97.81 231 GLN B O 1
ATOM 4872 N N . LYS B 1 232 ? 9.625 28.391 11.195 1 97.88 232 LYS B N 1
ATOM 4873 C CA . LYS B 1 232 ? 9.023 29.703 11.445 1 97.88 232 LYS B CA 1
ATOM 4874 C C . LYS B 1 232 ? 7.754 29.875 10.609 1 97.88 232 LYS B C 1
ATOM 4876 O O . LYS B 1 232 ? 6.945 30.766 10.891 1 97.88 232 LYS B O 1
ATOM 4881 N N . ILE B 1 233 ? 7.574 29.062 9.578 1 98.31 233 ILE B N 1
ATOM 4882 C CA . ILE B 1 233 ? 6.371 29.188 8.766 1 98.31 233 ILE B CA 1
ATOM 4883 C C . ILE B 1 233 ? 5.145 28.828 9.594 1 98.31 233 ILE B C 1
ATOM 4885 O O . ILE B 1 233 ? 4.043 29.312 9.352 1 98.31 233 ILE B O 1
ATOM 4889 N N . ASP B 1 234 ? 5.332 27.984 10.602 1 98.75 234 ASP B N 1
ATOM 4890 C CA . ASP B 1 234 ? 4.227 27.609 11.477 1 98.75 234 ASP B CA 1
ATOM 4891 C C . ASP B 1 234 ? 3.785 28.781 12.344 1 98.75 234 ASP B C 1
ATOM 4893 O O . ASP B 1 234 ? 2.596 28.938 12.633 1 98.75 234 ASP B O 1
ATOM 4897 N N . GLN B 1 235 ? 4.738 29.641 12.734 1 98.62 235 GLN B N 1
ATOM 4898 C CA . GLN B 1 235 ? 4.414 30.828 13.508 1 98.62 235 GLN B CA 1
ATOM 4899 C C . GLN B 1 235 ? 3.586 31.812 12.688 1 98.62 235 GLN B C 1
ATOM 4901 O O . GLN B 1 235 ? 2.656 32.438 13.211 1 98.62 235 GLN B O 1
ATOM 4906 N N . TRP B 1 236 ? 3.988 31.938 11.461 1 98.75 236 TRP B N 1
ATOM 4907 C CA . TRP B 1 236 ? 3.195 32.781 10.578 1 98.75 236 TRP B CA 1
ATOM 4908 C C . TRP B 1 236 ? 1.75 32.312 10.508 1 98.75 236 TRP B C 1
ATOM 4910 O O . TRP B 1 236 ? 0.816 33.094 10.672 1 98.75 236 TRP B O 1
ATOM 4920 N N . SER B 1 237 ? 1.585 30.984 10.281 1 98.81 237 SER B N 1
ATOM 4921 C CA . SER B 1 237 ? 0.246 30.406 10.219 1 98.81 237 SER B CA 1
ATOM 4922 C C . SER B 1 237 ? -0.526 30.656 11.508 1 98.81 237 SER B C 1
ATOM 4924 O O . SER B 1 237 ? -1.726 30.938 11.477 1 98.81 237 SER B O 1
ATOM 4926 N N . LEU B 1 238 ? 0.17 30.516 12.625 1 98.88 238 LEU B N 1
ATOM 4927 C CA . LEU B 1 238 ? -0.47 30.766 13.914 1 98.88 238 LEU B CA 1
ATOM 4928 C C . LEU B 1 238 ? -1.007 32.188 13.992 1 98.88 238 LEU B C 1
ATOM 4930 O O . LEU B 1 238 ? -2.133 32.406 14.445 1 98.88 238 LEU B O 1
ATOM 4934 N N . GLY B 1 239 ? -0.191 33.156 13.57 1 98.88 239 GLY B N 1
ATOM 4935 C CA . GLY B 1 239 ? -0.658 34.531 13.539 1 98.88 239 GLY B CA 1
ATOM 4936 C C . GLY B 1 239 ? -1.927 34.719 12.727 1 98.88 239 GLY B C 1
ATOM 4937 O O . GLY B 1 239 ? -2.859 35.406 13.164 1 98.88 239 GLY B O 1
ATOM 4938 N N . CYS B 1 240 ? -1.931 34.125 11.578 1 98.81 240 CYS B N 1
ATOM 4939 C CA . CYS B 1 240 ? -3.098 34.188 10.703 1 98.81 240 CYS B CA 1
ATOM 4940 C C . CYS B 1 240 ? -4.316 33.562 11.375 1 98.81 240 CYS B C 1
ATOM 4942 O O . CYS B 1 240 ? -5.418 34.094 11.297 1 98.81 240 CYS B O 1
ATOM 4944 N N . ILE B 1 241 ? -4.141 32.469 12.008 1 98.88 241 ILE B N 1
ATOM 4945 C CA . ILE B 1 241 ? -5.223 31.719 12.648 1 98.88 241 ILE B CA 1
ATOM 4946 C C . ILE B 1 241 ? -5.84 32.562 13.766 1 98.88 241 ILE B C 1
ATOM 4948 O O . ILE B 1 241 ? -7.059 32.719 13.828 1 98.88 241 ILE B O 1
ATOM 4952 N N . ILE B 1 242 ? -4.996 33.125 14.648 1 98.75 242 ILE B N 1
ATOM 4953 C CA . ILE B 1 242 ? -5.469 33.875 15.805 1 98.75 242 ILE B CA 1
ATOM 4954 C C . ILE B 1 242 ? -6.207 35.125 15.336 1 98.75 242 ILE B C 1
ATOM 4956 O O . ILE B 1 242 ? -7.258 35.469 15.883 1 98.75 242 ILE B O 1
ATOM 4960 N N . ALA B 1 243 ? -5.68 35.781 14.305 1 98.62 243 ALA B N 1
ATOM 4961 C CA . ALA B 1 243 ? -6.352 36.938 13.742 1 98.62 243 ALA B CA 1
ATOM 4962 C C . ALA B 1 243 ? -7.734 36.594 13.211 1 98.62 243 ALA B C 1
ATOM 4964 O O . ALA B 1 243 ? -8.703 37.312 13.43 1 98.62 243 ALA B O 1
ATOM 4965 N N . GLU B 1 244 ? -7.766 35.5 12.547 1 98.19 244 GLU B N 1
ATOM 4966 C CA . GLU B 1 244 ? -9.031 35.031 11.977 1 98.19 244 GLU B CA 1
ATOM 4967 C C . GLU B 1 244 ? -10.039 34.688 13.062 1 98.19 244 GLU B C 1
ATOM 4969 O O . GLU B 1 244 ? -11.219 35.031 12.953 1 98.19 244 GLU B O 1
ATOM 4974 N N . LEU B 1 245 ? -9.602 33.969 14.078 1 98.12 245 LEU B N 1
ATOM 4975 C CA . LEU B 1 245 ? -10.5 33.594 15.164 1 98.12 245 LEU B CA 1
ATOM 4976 C C . LEU B 1 245 ? -11.031 34.812 15.891 1 98.12 245 LEU B C 1
ATOM 4978 O O . LEU B 1 245 ? -12.172 34.844 16.359 1 98.12 245 LEU B O 1
ATOM 4982 N N . TRP B 1 246 ? -10.273 35.875 15.984 1 97.62 246 TRP B N 1
ATOM 4983 C CA . TRP B 1 246 ? -10.656 37.125 16.656 1 97.62 246 TRP B CA 1
ATOM 4984 C C . TRP B 1 246 ? -11.672 37.875 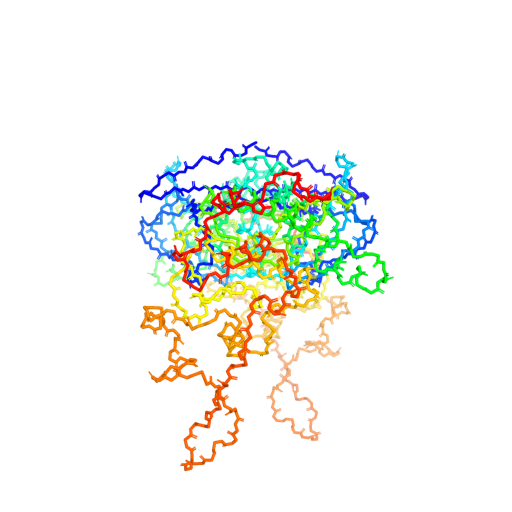15.82 1 97.62 246 TRP B C 1
ATOM 4986 O O . TRP B 1 246 ? -12.703 38.312 16.328 1 97.62 246 TRP B O 1
ATOM 4996 N N . THR B 1 247 ? -11.438 38 14.5 1 96.25 247 THR B N 1
ATOM 4997 C CA . THR B 1 247 ? -12.227 38.906 13.664 1 96.25 247 THR B CA 1
ATOM 4998 C C . THR B 1 247 ? -13.383 38.188 13.008 1 96.25 247 THR B C 1
ATOM 5000 O O . THR B 1 247 ? -14.359 38.781 12.578 1 96.25 247 THR B O 1
ATOM 5003 N N . GLY B 1 248 ? -13.117 36.812 12.852 1 94.5 248 GLY B N 1
ATOM 5004 C CA . GLY B 1 248 ? -14.094 36.031 12.117 1 94.5 248 GLY B CA 1
ATOM 5005 C C . GLY B 1 248 ? -13.82 36 10.625 1 94.5 248 GLY B C 1
ATOM 5006 O O . GLY B 1 248 ? -14.547 35.344 9.875 1 94.5 248 GLY B O 1
ATOM 5007 N N . TYR B 1 249 ? -12.742 36.688 10.219 1 95 249 TYR B N 1
ATOM 5008 C CA . TYR B 1 249 ? -12.398 36.719 8.797 1 95 249 TYR B CA 1
ATOM 5009 C C . TYR B 1 249 ? -10.945 36.344 8.57 1 95 249 TYR B C 1
ATOM 5011 O O . TYR B 1 249 ? -10.078 36.656 9.391 1 95 249 TYR B O 1
ATOM 5019 N N . VAL B 1 250 ? -10.758 35.688 7.43 1 97.31 250 VAL B N 1
ATOM 5020 C CA . VAL B 1 250 ? -9.391 35.406 7.016 1 97.31 250 VAL B CA 1
ATOM 5021 C C . VAL B 1 250 ? -8.594 36.719 6.93 1 97.31 250 VAL B C 1
ATOM 5023 O O . VAL B 1 250 ? -9.047 37.688 6.316 1 97.31 250 VAL B O 1
ATOM 5026 N N . LEU B 1 251 ? -7.445 36.719 7.535 1 97.75 251 LEU B N 1
ATOM 5027 C CA . LEU B 1 251 ? -6.672 37.969 7.629 1 97.75 251 LEU B CA 1
ATOM 5028 C C . LEU B 1 251 ? -6.25 38.438 6.246 1 97.75 251 LEU B C 1
ATOM 5030 O O . LEU B 1 251 ? -6.434 39.594 5.91 1 97.75 251 LEU B O 1
ATOM 5034 N N . PHE B 1 252 ? -5.691 37.5 5.461 1 97.44 252 PHE B N 1
ATOM 5035 C CA . PHE B 1 252 ? -5.246 37.844 4.113 1 97.44 252 PHE B CA 1
ATOM 5036 C C . PHE B 1 252 ? -6.168 37.219 3.07 1 97.44 252 PHE B C 1
ATOM 5038 O O . PHE B 1 252 ? -5.773 36.281 2.373 1 97.44 252 PHE B O 1
ATOM 5045 N N . GLN B 1 253 ? -7.328 37.812 2.945 1 95 253 GLN B N 1
ATOM 5046 C CA . GLN B 1 253 ? -8.297 37.344 1.958 1 95 253 GLN B CA 1
ATOM 5047 C C . GLN B 1 253 ? -7.688 37.312 0.557 1 95 253 GLN B C 1
ATOM 5049 O O . GLN B 1 253 ? -6.957 38.25 0.185 1 95 253 GLN B O 1
ATOM 5054 N N . ASN B 1 254 ? -7.98 36.25 -0.158 1 94.31 254 ASN B N 1
ATOM 5055 C CA . ASN B 1 254 ? -7.289 36.125 -1.436 1 94.31 254 ASN B CA 1
ATOM 5056 C C . ASN B 1 254 ? -8.047 35.219 -2.408 1 94.31 254 ASN B C 1
ATOM 5058 O O . ASN B 1 254 ? -8.844 34.375 -1.989 1 94.31 254 ASN B O 1
ATOM 5062 N N . ASP B 1 255 ? -7.883 35.469 -3.65 1 92 255 ASP B N 1
ATOM 5063 C CA . ASP B 1 255 ? -8.367 34.594 -4.711 1 92 255 ASP B CA 1
ATOM 5064 C C . ASP B 1 255 ? -7.215 34.062 -5.57 1 92 255 ASP B C 1
ATOM 5066 O O . ASP B 1 255 ? -7.426 33.281 -6.477 1 92 255 ASP B O 1
ATOM 5070 N N . SER B 1 256 ? -6.031 34.562 -5.328 1 91.62 256 SER B N 1
ATOM 5071 C CA . SER B 1 256 ? -4.785 34.188 -5.98 1 91.62 256 SER B CA 1
ATOM 5072 C C . SER B 1 256 ? -3.582 34.469 -5.09 1 91.62 256 SER B C 1
ATOM 5074 O O . SER B 1 256 ? -3.713 35.156 -4.07 1 91.62 256 SER B O 1
ATOM 5076 N N . VAL B 1 257 ? -2.477 33.938 -5.434 1 93.25 257 VAL B N 1
ATOM 5077 C CA . VAL B 1 257 ? -1.254 34.219 -4.691 1 93.25 257 VAL B CA 1
ATOM 5078 C C . VAL B 1 257 ? -0.94 35.719 -4.762 1 93.25 257 VAL B C 1
ATOM 5080 O O . VAL B 1 257 ? -0.499 36.312 -3.779 1 93.25 257 VAL B O 1
ATOM 5083 N N . GLN B 1 258 ? -1.238 36.344 -5.883 1 92.44 258 GLN B N 1
ATOM 5084 C CA . GLN B 1 258 ? -0.977 37.75 -6.09 1 92.44 258 GLN B CA 1
ATOM 5085 C C . GLN B 1 258 ? -1.84 38.625 -5.172 1 92.44 258 GLN B C 1
ATOM 5087 O O . GLN B 1 258 ? -1.349 39.562 -4.555 1 92.44 258 GLN B O 1
ATOM 5092 N N . SER B 1 259 ? -3.045 38.219 -5.129 1 93.12 259 SER B N 1
ATOM 5093 C CA . SER B 1 259 ? -3.938 39 -4.27 1 93.12 259 SER B CA 1
ATOM 5094 C C . SER B 1 259 ? -3.582 38.812 -2.797 1 93.12 259 SER B C 1
ATOM 5096 O O . SER B 1 259 ? -3.742 39.719 -1.994 1 93.12 259 SER B O 1
ATOM 5098 N N . LEU B 1 260 ? -3.141 37.625 -2.457 1 96 260 LEU B N 1
ATOM 5099 C CA . LEU B 1 260 ? -2.668 37.375 -1.099 1 96 260 LEU B CA 1
ATOM 5100 C C . LEU B 1 260 ? -1.483 38.281 -0.767 1 96 260 LEU B C 1
ATOM 5102 O O . LEU B 1 260 ? -1.462 38.938 0.287 1 96 260 LEU B O 1
ATOM 5106 N N . LEU B 1 261 ? -0.554 38.344 -1.688 1 95.75 261 LEU B N 1
ATOM 5107 C CA . LEU B 1 261 ? 0.633 39.188 -1.498 1 95.75 261 LEU B CA 1
ATOM 5108 C C . LEU B 1 261 ? 0.257 40.656 -1.4 1 95.75 261 LEU B C 1
ATOM 5110 O O . LEU B 1 261 ? 0.849 41.406 -0.616 1 95.75 261 LEU B O 1
ATOM 5114 N N . ALA B 1 262 ? -0.708 41.031 -2.172 1 94.44 262 ALA B N 1
ATOM 5115 C CA . ALA B 1 262 ? -1.183 42.438 -2.111 1 94.44 262 ALA B CA 1
ATOM 5116 C C . ALA B 1 262 ? -1.729 42.75 -0.727 1 94.44 262 ALA B C 1
ATOM 5118 O O . ALA B 1 262 ? -1.483 43.844 -0.2 1 94.44 262 ALA B O 1
ATOM 5119 N N . ARG B 1 263 ? -2.479 41.812 -0.2 1 95.69 263 ARG B N 1
ATOM 5120 C CA . ARG B 1 263 ? -3.035 42.031 1.133 1 95.69 263 ARG B CA 1
ATOM 5121 C C . ARG B 1 263 ? -1.932 42.094 2.184 1 95.69 263 ARG B C 1
ATOM 5123 O O . ARG B 1 263 ? -2.002 42.906 3.117 1 95.69 263 ARG B O 1
ATOM 5130 N N . VAL B 1 264 ? -0.972 41.25 2.045 1 97 264 VAL B N 1
ATOM 5131 C CA . VAL B 1 264 ? 0.159 41.219 2.967 1 97 264 VAL B CA 1
ATOM 5132 C C . VAL B 1 264 ? 0.873 42.562 2.932 1 97 264 VAL B C 1
ATOM 5134 O O . VAL B 1 264 ? 1.156 43.156 3.977 1 97 264 VAL B O 1
ATOM 5137 N N . LEU B 1 265 ? 1.076 43.094 1.762 1 94.81 265 LEU B N 1
ATOM 5138 C CA . LEU B 1 265 ? 1.739 44.375 1.586 1 94.81 265 LEU B CA 1
ATOM 5139 C C . LEU B 1 265 ? 0.917 45.5 2.205 1 94.81 265 LEU B C 1
ATOM 5141 O O . LEU B 1 265 ? 1.471 46.406 2.809 1 94.81 265 LEU B O 1
ATOM 5145 N N . GLY B 1 266 ? -0.29 45.375 2.016 1 95.12 266 GLY B N 1
ATOM 5146 C CA . GLY B 1 266 ? -1.177 46.406 2.52 1 95.12 266 GLY B CA 1
ATOM 5147 C C . GLY B 1 266 ? -1.292 46.406 4.031 1 95.12 266 GLY B C 1
ATOM 5148 O O . GLY B 1 266 ? -1.389 47.469 4.652 1 95.12 266 GLY B O 1
ATOM 5149 N N . ILE B 1 267 ? -1.281 45.281 4.605 1 96.62 267 ILE B N 1
ATOM 5150 C CA . ILE B 1 267 ? -1.572 45.125 6.031 1 96.62 267 ILE B CA 1
ATOM 5151 C C . ILE B 1 267 ? -0.271 45.188 6.828 1 96.62 267 ILE B C 1
ATOM 5153 O O . ILE B 1 267 ? -0.19 45.844 7.863 1 96.62 267 ILE B O 1
ATOM 5157 N N . VAL B 1 268 ? 0.729 44.438 6.371 1 96.56 268 VAL B N 1
ATOM 5158 C CA . VAL B 1 268 ? 1.967 44.281 7.125 1 96.56 268 VAL B CA 1
ATOM 5159 C C . VAL B 1 268 ? 2.992 45.312 6.676 1 96.56 268 VAL B C 1
ATOM 5161 O O . VAL B 1 268 ? 3.68 45.938 7.504 1 96.56 268 VAL B O 1
ATOM 5164 N N . GLY B 1 269 ? 3.117 45.531 5.336 1 93.69 269 GLY B N 1
ATOM 5165 C CA . GLY B 1 269 ? 4.07 46.5 4.797 1 93.69 269 GLY B CA 1
ATOM 5166 C C . GLY B 1 269 ? 4.941 45.906 3.697 1 93.69 269 GLY B C 1
ATOM 5167 O O . GLY B 1 269 ? 4.676 44.812 3.203 1 93.69 269 GLY B O 1
ATOM 5168 N N . ALA B 1 270 ? 5.941 46.688 3.369 1 93.12 270 ALA B N 1
ATOM 5169 C CA . ALA B 1 270 ? 6.797 46.312 2.248 1 93.12 270 ALA B CA 1
ATOM 5170 C C . ALA B 1 270 ? 7.742 45.156 2.637 1 93.12 270 ALA B C 1
ATOM 5172 O O . ALA B 1 270 ? 8.219 45.094 3.773 1 93.12 270 ALA B O 1
ATOM 5173 N N . PHE B 1 271 ? 8.047 44.344 1.694 1 95 271 PHE B N 1
ATOM 5174 C CA . PHE B 1 271 ? 9.023 43.281 1.912 1 95 271 PHE B CA 1
ATOM 5175 C C . PHE B 1 271 ? 10.422 43.875 2.076 1 95 271 PHE B C 1
ATOM 5177 O O . PHE B 1 271 ? 10.797 44.812 1.377 1 95 271 PHE B O 1
ATOM 5184 N N . PRO B 1 272 ? 11.156 43.312 3.002 1 94.94 272 PRO B N 1
ATOM 5185 C CA . PRO B 1 272 ? 12.57 43.688 3.023 1 94.94 272 PRO B CA 1
ATOM 5186 C C . PRO B 1 272 ? 13.273 43.438 1.694 1 94.94 272 PRO B C 1
ATOM 5188 O O . PRO B 1 272 ? 13 42.406 1.039 1 94.94 272 PRO B O 1
ATOM 5191 N N . HIS B 1 273 ? 14.227 44.25 1.414 1 93.94 273 HIS B N 1
ATOM 5192 C CA . HIS B 1 273 ? 14.914 44.219 0.129 1 93.94 273 HIS B CA 1
ATOM 5193 C C . HIS B 1 273 ? 15.617 42.875 -0.088 1 93.94 273 HIS B C 1
ATOM 5195 O O . HIS B 1 273 ? 15.602 42.344 -1.195 1 93.94 273 HIS B O 1
ATOM 5201 N N . HIS B 1 274 ? 16.203 42.375 0.922 1 95.06 274 HIS B N 1
ATOM 5202 C CA . HIS B 1 274 ? 16.984 41.156 0.777 1 95.06 274 HIS B CA 1
ATOM 5203 C C . HIS B 1 274 ? 16.094 39.969 0.415 1 95.06 274 HIS B C 1
ATOM 5205 O O . HIS B 1 274 ? 16.547 39.031 -0.27 1 95.06 274 HIS B O 1
ATOM 5211 N N . LEU B 1 275 ? 14.82 39.938 0.817 1 95.38 275 LEU B N 1
ATOM 5212 C CA . LEU B 1 275 ? 13.891 38.875 0.443 1 95.38 275 LEU B CA 1
ATOM 5213 C C . LEU B 1 275 ? 13.508 39 -1.029 1 95.38 275 LEU B C 1
ATOM 5215 O O . LEU B 1 275 ? 13.383 37.969 -1.718 1 95.38 275 LEU B O 1
ATOM 5219 N N . MET B 1 276 ? 13.43 40.219 -1.538 1 94.31 276 MET B N 1
ATOM 5220 C CA . MET B 1 276 ? 12.992 40.5 -2.904 1 94.31 276 MET B CA 1
ATOM 5221 C C . MET B 1 276 ? 14.07 40.094 -3.91 1 94.31 276 MET B C 1
ATOM 5223 O O . MET B 1 276 ? 13.766 39.719 -5.039 1 94.31 276 MET B O 1
ATOM 5227 N N . ILE B 1 277 ? 15.273 40.125 -3.453 1 94.12 277 ILE B N 1
ATOM 5228 C CA . ILE B 1 277 ? 16.375 39.844 -4.355 1 94.12 277 ILE B CA 1
ATOM 5229 C C . ILE B 1 277 ? 16.641 38.344 -4.391 1 94.12 277 ILE B C 1
ATOM 5231 O O . ILE B 1 277 ? 16.984 37.781 -5.438 1 94.12 277 ILE B O 1
ATOM 5235 N N . SER B 1 278 ? 16.391 37.688 -3.355 1 94.25 278 SER B N 1
ATOM 5236 C CA . SER B 1 278 ? 16.797 36.312 -3.217 1 94.25 278 SER B CA 1
ATOM 5237 C C . SER B 1 278 ? 15.672 35.344 -3.582 1 94.25 278 SER B C 1
ATOM 5239 O O . SER B 1 278 ? 15.898 34.156 -3.799 1 94.25 278 SER B O 1
ATOM 5241 N N . GLY B 1 279 ? 14.477 35.812 -3.674 1 94.62 279 GLY B N 1
ATOM 5242 C CA . GLY B 1 279 ? 13.336 34.969 -3.91 1 94.62 279 GLY B CA 1
ATOM 5243 C C . GLY B 1 279 ? 13.273 34.438 -5.328 1 94.62 279 GLY B C 1
ATOM 5244 O O . GLY B 1 279 ? 13.18 35.188 -6.285 1 94.62 279 GLY B O 1
ATOM 5245 N N . LYS B 1 280 ? 13.203 33.125 -5.449 1 94.94 280 LYS B N 1
ATOM 5246 C CA . LYS B 1 280 ? 13.188 32.469 -6.742 1 94.94 280 LYS B CA 1
ATOM 5247 C C . LYS B 1 280 ? 11.953 32.844 -7.551 1 94.94 280 LYS B C 1
ATOM 5249 O O . LYS B 1 280 ? 12.008 32.938 -8.773 1 94.94 280 LYS B O 1
ATOM 5254 N N . TYR B 1 281 ? 10.852 33.062 -6.859 1 94.56 281 TYR B N 1
ATOM 5255 C CA . TYR B 1 281 ? 9.586 33.25 -7.559 1 94.56 281 TYR B CA 1
ATOM 5256 C C . TYR B 1 281 ? 9.188 34.75 -7.586 1 94.56 281 TYR B C 1
ATOM 5258 O O . TYR B 1 281 ? 8.125 35.094 -8.102 1 94.56 281 TYR B O 1
ATOM 5266 N N . VAL B 1 282 ? 9.969 35.594 -7.094 1 94.69 282 VAL B N 1
ATOM 5267 C CA . VAL B 1 282 ? 9.664 37.031 -7.02 1 94.69 282 VAL B CA 1
ATOM 5268 C C . VAL B 1 282 ? 9.352 37.562 -8.414 1 94.69 282 VAL B C 1
ATOM 5270 O O . VAL B 1 282 ? 8.367 38.281 -8.602 1 94.69 282 VAL B O 1
ATOM 5273 N N . PRO B 1 283 ? 10.086 37.125 -9.484 1 93.19 283 PRO B N 1
ATOM 5274 C CA . PRO B 1 283 ? 9.789 37.656 -10.812 1 93.19 283 PRO B CA 1
ATOM 5275 C C . PRO B 1 283 ? 8.43 37.219 -11.344 1 93.19 283 PRO B C 1
ATOM 5277 O O . PRO B 1 283 ? 7.918 37.812 -12.297 1 93.19 283 PRO B O 1
ATOM 5280 N N . GLN B 1 284 ? 7.926 36.219 -10.68 1 92.69 284 GLN B N 1
ATOM 5281 C CA . GLN B 1 284 ? 6.617 35.75 -11.102 1 92.69 284 GLN B CA 1
ATOM 5282 C C . GLN B 1 284 ? 5.504 36.656 -10.617 1 92.69 284 GLN B C 1
ATOM 5284 O O . GLN B 1 284 ? 4.41 36.688 -11.188 1 92.69 284 GLN B O 1
ATOM 5289 N N . TYR B 1 285 ? 5.863 37.5 -9.586 1 93.94 285 TYR B N 1
ATOM 5290 C CA . TYR B 1 285 ? 4.793 38.25 -8.938 1 93.94 285 TYR B CA 1
ATOM 5291 C C . TYR B 1 285 ? 5.09 39.75 -8.961 1 93.94 285 TYR B C 1
ATOM 5293 O O . TYR B 1 285 ? 4.176 40.562 -8.828 1 93.94 285 TYR B O 1
ATOM 5301 N N . PHE B 1 286 ? 6.332 40.062 -9.125 1 93.5 286 PHE B N 1
ATOM 5302 C CA . PHE B 1 286 ? 6.75 41.469 -9.016 1 93.5 286 PHE B CA 1
ATOM 5303 C C . PHE B 1 286 ? 7.523 41.906 -10.25 1 93.5 286 PHE B C 1
ATOM 5305 O O . PHE B 1 286 ? 8.328 41.125 -10.789 1 93.5 286 PHE B O 1
ATOM 5312 N N . THR B 1 287 ? 7.242 43.094 -10.578 1 89.56 287 THR B N 1
ATOM 5313 C CA . THR B 1 287 ? 8.07 43.688 -11.617 1 89.56 287 THR B CA 1
ATOM 5314 C C . THR B 1 287 ? 9.438 44.094 -11.062 1 89.56 287 THR B C 1
ATOM 5316 O O . THR B 1 287 ? 9.664 44.031 -9.852 1 89.56 287 THR B O 1
ATOM 5319 N N . GLN B 1 288 ? 10.266 44.5 -11.953 1 85.88 288 GLN B N 1
ATOM 5320 C CA . GLN B 1 288 ? 11.617 44.906 -11.57 1 85.88 288 GLN B CA 1
ATOM 5321 C C . GLN B 1 288 ? 11.609 46.094 -10.617 1 85.88 288 GLN B C 1
ATOM 5323 O O . GLN B 1 288 ? 12.469 46.188 -9.75 1 85.88 288 GLN B O 1
ATOM 5328 N N . ASP B 1 289 ? 10.562 46.906 -10.742 1 85.44 289 ASP B N 1
ATOM 5329 C CA . ASP B 1 289 ? 10.461 48.094 -9.898 1 85.44 289 ASP B CA 1
ATOM 5330 C C . ASP B 1 289 ? 9.711 47.781 -8.602 1 85.44 289 ASP B C 1
ATOM 5332 O O . ASP B 1 289 ? 9.43 48.656 -7.809 1 85.44 289 ASP B O 1
ATOM 5336 N N . GLY B 1 290 ? 9.312 46.5 -8.445 1 86.06 290 GLY B N 1
ATOM 5337 C CA . GLY B 1 290 ? 8.75 46.062 -7.172 1 86.06 290 GLY B CA 1
ATOM 5338 C C . GLY B 1 290 ? 7.238 46.125 -7.129 1 86.06 290 GLY B C 1
ATOM 5339 O O . GLY B 1 290 ? 6.641 46.062 -6.055 1 86.06 290 GLY B O 1
ATOM 5340 N N . GLN B 1 291 ? 6.641 46.25 -8.336 1 88.56 291 GLN B N 1
ATOM 5341 C CA . GLN B 1 291 ? 5.184 46.312 -8.375 1 88.56 291 GLN B CA 1
ATOM 5342 C C . GLN B 1 291 ? 4.566 44.938 -8.57 1 88.56 291 GLN B C 1
ATOM 5344 O O . GLN B 1 291 ? 5.07 44.125 -9.359 1 88.56 291 GLN B O 1
ATOM 5349 N N . LEU B 1 292 ? 3.557 44.719 -7.816 1 92.19 292 LEU B N 1
ATOM 5350 C CA . LEU B 1 292 ? 2.84 43.438 -7.922 1 92.19 292 LEU B CA 1
ATOM 5351 C C . LEU B 1 292 ? 1.996 43.406 -9.188 1 92.19 292 LEU B C 1
ATOM 5353 O O . LEU B 1 292 ? 1.352 44.375 -9.547 1 92.19 292 LEU B O 1
ATOM 5357 N N . TYR B 1 293 ? 2.053 42.219 -9.891 1 90.44 293 TYR B N 1
ATOM 5358 C CA . TYR B 1 293 ? 1.27 42.125 -11.117 1 90.44 293 TYR B CA 1
ATOM 5359 C C . TYR B 1 293 ? 0.624 40.75 -11.25 1 90.44 293 TYR B C 1
ATOM 5361 O O . TYR B 1 293 ? 0.998 39.812 -10.539 1 90.44 293 TYR B O 1
ATOM 5369 N N . GLN B 1 294 ? -0.48 40.656 -12.023 1 87.38 294 GLN B N 1
ATOM 5370 C CA . GLN B 1 294 ? -1.16 39.406 -12.398 1 87.38 294 GLN B CA 1
ATOM 5371 C C . GLN B 1 294 ? -1.357 39.344 -13.914 1 87.38 294 GLN B C 1
ATOM 5373 O O . GLN B 1 294 ? -1.732 40.312 -14.547 1 87.38 294 GLN B O 1
ATOM 5378 N N . GLU B 1 295 ? -0.979 38.094 -14.453 1 80.19 295 GLU B N 1
ATOM 5379 C CA . GLU B 1 295 ? -1.171 37.938 -15.891 1 80.19 295 GLU B CA 1
ATOM 5380 C C . GLU B 1 295 ? -2.637 37.688 -16.234 1 80.19 295 GLU B C 1
ATOM 5382 O O . GLU B 1 295 ? -3.324 36.938 -15.523 1 80.19 295 GLU B O 1
ATOM 5387 N N . ILE B 1 296 ? -3.318 38.438 -17.031 1 71.94 296 ILE B N 1
ATOM 5388 C CA . ILE B 1 296 ? -4.715 38.281 -17.438 1 71.94 296 ILE B CA 1
ATOM 5389 C C . ILE B 1 296 ? -4.816 37.344 -18.641 1 71.94 296 ILE B C 1
ATOM 5391 O O . ILE B 1 296 ? -4.043 37.469 -19.594 1 71.94 296 ILE B O 1
ATOM 5395 N N . GLU B 1 297 ? -5.539 36.219 -18.406 1 64.62 297 GLU B N 1
ATOM 5396 C CA . GLU B 1 297 ? -5.809 35.312 -19.516 1 64.62 297 GLU B CA 1
ATOM 5397 C C . GLU B 1 297 ? -6.73 35.938 -20.547 1 64.62 297 GLU B C 1
ATOM 5399 O O . GLU B 1 297 ? -7.75 36.531 -20.203 1 64.62 297 GLU B O 1
ATOM 5404 N N . GLY B 1 298 ? -6.43 36.562 -21.625 1 59.81 298 GLY B N 1
ATOM 5405 C CA . GLY B 1 298 ? -7.246 37 -22.75 1 59.81 298 GLY B CA 1
ATOM 5406 C C . GLY B 1 298 ? -6.617 36.688 -24.094 1 59.81 298 GLY B C 1
ATOM 5407 O O . GLY B 1 298 ? -5.473 36.219 -24.156 1 59.81 298 GLY B O 1
ATOM 5408 N N . PRO B 1 299 ? -7.559 36.625 -25.141 1 56.56 299 PRO B N 1
ATOM 5409 C CA . PRO B 1 299 ? -7.051 36.312 -26.469 1 56.56 299 PRO B CA 1
ATOM 5410 C C . PRO B 1 299 ? -5.727 37.031 -26.781 1 56.56 299 PRO B C 1
ATOM 5412 O O . PRO B 1 299 ? -5.547 38.188 -26.438 1 56.56 299 PRO B O 1
ATOM 5415 N N . ALA B 1 300 ? -4.844 36.156 -26.812 1 52.25 300 ALA B N 1
ATOM 5416 C CA . ALA B 1 300 ? -3.566 36.719 -27.25 1 52.25 300 ALA B CA 1
ATOM 5417 C C . ALA B 1 300 ? -3.762 37.688 -28.406 1 52.25 300 ALA B C 1
ATOM 5419 O O . ALA B 1 300 ? -4.359 37.344 -29.422 1 52.25 300 ALA B O 1
ATOM 5420 N N . CYS B 1 301 ? -4.113 38.938 -28.25 1 47.94 301 CYS B N 1
ATOM 5421 C CA . CYS B 1 301 ? -4.027 39.688 -29.484 1 47.94 301 CYS B CA 1
ATOM 5422 C C . CYS B 1 301 ? -2.641 39.594 -30.109 1 47.94 301 CYS B C 1
ATOM 5424 O O . CYS B 1 301 ? -1.634 39.656 -29.406 1 47.94 301 CYS B O 1
ATOM 5426 N N . PRO B 1 302 ? -2.541 39.094 -31.297 1 51.06 302 PRO B N 1
ATOM 5427 C CA . PRO B 1 302 ? -1.269 38.875 -31.984 1 51.06 302 PRO B CA 1
ATOM 5428 C C . PRO B 1 302 ? -0.213 39.906 -31.625 1 51.06 302 PRO B C 1
ATOM 5430 O O . PRO B 1 302 ? 0.968 39.594 -31.5 1 51.06 302 PRO B O 1
ATOM 5433 N N . ASP B 1 303 ? -0.49 41.25 -31.797 1 50.66 303 ASP B N 1
ATOM 5434 C CA . ASP B 1 303 ? 0.485 42.344 -31.719 1 50.66 303 ASP B CA 1
ATOM 5435 C C . ASP B 1 303 ? 0.739 42.75 -30.281 1 50.66 303 ASP B C 1
ATOM 5437 O O . ASP B 1 303 ? 1.601 43.594 -30.016 1 50.66 303 ASP B O 1
ATOM 5441 N N . ARG B 1 304 ? -0.305 42.531 -29.344 1 52.81 304 ARG B N 1
ATOM 5442 C CA . ARG B 1 304 ? -0.078 43.094 -28.031 1 52.81 304 ARG B CA 1
ATOM 5443 C C . ARG B 1 304 ? 0.39 42 -27.047 1 52.81 304 ARG B C 1
ATOM 5445 O O . ARG B 1 304 ? -0.121 40.875 -27.062 1 52.81 304 ARG B O 1
ATOM 5452 N N . GLY B 1 305 ? 1.57 41.969 -26.625 1 56.72 305 GLY B N 1
ATOM 5453 C CA . GLY B 1 305 ? 2.293 41.156 -25.672 1 56.72 305 GLY B CA 1
ATOM 5454 C C . GLY B 1 305 ? 1.432 40.719 -24.5 1 56.72 305 GLY B C 1
ATOM 5455 O O . GLY B 1 305 ? 0.237 41 -24.453 1 56.72 305 GLY B O 1
ATOM 5456 N N . ARG B 1 306 ? 1.833 40 -23.578 1 61.78 306 ARG B N 1
ATOM 5457 C CA . ARG B 1 306 ? 1.205 39.5 -22.359 1 61.78 306 ARG B CA 1
ATOM 5458 C C . ARG B 1 306 ? 0.552 40.656 -21.594 1 61.78 306 ARG B C 1
ATOM 5460 O O . ARG B 1 306 ? 1.156 41.719 -21.422 1 61.78 306 ARG B O 1
ATOM 5467 N N . ARG B 1 307 ? -0.776 40.656 -21.5 1 68 307 ARG B N 1
ATOM 5468 C CA . ARG B 1 307 ? -1.453 41.688 -20.75 1 68 307 ARG B CA 1
ATOM 5469 C C . ARG B 1 307 ? -1.259 41.5 -19.25 1 68 307 ARG B C 1
ATOM 5471 O O . ARG B 1 307 ? -1.554 40.438 -18.719 1 68 307 ARG B O 1
ATOM 5478 N N . LEU B 1 308 ? -0.541 42.469 -18.547 1 78.88 308 LEU B N 1
ATOM 5479 C CA . LEU B 1 308 ? -0.261 42.469 -17.109 1 78.88 308 LEU B CA 1
ATOM 5480 C C . LEU B 1 308 ? -1.175 43.438 -16.391 1 78.88 308 LEU B C 1
ATOM 5482 O O . LEU B 1 308 ? -1.452 44.531 -16.891 1 78.88 308 LEU B O 1
ATOM 5486 N N . HIS B 1 309 ? -1.874 42.969 -15.414 1 83 309 HIS B N 1
ATOM 5487 C CA . HIS B 1 309 ? -2.646 43.844 -14.516 1 83 309 HIS B CA 1
ATOM 5488 C C . HIS B 1 309 ? -1.886 44.125 -13.227 1 83 309 HIS B C 1
ATOM 5490 O O . HIS B 1 309 ? -1.53 43.188 -12.5 1 83 309 HIS B O 1
ATOM 5496 N N . LEU B 1 310 ? -1.592 45.375 -12.992 1 84.5 310 LEU B N 1
ATOM 5497 C CA . LEU B 1 310 ? -0.901 45.781 -11.773 1 84.5 310 LEU B CA 1
ATOM 5498 C C . LEU B 1 310 ? -1.866 45.812 -10.594 1 84.5 310 LEU B C 1
ATOM 5500 O O . LEU B 1 310 ? -2.971 46.344 -10.703 1 84.5 310 LEU B O 1
ATOM 5504 N N . LEU B 1 311 ? -1.457 45.219 -9.492 1 87.12 311 LEU B N 1
ATOM 5505 C CA . LEU B 1 311 ? -2.254 45.219 -8.273 1 87.12 311 LEU B CA 1
ATOM 5506 C C . LEU B 1 311 ? -1.719 46.25 -7.277 1 87.12 311 LEU B C 1
ATOM 5508 O O . LEU B 1 311 ? -0.542 46.219 -6.91 1 87.12 311 LEU B O 1
ATOM 5512 N N . VAL B 1 312 ? -2.572 47.188 -6.926 1 85.31 312 VAL B N 1
ATOM 5513 C CA . VAL B 1 312 ? -2.188 48.188 -5.93 1 85.31 312 VAL B CA 1
ATOM 5514 C C . VAL B 1 312 ? -2.748 47.781 -4.566 1 85.31 312 VAL B C 1
ATOM 5516 O O . VAL B 1 312 ? -3.963 47.812 -4.359 1 85.31 312 VAL B O 1
ATOM 5519 N N . PRO B 1 313 ? -1.875 47.469 -3.707 1 87.31 313 PRO B N 1
ATOM 5520 C CA . PRO B 1 313 ? -2.34 47.094 -2.375 1 87.31 313 PRO B CA 1
ATOM 5521 C C . PRO B 1 313 ? -3.059 48.219 -1.642 1 87.31 313 PRO B C 1
ATOM 5523 O O . PRO B 1 313 ? -2.592 49.344 -1.654 1 87.31 313 PRO B O 1
ATOM 5526 N N . LYS B 1 314 ? -4.219 47.906 -1.16 1 87.25 314 LYS B N 1
ATOM 5527 C CA . LYS B 1 314 ? -4.883 48.844 -0.29 1 87.25 314 LYS B CA 1
ATOM 5528 C C . LYS B 1 314 ? -4.168 48.969 1.056 1 87.25 314 LYS B C 1
ATOM 5530 O O . LYS B 1 314 ? -4.082 48 1.798 1 87.25 314 LYS B O 1
ATOM 5535 N N . LYS B 1 315 ? -3.711 50.156 1.367 1 90.88 315 LYS B N 1
ATOM 5536 C CA . LYS B 1 315 ? -2.938 50.344 2.592 1 90.88 315 LYS B CA 1
ATOM 5537 C C . LYS B 1 315 ? -3.844 50.344 3.82 1 90.88 315 LYS B C 1
ATOM 5539 O O . LYS B 1 315 ? -4.781 51.125 3.904 1 90.88 315 LYS B O 1
ATOM 5544 N N . THR B 1 316 ? -3.527 49.406 4.645 1 93.88 316 THR B N 1
ATOM 5545 C CA . THR B 1 316 ? -4.141 49.312 5.961 1 93.88 316 THR B CA 1
ATOM 5546 C C . THR B 1 316 ? -3.113 48.844 7 1 93.88 316 THR B C 1
ATOM 5548 O O . THR B 1 316 ? -1.91 49.031 6.809 1 93.88 316 THR B O 1
ATOM 5551 N N . SER B 1 317 ? -3.553 48.469 8.156 1 94.25 317 SER B N 1
ATOM 5552 C CA . SER B 1 317 ? -2.66 47.969 9.203 1 94.25 317 SER B CA 1
ATOM 5553 C C . SER B 1 317 ? -3.309 46.844 9.992 1 94.25 317 SER B C 1
ATOM 5555 O O . SER B 1 317 ? -4.523 46.656 9.922 1 94.25 317 SER B O 1
ATOM 5557 N N . LEU B 1 318 ? -2.465 46.156 10.641 1 95.5 318 LEU B N 1
ATOM 5558 C CA . LEU B 1 318 ? -2.973 45.062 11.492 1 95.5 318 LEU B CA 1
ATOM 5559 C C . LEU B 1 318 ? -3.926 45.625 12.547 1 95.5 318 LEU B C 1
ATOM 5561 O O . LEU B 1 318 ? -4.961 45 12.828 1 95.5 318 LEU B O 1
ATOM 5565 N N . ARG B 1 319 ? -3.59 46.75 13.109 1 94.75 319 ARG B N 1
ATOM 5566 C CA . ARG B 1 319 ? -4.422 47.406 14.117 1 94.75 319 ARG B CA 1
ATOM 5567 C C . ARG B 1 319 ? -5.805 47.719 13.562 1 94.75 319 ARG B C 1
ATOM 5569 O O . ARG B 1 319 ? -6.816 47.5 14.219 1 94.75 319 ARG B O 1
ATOM 5576 N N . GLN B 1 320 ? -5.816 48.25 12.352 1 95.31 320 GLN B N 1
ATOM 5577 C CA . GLN B 1 320 ? -7.082 48.625 11.727 1 95.31 320 GLN B CA 1
ATOM 5578 C C . GLN B 1 320 ? -7.93 47.375 11.438 1 95.31 320 GLN B C 1
ATOM 5580 O O . GLN B 1 320 ? -9.156 47.438 11.539 1 95.31 320 GLN B O 1
ATOM 5585 N N . ARG B 1 321 ? -7.234 46.344 11.094 1 95.44 321 ARG B N 1
ATOM 5586 C CA . ARG B 1 321 ? -7.941 45.125 10.727 1 95.44 321 ARG B CA 1
ATOM 5587 C C . ARG B 1 321 ? -8.461 44.406 11.961 1 95.44 321 ARG B C 1
ATOM 5589 O O . ARG B 1 321 ? -9.508 43.75 11.914 1 95.44 321 ARG B O 1
ATOM 5596 N N . MET B 1 322 ? -7.75 44.438 13.055 1 96.31 322 MET B N 1
ATOM 5597 C CA . MET B 1 322 ? -8.125 43.719 14.273 1 96.31 322 MET B CA 1
ATOM 5598 C C . MET B 1 322 ? -9.188 44.5 15.047 1 96.31 322 MET B C 1
ATOM 5600 O O . MET B 1 322 ? -9.953 43.906 15.812 1 96.31 322 MET B O 1
ATOM 5604 N N . ARG B 1 323 ? -9.219 45.812 14.875 1 95 323 ARG B N 1
ATOM 5605 C CA . ARG B 1 323 ? -10.203 46.688 15.516 1 95 323 ARG B CA 1
ATOM 5606 C C . ARG B 1 323 ? -10.188 46.5 17.031 1 95 323 ARG B C 1
ATOM 5608 O O . ARG B 1 323 ? -11.242 46.281 17.641 1 95 323 ARG B O 1
ATOM 5615 N N . THR B 1 324 ? -9.086 46.375 17.609 1 95.31 324 THR B N 1
ATOM 5616 C CA . THR B 1 324 ? -8.906 46.281 19.047 1 95.31 324 THR B CA 1
ATOM 5617 C C . THR B 1 324 ? -7.785 47.219 19.516 1 95.31 324 THR B C 1
ATOM 5619 O O . THR B 1 324 ? -6.91 47.594 18.719 1 95.31 324 THR B O 1
ATOM 5622 N N . ASP B 1 325 ? -7.879 47.656 20.734 1 93.75 325 ASP B N 1
ATOM 5623 C CA . ASP B 1 325 ? -6.848 48.531 21.297 1 93.75 325 ASP B CA 1
ATOM 5624 C C . ASP B 1 325 ? -5.977 47.781 22.297 1 93.75 325 ASP B C 1
ATOM 5626 O O . ASP B 1 325 ? -5.199 48.375 23.031 1 93.75 325 ASP B O 1
ATOM 5630 N N . CYS B 1 326 ? -6.164 46.469 22.344 1 96.06 326 CYS B N 1
ATOM 5631 C CA . CYS B 1 326 ? -5.34 45.656 23.234 1 96.06 326 CYS B CA 1
ATOM 5632 C C . CYS B 1 326 ? -3.908 45.562 22.719 1 96.06 326 CYS B C 1
ATOM 5634 O O . CYS B 1 326 ? -3.596 44.719 21.891 1 96.06 326 CYS B O 1
ATOM 5636 N N . GLU B 1 327 ? -3.02 46.281 23.281 1 96.81 327 GLU B N 1
ATOM 5637 C CA . GLU B 1 327 ? -1.66 46.438 22.766 1 96.81 327 GLU B CA 1
ATOM 5638 C C . GLU B 1 327 ? -0.87 45.125 22.859 1 96.81 327 GLU B C 1
ATOM 5640 O O . GLU B 1 327 ? -0.182 44.75 21.906 1 96.81 327 GLU B O 1
ATOM 5645 N N . PRO B 1 328 ? -0.99 44.406 24 1 97.25 328 PRO B N 1
ATOM 5646 C CA . PRO B 1 328 ? -0.239 43.156 24.047 1 97.25 328 PRO B CA 1
ATOM 5647 C C . PRO B 1 328 ? -0.668 42.156 22.984 1 97.25 328 PRO B C 1
ATOM 5649 O O . PRO B 1 328 ? 0.171 41.438 22.422 1 97.25 328 PRO B O 1
ATOM 5652 N N . PHE B 1 329 ? -1.952 42.125 22.719 1 98.19 329 PHE B N 1
ATOM 5653 C CA . PHE B 1 329 ? -2.494 41.25 21.703 1 98.19 329 PHE B CA 1
ATOM 5654 C C . PHE B 1 329 ? -2.004 41.625 20.312 1 98.19 329 PHE B C 1
ATOM 5656 O O . PHE B 1 329 ? -1.535 40.781 19.547 1 98.19 329 PHE B O 1
ATOM 5663 N N . LEU B 1 330 ? -2.059 42.906 20 1 98.19 330 LEU B N 1
ATOM 5664 C CA . LEU B 1 330 ? -1.618 43.438 18.703 1 98.19 330 LEU B CA 1
ATOM 5665 C C . LEU B 1 330 ? -0.123 43.188 18.5 1 98.19 330 LEU B C 1
ATOM 5667 O O . LEU B 1 330 ? 0.311 42.781 17.422 1 98.19 330 LEU B O 1
ATOM 5671 N N . ASP B 1 331 ? 0.617 43.438 19.547 1 98.5 331 ASP B N 1
ATOM 5672 C CA . ASP B 1 331 ? 2.062 43.25 19.484 1 98.5 331 ASP B CA 1
ATOM 5673 C C . ASP B 1 331 ? 2.412 41.781 19.25 1 98.5 331 ASP B C 1
ATOM 5675 O O . ASP B 1 331 ? 3.361 41.469 18.516 1 98.5 331 ASP B O 1
ATOM 5679 N N . PHE B 1 332 ? 1.7 40.906 19.891 1 98.69 332 PHE B N 1
ATOM 5680 C CA . PHE B 1 332 ? 1.896 39.469 19.719 1 98.69 332 PHE B CA 1
ATOM 5681 C C . PHE B 1 332 ? 1.68 39.062 18.266 1 98.69 332 PHE B C 1
ATOM 5683 O O . PHE B 1 332 ? 2.514 38.375 17.672 1 98.69 332 PHE B O 1
ATOM 5690 N N . LEU B 1 333 ? 0.627 39.531 17.656 1 98.75 333 LEU B N 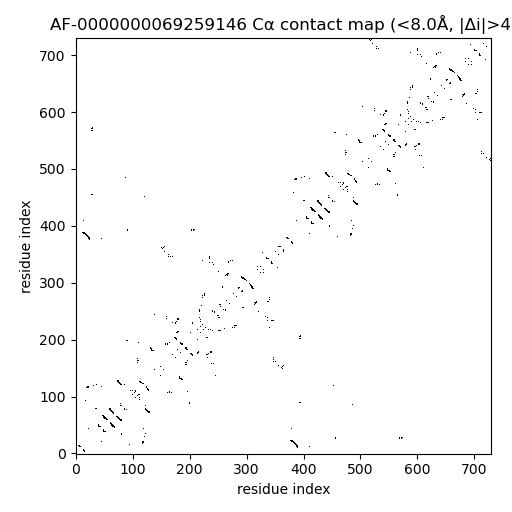1
ATOM 5691 C CA . LEU B 1 333 ? 0.321 39.219 16.266 1 98.75 333 LEU B CA 1
ATOM 5692 C C . LEU B 1 333 ? 1.393 39.781 15.336 1 98.75 333 LEU B C 1
ATOM 5694 O O . LEU B 1 333 ? 1.821 39.125 14.391 1 98.75 333 LEU B O 1
ATOM 5698 N N . GLU B 1 334 ? 1.766 41 15.625 1 98.31 334 GLU B N 1
ATOM 5699 C CA . GLU B 1 334 ? 2.789 41.625 14.805 1 98.31 334 GLU B CA 1
ATOM 5700 C C . GLU B 1 334 ? 4.094 40.844 14.836 1 98.31 334 GLU B C 1
ATOM 5702 O O . GLU B 1 334 ? 4.797 40.75 13.828 1 98.31 334 GLU B O 1
ATOM 5707 N N . ASN B 1 335 ? 4.387 40.312 16 1 98.38 335 ASN B N 1
ATOM 5708 C CA . ASN B 1 335 ? 5.602 39.531 16.156 1 98.38 335 ASN B CA 1
ATOM 5709 C C . ASN B 1 335 ? 5.527 38.25 15.336 1 98.38 335 ASN B C 1
ATOM 5711 O O . ASN B 1 335 ? 6.52 37.844 14.734 1 98.38 335 ASN B O 1
ATOM 5715 N N . LEU B 1 336 ? 4.414 37.625 15.344 1 98.75 336 LEU B N 1
ATOM 5716 C CA . LEU B 1 336 ? 4.238 36.375 14.609 1 98.75 336 LEU B CA 1
ATOM 5717 C C . LEU B 1 336 ? 4.211 36.625 13.109 1 98.75 336 LEU B C 1
ATOM 5719 O O . LEU B 1 336 ? 4.609 35.75 12.32 1 98.75 336 LEU B O 1
ATOM 5723 N N . LEU B 1 337 ? 3.775 37.812 12.664 1 98.62 337 LEU B N 1
ATOM 5724 C CA . LEU B 1 337 ? 3.51 38.094 11.258 1 98.62 337 LEU B CA 1
ATOM 5725 C C . LEU B 1 337 ? 4.605 38.969 10.672 1 98.62 337 LEU B C 1
ATOM 5727 O O . LEU B 1 337 ? 4.324 39.844 9.859 1 98.62 337 LEU B O 1
ATOM 5731 N N . GLN B 1 338 ? 5.766 38.719 11.172 1 98.06 338 GLN B N 1
ATOM 5732 C CA . GLN B 1 338 ? 6.918 39.375 10.547 1 98.06 338 GLN B CA 1
ATOM 5733 C C . GLN B 1 338 ? 7.188 38.781 9.156 1 98.06 338 GLN B C 1
ATOM 5735 O O . GLN B 1 338 ? 7.215 37.562 8.984 1 98.06 338 GLN B O 1
ATOM 5740 N N . LEU B 1 339 ? 7.422 39.656 8.172 1 97.62 339 LEU B N 1
ATOM 5741 C CA . LEU B 1 339 ? 7.684 39.219 6.805 1 97.62 339 LEU B CA 1
ATOM 5742 C C . LEU B 1 339 ? 9.016 38.5 6.719 1 97.62 339 LEU B C 1
ATOM 5744 O O . LEU B 1 339 ? 9.141 37.5 6.004 1 97.62 339 LEU B O 1
ATOM 5748 N N . ASP B 1 340 ? 9.984 39 7.438 1 97.25 340 ASP B N 1
ATOM 5749 C CA . ASP B 1 340 ? 11.297 38.375 7.508 1 97.25 340 ASP B CA 1
ATOM 5750 C C . ASP B 1 340 ? 11.297 37.219 8.508 1 97.25 340 ASP B C 1
ATOM 5752 O O . ASP B 1 340 ? 11.195 37.438 9.719 1 97.25 340 ASP B O 1
ATOM 5756 N N . PRO B 1 341 ? 11.484 36.062 8.047 1 96.94 341 PRO B N 1
ATOM 5757 C CA . PRO B 1 341 ? 11.43 34.906 8.969 1 96.94 341 PRO B CA 1
ATOM 5758 C C . PRO B 1 341 ? 12.508 34.969 10.047 1 96.94 341 PRO B C 1
ATOM 5760 O O . PRO B 1 341 ? 12.312 34.438 11.148 1 96.94 341 PRO B O 1
ATOM 5763 N N . SER B 1 342 ? 13.562 35.656 9.797 1 96.81 342 SER B N 1
ATOM 5764 C CA . SER B 1 342 ? 14.633 35.75 10.781 1 96.81 342 SER B CA 1
ATOM 5765 C C . SER B 1 342 ? 14.203 36.594 11.969 1 96.81 342 SER B C 1
ATOM 5767 O O . SER B 1 342 ? 14.781 36.5 13.055 1 96.81 342 SER B O 1
ATOM 5769 N N . LYS B 1 343 ? 13.203 37.406 11.75 1 97.62 343 LYS B N 1
ATOM 5770 C CA . LYS B 1 343 ? 12.719 38.281 12.805 1 97.62 343 LYS B CA 1
ATOM 5771 C C . LYS B 1 343 ? 11.523 37.688 13.523 1 97.62 343 LYS B C 1
ATOM 5773 O O . LYS B 1 343 ? 11.062 38.219 14.531 1 97.62 343 LYS B O 1
ATOM 5778 N N . ARG B 1 344 ? 11.016 36.594 13.047 1 97.94 344 ARG B N 1
ATOM 5779 C CA . ARG B 1 344 ? 9.898 35.906 13.695 1 97.94 344 ARG B CA 1
ATOM 5780 C C . ARG B 1 344 ? 10.383 35.094 14.891 1 97.94 344 ARG B C 1
ATOM 5782 O O . ARG B 1 344 ? 11.438 34.469 14.844 1 97.94 344 ARG B O 1
ATOM 5789 N N . PRO B 1 345 ? 9.586 35.125 15.922 1 98.5 345 PRO B N 1
ATOM 5790 C CA . PRO B 1 345 ? 9.992 34.344 17.094 1 98.5 345 PRO B CA 1
ATOM 5791 C C . PRO B 1 345 ? 9.859 32.844 16.891 1 98.5 345 PRO B C 1
ATOM 5793 O O . PRO B 1 345 ? 9.031 32.406 16.094 1 98.5 345 PRO B O 1
ATOM 5796 N N . THR B 1 346 ? 10.688 32.094 17.578 1 98.56 346 THR B N 1
ATOM 5797 C CA . THR B 1 346 ? 10.43 30.672 17.734 1 98.56 346 THR B CA 1
ATOM 5798 C C . THR B 1 346 ? 9.219 30.438 18.625 1 98.56 346 THR B C 1
ATOM 5800 O O . THR B 1 346 ? 8.727 31.359 19.281 1 98.56 346 THR B O 1
ATOM 5803 N N . ALA B 1 347 ? 8.758 29.234 18.609 1 98.75 347 ALA B N 1
ATOM 5804 C CA . ALA B 1 347 ? 7.652 28.906 19.516 1 98.75 347 ALA B CA 1
ATOM 5805 C C . ALA B 1 347 ? 8.023 29.188 20.969 1 98.75 347 ALA B C 1
ATOM 5807 O O . ALA B 1 347 ? 7.219 29.734 21.719 1 98.75 347 ALA B O 1
ATOM 5808 N N . THR B 1 348 ? 9.227 28.891 21.344 1 98.56 348 THR B N 1
ATOM 5809 C CA . THR B 1 348 ? 9.727 29.125 22.688 1 98.56 348 THR B CA 1
ATOM 5810 C C . THR B 1 348 ? 9.727 30.609 23.016 1 98.56 348 THR B C 1
ATOM 5812 O O . THR B 1 348 ? 9.297 31.016 24.109 1 98.56 348 THR B O 1
ATOM 5815 N N . GLU B 1 349 ? 10.234 31.375 22.125 1 98.69 349 GLU B N 1
ATOM 5816 C CA . GLU B 1 349 ? 10.281 32.812 22.328 1 98.69 349 GLU B CA 1
ATOM 5817 C C . GLU B 1 349 ? 8.875 33.406 22.391 1 98.69 349 GLU B C 1
ATOM 5819 O O . GLU B 1 349 ? 8.609 34.312 23.203 1 98.69 349 GLU B O 1
ATOM 5824 N N . ALA B 1 350 ? 7.988 32.906 21.516 1 98.81 350 ALA B N 1
ATOM 5825 C CA . ALA B 1 350 ? 6.613 33.406 21.484 1 98.81 350 ALA B CA 1
ATOM 5826 C C . ALA B 1 350 ? 5.902 33.094 22.812 1 98.81 350 ALA B C 1
ATOM 5828 O O . ALA B 1 350 ? 5.059 33.875 23.266 1 98.81 350 ALA B O 1
ATOM 5829 N N . LEU B 1 351 ? 6.262 32 23.453 1 98.69 351 LEU B N 1
ATOM 5830 C CA . LEU B 1 351 ? 5.676 31.609 24.734 1 98.69 351 LEU B CA 1
ATOM 5831 C C . LEU B 1 351 ? 6.078 32.594 25.844 1 98.69 351 LEU B C 1
ATOM 5833 O O . LEU B 1 351 ? 5.406 32.688 26.859 1 98.69 351 LEU B O 1
ATOM 5837 N N . GLN B 1 352 ? 7.141 33.344 25.594 1 98.31 352 GLN B N 1
ATOM 5838 C CA . GLN B 1 352 ? 7.637 34.281 26.578 1 98.31 352 GLN B CA 1
ATOM 5839 C C . GLN B 1 352 ? 7.117 35.688 26.297 1 98.31 352 GLN B C 1
ATOM 5841 O O . GLN B 1 352 ? 7.418 36.625 27.031 1 98.31 352 GLN B O 1
ATOM 5846 N N . HIS B 1 353 ? 6.395 35.844 25.281 1 98.38 353 HIS B N 1
ATOM 5847 C CA . HIS B 1 353 ? 5.848 37.156 24.938 1 98.38 353 HIS B CA 1
ATOM 5848 C C . HIS B 1 353 ? 4.953 37.688 26.047 1 98.38 353 HIS B C 1
ATOM 5850 O O . HIS B 1 353 ? 4.23 36.938 26.688 1 98.38 353 HIS B O 1
ATOM 5856 N N . PRO B 1 354 ? 4.859 39 26.234 1 97.69 354 PRO B N 1
ATOM 5857 C CA . PRO B 1 354 ? 4.039 39.594 27.297 1 97.69 354 PRO B CA 1
ATOM 5858 C C . PRO B 1 354 ? 2.564 39.219 27.188 1 97.69 354 PRO B C 1
ATOM 5860 O O . PRO B 1 354 ? 1.873 39.125 28.203 1 97.69 354 PRO B O 1
ATOM 5863 N N . PHE B 1 355 ? 2.094 39 26.031 1 98.38 355 PHE B N 1
ATOM 5864 C CA . PHE B 1 355 ? 0.709 38.594 25.828 1 98.38 355 PHE B CA 1
ATOM 5865 C C . PHE B 1 355 ? 0.423 37.281 26.547 1 98.38 355 PHE B C 1
ATOM 5867 O O . PHE B 1 355 ? -0.715 37 26.938 1 98.38 355 PHE B O 1
ATOM 5874 N N . MET B 1 356 ? 1.442 36.469 26.812 1 98.12 356 MET B N 1
ATOM 5875 C CA . MET B 1 356 ? 1.284 35.125 27.391 1 98.12 356 MET B CA 1
ATOM 5876 C C . MET B 1 356 ? 1.381 35.156 28.906 1 98.12 356 MET B C 1
ATOM 5878 O O . MET B 1 356 ? 1.318 34.125 29.578 1 98.12 356 MET B O 1
ATOM 5882 N N . THR B 1 357 ? 1.405 36.344 29.469 1 97.06 357 THR B N 1
ATOM 5883 C CA . THR B 1 357 ? 1.48 36.469 30.906 1 97.06 357 THR B CA 1
ATOM 5884 C C . THR B 1 357 ? 0.165 36.062 31.562 1 97.06 357 THR B C 1
ATOM 5886 O O . THR B 1 357 ? -0.897 36.562 31.219 1 97.06 357 THR B O 1
ATOM 5889 N N . PRO B 1 358 ? 0.241 35.188 32.531 1 96.62 358 PRO B N 1
ATOM 5890 C CA . PRO B 1 358 ? -0.99 34.75 33.188 1 96.62 358 PRO B CA 1
ATOM 5891 C C . PRO B 1 358 ? -1.669 35.844 34 1 96.62 358 PRO B C 1
ATOM 5893 O O . PRO B 1 358 ? -0.991 36.719 34.562 1 96.62 358 PRO B O 1
ATOM 5896 N N . GLY B 1 359 ? -2.977 35.844 34.094 1 95.5 359 GLY B N 1
ATOM 5897 C CA . GLY B 1 359 ? -3.74 36.75 34.938 1 95.5 359 GLY B CA 1
ATOM 5898 C C . GLY B 1 359 ? -4.047 38.062 34.281 1 95.5 359 GLY B C 1
ATOM 5899 O O . GLY B 1 359 ? -4.648 38.969 34.906 1 95.5 359 GLY B O 1
ATOM 5900 N N . GLN B 1 360 ? -3.725 38.219 33.031 1 94.44 360 GLN B N 1
ATOM 5901 C CA . GLN B 1 360 ? -3.908 39.5 32.312 1 94.44 360 GLN B CA 1
ATOM 5902 C C . GLN B 1 360 ? -5.359 39.688 31.891 1 94.44 360 GLN B C 1
ATOM 5904 O O . GLN B 1 360 ? -5.848 40.812 31.781 1 94.44 360 GLN B O 1
ATOM 5909 N N . PHE B 1 361 ? -5.988 38.5 31.578 1 95.5 361 PHE B N 1
ATOM 5910 C CA . PHE B 1 361 ? -7.352 38.531 31.062 1 95.5 361 PHE B CA 1
ATOM 5911 C C . PHE B 1 361 ? -8.266 37.625 31.875 1 95.5 361 PHE B C 1
ATOM 5913 O O . PHE B 1 361 ? -7.844 36.562 32.312 1 95.5 361 PHE B O 1
ATOM 5920 N N . PRO B 1 362 ? -9.492 38 32.156 1 92.5 362 PRO B N 1
ATOM 5921 C CA . PRO B 1 362 ? -10.406 37.219 33 1 92.5 362 PRO B CA 1
ATOM 5922 C C . PRO B 1 362 ? -10.539 35.75 32.531 1 92.5 362 PRO B C 1
ATOM 5924 O O . PRO B 1 362 ? -10.547 34.844 33.344 1 92.5 362 PRO B O 1
ATOM 5927 N N . ASP B 1 363 ? -10.602 35.438 31.25 1 94.25 363 ASP B N 1
ATOM 5928 C CA . ASP B 1 363 ? -10.758 34.094 30.734 1 94.25 363 ASP B CA 1
ATOM 5929 C C . ASP B 1 363 ? -9.477 33.625 30.047 1 94.25 363 ASP B C 1
ATOM 5931 O O . ASP B 1 363 ? -9.516 32.719 29.203 1 94.25 363 ASP B O 1
ATOM 5935 N N . GLY B 1 364 ? -8.383 34.25 30.453 1 95.81 364 GLY B N 1
ATOM 5936 C CA . GLY B 1 364 ? -7.086 33.938 29.875 1 95.81 364 GLY B CA 1
ATOM 5937 C C . GLY B 1 364 ? -6.305 32.938 30.703 1 95.81 364 GLY B C 1
ATOM 5938 O O . GLY B 1 364 ? -6.887 32.062 31.344 1 95.81 364 GLY B O 1
ATOM 5939 N N . LEU B 1 365 ? -5.004 32.938 30.625 1 95.75 365 LEU B N 1
ATOM 5940 C CA . LEU B 1 365 ? -4.102 32.062 31.344 1 95.75 365 LEU B CA 1
ATOM 5941 C C . LEU B 1 365 ? -4.098 32.375 32.844 1 95.75 365 LEU B C 1
ATOM 5943 O O . LEU B 1 365 ? -4.074 33.562 33.219 1 95.75 365 LEU B O 1
#

Solvent-accessible surface area (backbone atoms only — not comparable to full-atom values): 40017 Å² total; per-residue (Å²): 126,81,79,56,65,62,42,78,52,96,91,40,44,32,37,51,51,70,39,37,38,40,45,56,60,88,59,58,81,78,70,92,55,78,63,79,87,86,53,74,71,39,65,48,88,79,41,34,28,30,64,44,83,71,49,74,56,98,55,31,37,34,29,33,24,38,30,69,87,76,73,41,68,27,27,36,38,40,34,45,66,41,53,67,51,47,55,43,46,49,46,22,51,53,49,45,52,56,52,54,73,74,45,61,35,75,85,29,19,33,65,51,74,76,49,60,34,34,44,89,76,24,50,34,42,29,27,65,58,65,54,58,25,47,46,61,47,51,52,48,47,64,71,67,70,52,78,78,76,57,38,72,20,40,45,39,36,45,50,50,41,51,30,44,22,43,36,54,44,42,72,73,43,32,29,56,47,49,60,42,41,74,31,29,27,28,69,33,80,91,74,58,34,54,29,43,45,76,52,62,66,34,38,33,73,84,36,88,76,71,75,83,59,40,51,76,71,32,43,34,64,42,45,72,25,48,36,88,77,63,59,52,42,47,37,27,10,48,30,37,41,56,47,16,60,64,66,74,40,71,71,38,61,61,92,44,73,56,44,26,50,30,38,43,39,11,32,76,39,81,78,58,66,71,59,62,70,63,19,72,38,31,74,76,38,29,46,95,88,66,44,38,36,44,80,55,93,60,81,72,47,89,91,49,68,87,52,71,45,73,56,78,50,66,81,55,36,60,58,70,69,61,71,61,84,55,58,50,59,52,52,50,40,51,41,28,54,39,77,52,62,89,71,30,53,50,43,64,55,52,60,65,35,76,54,59,45,63,70,76,35,96,64,29,75,126,83,78,56,67,63,40,78,52,95,92,41,43,31,38,50,51,69,40,38,38,40,44,57,60,87,59,56,81,78,69,93,55,77,63,78,86,87,52,72,71,40,65,48,88,80,41,33,28,32,66,43,82,71,49,74,57,99,56,31,40,34,29,34,23,38,32,67,86,77,72,40,70,28,27,37,40,39,34,46,65,41,52,67,52,47,55,42,47,50,45,21,50,52,48,45,51,55,52,53,72,75,45,60,35,76,85,31,20,35,65,50,73,76,49,59,33,32,43,87,77,22,50,33,42,30,27,65,59,64,54,58,26,46,45,62,46,51,53,47,46,65,73,66,69,51,77,78,75,58,38,71,20,38,46,40,36,45,51,50,40,53,31,43,23,46,36,54,44,42,73,71,42,32,29,56,48,48,60,44,42,76,32,30,27,28,71,34,79,91,75,58,36,55,29,43,46,74,52,62,64,35,38,35,73,84,36,88,76,70,74,82,58,41,53,75,75,33,44,35,64,41,46,72,25,49,36,87,76,62,60,50,42,47,37,28,10,49,28,36,39,54,48,15,59,62,66,73,41,69,70,38,58,62,92,43,73,57,45,25,51,30,38,44,38,10,34,75,39,80,75,58,66,72,58,63,71,63,18,70,37,30,72,75,38,29,46,96,89,68,44,41,36,42,79,57,94,60,81,73,48,91,88,54,70,86,52,70,44,74,56,77,49,67,81,56,35,60,58,70,69,62,69,61,84,55,58,50,60,53,51,50,39,51,40,29,52,39,78,50,62,87,71,30,51,50,42,65,56,53,62,66,35,76,55,60,46,64,70,77,34,98,64,30,77

Foldseek 3Di:
DPPQPFDDDPNDTDGDDDAAAAEDPPDDDADPDQDDDDDAQDDFSNFWGFHAWDADDPFWTWTWTQGRVVRDIKIKTKGGLDDVSVVLVVVVVVLLVVLVVPDDQQVLQAWHWDDWHHYNSITMTITHDFAAFLLVVLVVQVVVPDDQLLDLQLLLALLLSVLSNLVSCVVSQKAQQADASRQKTHRDSVLSGIHGYDSSQMDGQPDDDDLDTYDLLLAALCSLLAHRDGNLSVLSSSLQRSLCSQQVDRQQDDPDSLSSVLSLCQALHDADPVSCVPGPCNVVAADPVGWGWDFDDDDPPVVDPTDIHTDHRHHDYSCRSSVDPPVQSSVLSSLSNDNDSVSHDRSVVSCVRPSNDPPPDPNHD/DPPQPFDDDPNDTDGDDDAAAAEDPPDDDADPDQDDDDDAQDDFSNFWGFHAWDADDPFWTWTWTQGRVVRDIKIKTKGGLDDVSVVLVVVVVVLLVVLVVPDDQQVLQAWHWDDWHHYNSITMTITHDFAAFQLVVLVVQVVVPDPQLLDLQLLLALLLSVLSNLVSCVVSQKAQQADASRQKTHRDSVLSGIHGYDSSQMDGQPDDDDLDTYDLLLAALCSLLAHRDGNLSVLSSSLQRSLCSQQVDRQQDDPDSLSSVLSLCQALHAADPVSCVPGPCNVVAADPVGWGWDFDDDPPPPPDPTDIHTDHRHHDYSCRSSVDPPVQSSVLSSLSNDNDSVSHDRSVVSCVRPSNDPPPDPNHD

Sequence (730 aa):
MDPFYPVDLNGVTFDSFNLRIVFERDKTGFEESKEFPIRTNTIVAARYQIVEYLGSAAFSRAVQCLDLDTNKMVCMKIIKNDKDFFDQSLDEIKLLKYINVNGDVDSTNVLRLFDHFYHKEHLIIVTELLRDNLYEYSKYNRESGEAPYFTIGRLQRISNQILVALEYVHSLRLIHCDLKPENILIKSYSKCEVKVIDFGSSCFVDDHLSSYVQSRSYRAPEVMLGLPYDQKIDQWSLGCIIAELWTGYVLFQNDSVQSLLARVLGIVGAFPHHLMISGKYVPQYFTQDGQLYQEIEGPACPDRGRRLHLLVPKKTSLRQRMRTDCEPFLDFLENLLQLDPSKRPTATEALQHPFMTPGQFPDGLMDPFYPVDLNGVTFDSFNLRIVFERDKTGFEESKEFPIRTNTIVAARYQIVEYLGSAAFSRAVQCLDLDTNKMVCMKIIKNDKDFFDQSLDEIKLLKYINVNGDVDSTNVLRLFDHFYHKEHLIIVTELLRDNLYEYSKYNRESGEAPYFTIGRLQRISNQILVALEYVHSLRLIHCDLKPENILIKSYSKCEVKVIDFGSSCFVDDHLSSYVQSRSYRAPEVMLGLPYDQKIDQWSLGCIIAELWTGYVLFQNDSVQSLLARVLGIVGAFPHHLMISGKYVPQYFTQDGQLYQEIEGPACPDRGRRLHLLVPKKTSLRQRMRTDCEPFLDFLENLLQLDPSKRPTATEALQHPFMTPGQFPDGL

InterPro domains:
  IPR000719 Protein kinase domain [PF00069] (48-356)
  IPR000719 Protein kinase domain [PS50011] (48-356)
  IPR000719 Protein kinase domain [SM00220] (48-356)
  IPR008271 Serine/threonine-protein kinase, active site [PS00108] (174-186)
  IPR011009 Protein kinase-like domain superfamily [SSF56112] (36-359)
  IPR050494 Serine/threonine and dual-specificity kinase [PTHR24058] (25-357)

pLDDT: mean 93.17, std 10.24, range [26.38, 98.94]